Protein 5NL7 (pdb70)

InterPro domains:
  IPR001589 Actinin-type actin-binding domain, conserved site [PS00019] (14-23)
  IPR001589 Actinin-type actin-binding domain, conserved site [PS00020] (88-112)
  IPR001715 Calponin homology domain [PF00307] (14-116)
  IPR001715 Calponin homology domain [PF00307] (126-229)
  IPR001715 Calponin homology domain [PS50021] (12-116)
  IPR001715 Calponin homology domain [PS50021] (125-229)
  IPR001715 Calponin homology domain [SM00033] (14-114)
  IPR001715 Calponin homology domain [SM00033] (127-224)
  IPR002048 EF-hand domain [PS50222] (484-519)
  IPR002048 EF-hand domain [SM00054] (488-516)
  IPR011992 EF-hand domain pair [SSF47473] (479-609)
  IPR018247 EF-Hand 1, calcium-binding site [PS00018] (497-509)
  IPR036872 CH domain superfamily [G3DSA:1.10.418.10] (1-120)
  IPR036872 CH domain superfamily [G3DSA:1.10.418.10] (121-231)
  IPR036872 CH domain superfamily [SSF47576] (7-228)

Radius of gyration: 32.3 Å; Cα contacts (8 Å, |Δi|>4): 616; chains: 2; bounding box: 62×94×57 Å

Organism: Entamoeba histolytica (strain ATCC 30459 / HM-1:IMSS / ABRM) (NCBI:txid294381)

Structure (mmCIF, N/CA/C/O backbone):
data_5NL7
#
_entry.id   5NL7
#
_cell.length_a   146.740
_cell.length_b   146.740
_cell.length_c   33.970
_cell.angle_alpha   90.00
_cell.angle_beta   90.00
_cell.angle_gamma   120.00
#
_symmetry.space_group_name_H-M   'P 3'
#
loop_
_entity.id
_entity.type
_entity.pdbx_description
1 polymer 'Calponin homology domain protein putative'
2 non-polymer 'CALCIUM ION'
3 non-polymer 2-AMINO-2-HYDROXYMETHYL-PROPANE-1,3-DIOL
4 water water
#
loop_
_atom_site.group_PDB
_atom_site.id
_atom_site.type_symbol
_atom_site.label_atom_id
_atom_site.label_alt_id
_atom_site.label_comp_id
_atom_site.label_asym_id
_atom_site.label_entity_id
_atom_site.label_seq_id
_atom_site.pdbx_PDB_ins_code
_atom_site.Cartn_x
_atom_site.Cartn_y
_atom_site.Cartn_z
_atom_site.occupancy
_atom_site.B_iso_or_equiv
_atom_site.auth_seq_id
_atom_site.auth_comp_id
_atom_site.auth_asym_id
_atom_site.auth_atom_id
_atom_site.pdbx_PDB_model_num
ATOM 1 N N . ALA A 1 5 ? 2.941 -0.297 19.371 1.00 122.70 2 ALA A N 1
ATOM 2 C CA . ALA A 1 5 ? 2.178 0.278 20.470 1.00 118.35 2 ALA A CA 1
ATOM 3 C C . ALA A 1 5 ? 2.700 1.656 20.812 1.00 110.82 2 ALA A C 1
ATOM 4 O O . ALA A 1 5 ? 3.549 1.777 21.680 1.00 120.52 2 ALA A O 1
ATOM 6 N N . ASP A 1 6 ? 2.232 2.687 20.131 1.00 104.35 3 ASP A N 1
ATOM 7 C CA . ASP A 1 6 ? 2.675 4.020 20.535 1.00 96.63 3 ASP A CA 1
ATOM 8 C C . ASP A 1 6 ? 1.549 5.028 20.746 1.00 92.40 3 ASP A C 1
ATOM 9 O O . ASP A 1 6 ? 1.655 5.870 21.643 1.00 87.93 3 ASP A O 1
ATOM 14 N N . SER A 1 7 ? 0.473 4.968 19.955 1.00 91.28 4 SER A N 1
ATOM 15 C CA . SER A 1 7 ? -0.400 6.136 19.819 1.00 80.08 4 SER A CA 1
ATOM 16 C C . SER A 1 7 ? -1.099 6.505 21.125 1.00 74.90 4 SER A C 1
ATOM 17 O O . SER A 1 7 ? -1.240 7.692 21.447 1.00 71.02 4 SER A O 1
ATOM 20 N N . GLU A 1 8 ? -1.582 5.512 21.871 1.00 76.22 5 GLU A N 1
ATOM 21 C CA . GLU A 1 8 ? -2.271 5.830 23.115 1.00 61.87 5 GLU A CA 1
ATOM 22 C C . GLU A 1 8 ? -1.284 6.292 24.178 1.00 61.56 5 GLU A C 1
ATOM 23 O O . GLU A 1 8 ? -1.595 7.186 24.975 1.00 60.89 5 GLU A O 1
ATOM 29 N N . LEU A 1 9 ? -0.075 5.724 24.184 1.00 56.51 6 LEU A N 1
ATOM 30 C CA . LEU A 1 9 ? 0.889 6.111 25.206 1.00 63.14 6 LEU A CA 1
ATOM 31 C C . LEU A 1 9 ? 1.607 7.415 24.866 1.00 60.50 6 LEU A C 1
ATOM 32 O O . LEU A 1 9 ? 2.051 8.128 25.775 1.00 59.02 6 LEU A O 1
ATOM 37 N N . VAL A 1 10 ? 1.715 7.753 23.583 1.00 70.75 7 VAL A N 1
ATOM 38 C CA . VAL A 1 10 ? 2.176 9.083 23.202 1.00 43.67 7 VAL A CA 1
ATOM 39 C C . VAL A 1 10 ? 1.219 10.138 23.734 1.00 43.36 7 VAL A C 1
ATOM 40 O O . VAL A 1 10 ? 1.649 11.191 24.224 1.00 53.91 7 VAL A O 1
ATOM 44 N N . ALA A 1 11 ? -0.091 9.863 23.682 1.00 45.40 8 ALA A N 1
ATOM 45 C CA . ALA A 1 11 ? -1.059 10.734 24.351 1.00 54.03 8 ALA A CA 1
ATOM 46 C C . ALA A 1 11 ? -0.889 10.716 25.874 1.00 55.19 8 ALA A C 1
ATOM 47 O O . ALA A 1 11 ? -1.137 11.725 26.545 1.00 57.36 8 ALA A O 1
ATOM 49 N N . GLN A 1 12 ? -0.462 9.579 26.433 1.00 50.44 9 GLN A N 1
ATOM 50 C CA . GLN A 1 12 ? -0.226 9.485 27.869 1.00 51.37 9 GLN A CA 1
ATOM 51 C C . GLN A 1 12 ? 1.015 10.277 28.283 1.00 49.84 9 GLN A C 1
ATOM 52 O O . GLN A 1 12 ? 0.984 11.006 29.283 1.00 41.53 9 GLN A O 1
ATOM 58 N N . TRP A 1 13 ? 2.112 10.164 27.518 1.00 56.09 10 TRP A N 1
ATOM 59 C CA . TRP A 1 13 ? 3.304 10.972 27.795 1.00 50.51 10 TRP A CA 1
ATOM 60 C C . TRP A 1 13 ? 3.007 12.465 27.737 1.00 49.24 10 TRP A C 1
ATOM 61 O O . TRP A 1 13 ? 3.613 13.244 28.472 1.00 50.98 10 TRP A O 1
ATOM 72 N N . GLU A 1 14 ? 2.096 12.889 26.868 1.00 50.25 11 GLU A N 1
ATOM 73 C CA . GLU A 1 14 ? 1.761 14.310 26.812 1.00 52.17 11 GLU A CA 1
ATOM 74 C C . GLU A 1 14 ? 1.075 14.760 28.094 1.00 52.57 11 GLU A C 1
ATOM 75 O O . GLU A 1 14 ? 1.404 15.818 28.638 1.00 58.22 11 GLU A O 1
ATOM 81 N N . LYS A 1 15 ? 0.112 13.968 28.580 1.00 51.95 12 LYS A N 1
ATOM 82 C CA . LYS A 1 15 ? -0.561 14.259 29.841 1.00 42.40 12 LYS A CA 1
ATOM 83 C C . LYS A 1 15 ? 0.441 14.378 30.972 1.00 44.16 12 LYS A C 1
ATOM 84 O O . LYS A 1 15 ? 0.319 15.262 31.835 1.00 46.18 12 LYS A O 1
ATOM 90 N N . VAL A 1 16 ? 1.421 13.468 30.991 1.00 36.89 13 VAL A N 1
ATOM 91 C CA . VAL A 1 16 ? 2.423 13.392 32.052 1.00 38.36 13 VAL A CA 1
ATOM 92 C C . VAL A 1 16 ? 3.383 14.567 31.965 1.00 35.62 13 VAL A C 1
ATOM 93 O O . VAL A 1 16 ? 3.770 15.164 32.982 1.00 42.04 13 VAL A O 1
ATOM 97 N N . GLN A 1 17 ? 3.795 14.902 30.754 1.00 34.03 14 GLN A N 1
ATOM 98 C CA . GLN A 1 17 ? 4.709 16.011 30.562 1.00 41.15 14 GLN A CA 1
ATOM 99 C C . GLN A 1 17 ? 4.037 17.338 30.892 1.00 37.86 14 GLN A C 1
ATOM 100 O O . GLN A 1 17 ? 4.698 18.271 31.361 1.00 36.83 14 GLN A O 1
ATOM 106 N N . ILE A 1 18 ? 2.724 17.427 30.696 1.00 34.14 15 ILE A N 1
ATOM 107 C CA . ILE A 1 18 ? 1.993 18.622 31.110 1.00 40.83 15 ILE A CA 1
ATOM 108 C C . ILE A 1 18 ? 2.015 18.754 32.622 1.00 48.15 15 ILE A C 1
ATOM 109 O O . ILE A 1 18 ? 2.232 19.842 33.168 1.00 49.98 15 ILE A O 1
ATOM 114 N N . LYS A 1 19 ? 1.776 17.652 33.325 1.00 47.00 16 LYS A N 1
ATOM 115 C CA . LYS A 1 19 ? 1.787 17.709 34.777 1.00 45.94 16 LYS A CA 1
ATOM 116 C C . LYS A 1 19 ? 3.178 18.042 35.307 1.00 42.44 16 LYS A C 1
ATOM 117 O O . LYS A 1 19 ? 3.316 18.915 36.176 1.00 35.11 16 LYS A O 1
ATOM 123 N N . THR A 1 20 ? 4.228 17.384 34.776 1.00 39.51 17 THR A N 1
ATOM 124 C CA . THR A 1 20 ? 5.585 17.642 35.272 1.00 33.35 17 THR A CA 1
ATOM 125 C C . THR A 1 20 ? 6.047 19.067 34.977 1.00 38.25 17 THR A C 1
ATOM 126 O O . THR A 1 20 ? 6.628 19.720 35.851 1.00 34.63 17 THR A O 1
ATOM 130 N N . PHE A 1 21 ? 5.805 19.563 33.751 1.00 32.59 18 PHE A N 1
ATOM 131 C CA . PHE A 1 21 ? 6.207 20.925 33.404 1.00 35.58 18 PHE A CA 1
ATOM 132 C C . PHE A 1 21 ? 5.410 21.936 34.200 1.00 33.13 18 PHE A C 1
ATOM 133 O O . PHE A 1 21 ? 5.952 22.973 34.610 1.00 33.41 18 PHE A O 1
ATOM 141 N N . THR A 1 22 ? 4.122 21.654 34.420 1.00 39.00 19 THR A N 1
ATOM 142 C CA . THR A 1 22 ? 3.325 22.505 35.304 1.00 49.74 19 THR A CA 1
ATOM 143 C C . THR A 1 22 ? 3.946 22.569 36.689 1.00 43.87 19 THR A C 1
ATOM 144 O O . THR A 1 22 ? 4.116 23.654 37.261 1.00 45.04 19 THR A O 1
ATOM 148 N N . LYS A 1 23 ? 4.294 21.413 37.246 1.00 35.41 20 LYS A N 1
ATOM 149 C CA . LYS A 1 23 ? 4.858 21.416 38.593 1.00 44.01 20 LYS A CA 1
ATOM 150 C C . LYS A 1 23 ? 6.240 22.068 38.613 1.00 46.06 20 LYS A C 1
ATOM 151 O O . LYS A 1 23 ? 6.604 22.723 39.601 1.00 38.97 20 LYS A O 1
ATOM 157 N N . TRP A 1 24 ? 7.002 21.929 37.521 1.00 40.39 21 TRP A N 1
ATOM 158 C CA . TRP A 1 24 ? 8.291 22.616 37.416 1.00 46.06 21 TRP A CA 1
ATOM 159 C C . TRP A 1 24 ? 8.112 24.133 37.328 1.00 45.37 21 TRP A C 1
ATOM 160 O O . TRP A 1 24 ? 8.945 24.892 37.831 1.00 45.90 21 TRP A O 1
ATOM 171 N N . VAL A 1 25 ? 7.059 24.599 36.653 1.00 47.91 22 VAL A N 1
ATOM 172 C CA . VAL A 1 25 ? 6.794 26.035 36.624 1.00 43.56 22 VAL A CA 1
ATOM 173 C C . VAL A 1 25 ? 6.448 26.511 38.016 1.00 44.89 22 VAL A C 1
ATOM 174 O O . VAL A 1 25 ? 6.970 27.523 38.496 1.00 40.94 22 VAL A O 1
ATOM 178 N N . ASN A 1 26 ? 5.570 25.768 38.690 1.00 48.95 23 ASN A N 1
ATOM 179 C CA . ASN A 1 26 ? 5.124 26.157 40.016 1.00 47.28 23 ASN A CA 1
ATOM 180 C C . ASN A 1 26 ? 6.282 26.247 40.995 1.00 49.25 23 ASN A C 1
ATOM 181 O O . ASN A 1 26 ? 6.281 27.126 41.868 1.00 51.62 23 ASN A O 1
ATOM 186 N N . MET A 1 27 ? 7.287 25.376 40.834 1.00 46.57 24 MET A N 1
ATOM 187 C CA . MET A 1 27 ? 8.482 25.408 41.672 1.00 41.22 24 MET A CA 1
ATOM 188 C C . MET A 1 27 ? 9.113 26.795 41.699 1.00 50.29 24 MET A C 1
ATOM 189 O O . MET A 1 27 ? 9.549 27.269 42.754 1.00 52.49 24 MET A O 1
ATOM 194 N N . HIS A 1 28 ? 9.165 27.462 40.551 1.00 44.46 25 HIS A N 1
ATOM 195 C CA . HIS A 1 28 ? 9.712 28.809 40.491 1.00 45.40 25 HIS A CA 1
ATOM 196 C C . HIS A 1 28 ? 8.664 29.857 40.795 1.00 43.21 25 HIS A C 1
ATOM 197 O O . HIS A 1 28 ? 8.972 30.861 41.431 1.00 53.32 25 HIS A O 1
ATOM 204 N N . LEU A 1 29 ? 7.429 29.639 40.353 1.00 42.06 26 LEU A N 1
ATOM 205 C CA . LEU A 1 29 ? 6.366 30.585 40.652 1.00 56.41 26 LEU A CA 1
ATOM 206 C C . LEU A 1 29 ? 6.097 30.650 42.155 1.00 58.32 26 LEU A C 1
ATOM 207 O O . LEU A 1 29 ? 5.687 31.700 42.666 1.00 64.58 26 LEU A O 1
ATOM 212 N N . ALA A 1 30 ? 6.347 29.550 42.878 1.00 54.68 27 ALA A N 1
ATOM 213 C CA . ALA A 1 30 ? 6.146 29.526 44.325 1.00 62.46 27 ALA A CA 1
ATOM 214 C C . ALA A 1 30 ? 7.121 30.428 45.072 1.00 68.10 27 ALA A C 1
ATOM 215 O O . ALA A 1 30 ? 6.811 30.867 46.186 1.00 71.08 27 ALA A O 1
ATOM 217 N N . LYS A 1 31 ? 8.285 30.723 44.488 1.00 69.50 28 LYS A N 1
ATOM 218 C CA . LYS A 1 31 ? 9.251 31.581 45.168 1.00 68.15 28 LYS A CA 1
ATOM 219 C C . LYS A 1 31 ? 8.742 33.003 45.348 1.00 69.71 28 LYS A C 1
ATOM 220 O O . LYS A 1 31 ? 9.385 33.788 46.053 1.00 73.32 28 LYS A O 1
ATOM 226 N N . LYS A 1 32 ? 7.605 33.346 44.734 1.00 71.73 29 LYS A N 1
ATOM 227 C CA . LYS A 1 32 ? 6.978 34.657 44.845 1.00 54.02 29 LYS A CA 1
ATOM 228 C C . LYS A 1 32 ? 5.485 34.535 45.103 1.00 54.07 29 LYS A C 1
ATOM 229 O O . LYS A 1 32 ? 4.733 35.451 44.778 1.00 70.49 29 LYS A O 1
ATOM 235 N N . GLY A 1 33 ? 5.030 33.416 45.649 1.00 54.01 30 GLY A N 1
ATOM 236 C CA . GLY A 1 33 ? 3.625 33.311 45.973 1.00 54.70 30 GLY A CA 1
ATOM 237 C C . GLY A 1 33 ? 2.714 33.149 44.781 1.00 60.91 30 GLY A C 1
ATOM 238 O O . GLY A 1 33 ? 1.520 33.440 44.888 1.00 56.17 30 GLY A O 1
ATOM 239 N N . ARG A 1 34 ? 3.238 32.687 43.646 1.00 58.64 31 ARG A N 1
ATOM 240 C CA . ARG A 1 34 ? 2.460 32.469 42.433 1.00 52.01 31 ARG A CA 1
ATOM 241 C C . ARG A 1 34 ? 2.258 30.977 42.185 1.00 46.25 31 ARG A C 1
ATOM 242 O O . ARG A 1 34 ? 2.998 30.131 42.696 1.00 49.01 31 ARG A O 1
ATOM 250 N N . LYS A 1 35 ? 1.241 30.655 41.390 1.00 50.96 32 LYS A N 1
ATOM 251 C CA . LYS A 1 35 ? 0.881 29.255 41.173 1.00 56.88 32 LYS A CA 1
ATOM 252 C C . LYS A 1 35 ? -0.069 29.155 39.978 1.00 52.85 32 LYS A C 1
ATOM 253 O O . LYS A 1 35 ? -0.862 30.064 39.735 1.00 56.79 32 LYS A O 1
ATOM 259 N N . ILE A 1 36 ? 0.019 28.050 39.235 1.00 47.06 33 ILE A N 1
ATOM 260 C CA . ILE A 1 36 ? -0.857 27.815 38.088 1.00 46.65 33 ILE A CA 1
ATOM 261 C C . ILE A 1 36 ? -1.425 26.406 38.191 1.00 52.74 33 ILE A C 1
ATOM 262 O O . ILE A 1 36 ? -0.838 25.522 38.819 1.00 42.97 33 ILE A O 1
ATOM 267 N N . ASN A 1 37 ? -2.581 26.201 37.547 1.00 55.81 34 ASN A N 1
ATOM 268 C CA . ASN A 1 37 ? -3.210 24.884 37.465 1.00 53.22 34 ASN A CA 1
ATOM 269 C C . ASN A 1 37 ? -2.703 24.046 36.301 1.00 58.21 34 ASN A C 1
ATOM 270 O O . ASN A 1 37 ? -2.591 22.820 36.437 1.00 60.02 34 ASN A O 1
ATOM 275 N N . ASP A 1 38 ? -2.411 24.669 35.154 1.00 51.12 35 ASP A N 1
ATOM 276 C CA . ASP A 1 38 ? -2.265 23.912 33.906 1.00 49.19 35 ASP A CA 1
ATOM 277 C C . ASP A 1 38 ? -1.418 24.690 32.916 1.00 47.13 35 ASP A C 1
ATOM 278 O O . ASP A 1 38 ? -1.841 25.746 32.441 1.00 55.83 35 ASP A O 1
ATOM 283 N N . VAL A 1 39 ? -0.253 24.154 32.549 1.00 51.99 36 VAL A N 1
ATOM 284 C CA . VAL A 1 39 ? 0.629 24.925 31.675 1.00 53.97 36 VAL A CA 1
ATOM 285 C C . VAL A 1 39 ? 0.051 25.083 30.262 1.00 50.24 36 VAL A C 1
ATOM 286 O O . VAL A 1 39 ? 0.372 26.048 29.563 1.00 37.97 36 VAL A O 1
ATOM 290 N N . THR A 1 40 ? -0.829 24.190 29.832 1.00 53.03 37 THR A N 1
ATOM 291 C CA . THR A 1 40 ? -1.409 24.313 28.506 1.00 50.60 37 THR A CA 1
ATOM 292 C C . THR A 1 40 ? -2.504 25.366 28.423 1.00 63.49 37 THR A C 1
ATOM 293 O O . THR A 1 40 ? -2.898 25.737 27.313 1.00 76.34 37 THR A O 1
ATOM 297 N N . THR A 1 41 ? -3.009 25.858 29.552 1.00 65.83 38 THR A N 1
ATOM 298 C CA . THR A 1 41 ? -4.017 26.906 29.531 1.00 59.75 38 THR A CA 1
ATOM 299 C C . THR A 1 41 ? -3.585 28.183 30.232 1.00 58.01 38 THR A C 1
ATOM 300 O O . THR A 1 41 ? -4.117 29.250 29.910 1.00 56.87 38 THR A O 1
ATOM 304 N N . ASP A 1 42 ? -2.637 28.109 31.163 1.00 54.84 39 ASP A N 1
ATOM 305 C CA . ASP A 1 42 ? -2.308 29.234 32.022 1.00 51.86 39 ASP A CA 1
ATOM 306 C C . ASP A 1 42 ? -1.239 30.154 31.443 1.00 42.97 39 ASP A C 1
ATOM 307 O O . ASP A 1 42 ? -0.928 31.182 32.052 1.00 49.22 39 ASP A O 1
ATOM 312 N N . PHE A 1 43 ? -0.693 29.848 30.278 1.00 42.81 40 PHE A N 1
ATOM 313 C CA . PHE A 1 43 ? 0.177 30.801 29.615 1.00 41.00 40 PHE A CA 1
ATOM 314 C C . PHE A 1 43 ? -0.530 31.515 28.482 1.00 44.77 40 PHE A C 1
ATOM 315 O O . PHE A 1 43 ? 0.072 32.364 27.825 1.00 47.50 40 PHE A O 1
ATOM 323 N N . LYS A 1 44 ? -1.809 31.224 28.272 1.00 45.35 41 LYS A N 1
ATOM 324 C CA . LYS A 1 44 ? -2.501 31.760 27.117 1.00 42.64 41 LYS A CA 1
ATOM 325 C C . LYS A 1 44 ? -2.588 33.279 27.147 1.00 46.19 41 LYS A C 1
ATOM 326 O O . LYS A 1 44 ? -2.700 33.895 26.081 1.00 58.88 41 LYS A O 1
ATOM 332 N N . ASN A 1 45 ? -2.493 33.910 28.321 1.00 46.57 42 ASN A N 1
ATOM 333 C CA . ASN A 1 45 ? -2.475 35.367 28.362 1.00 41.82 42 ASN A CA 1
ATOM 334 C C . ASN A 1 45 ? -1.092 35.955 28.599 1.00 41.16 42 ASN A C 1
ATOM 335 O O . ASN A 1 45 ? -0.969 37.182 28.664 1.00 53.06 42 ASN A O 1
ATOM 340 N N . GLY A 1 46 ? -0.051 35.130 28.740 1.00 39.99 43 GLY A N 1
ATOM 341 C CA . GLY A 1 46 ? 1.310 35.632 28.870 1.00 48.67 43 GLY A CA 1
ATOM 342 C C . GLY A 1 46 ? 1.768 36.078 30.254 1.00 50.97 43 GLY A C 1
ATOM 343 O O . GLY A 1 46 ? 2.983 36.159 30.485 1.00 49.71 43 GLY A O 1
ATOM 344 N N . VAL A 1 47 ? 0.843 36.364 31.181 1.00 52.09 44 VAL A N 1
ATOM 345 C CA . VAL A 1 47 ? 1.196 36.860 32.515 1.00 41.47 44 VAL A CA 1
ATOM 346 C C . VAL A 1 47 ? 2.125 35.893 33.245 1.00 42.54 44 VAL A C 1
ATOM 347 O O . VAL A 1 47 ? 3.222 36.264 33.678 1.00 41.13 44 VAL A O 1
ATOM 351 N N . GLU A 1 48 ? 1.703 34.635 33.395 1.00 39.89 45 GLU A N 1
ATOM 352 C CA . GLU A 1 48 ? 2.466 33.712 34.227 1.00 41.49 45 GLU A CA 1
ATOM 353 C C . GLU A 1 48 ? 3.738 33.213 33.555 1.00 43.18 45 GLU A C 1
ATOM 354 O O . GLU A 1 48 ? 4.633 32.710 34.250 1.00 43.93 45 GLU A O 1
ATOM 360 N N . LEU A 1 49 ? 3.837 33.348 32.228 1.00 45.47 46 LEU A N 1
ATOM 361 C CA . LEU A 1 49 ? 5.094 33.139 31.513 1.00 52.13 46 LEU A CA 1
ATOM 362 C C . LEU A 1 49 ? 6.053 34.314 31.718 1.00 48.47 46 LEU A C 1
ATOM 363 O O . LEU A 1 49 ? 7.261 34.119 31.911 1.00 52.73 46 LEU A O 1
ATOM 368 N N . CYS A 1 50 ? 5.547 35.540 31.668 1.00 39.82 47 CYS A N 1
ATOM 369 C CA . CYS A 1 50 ? 6.398 36.665 32.027 1.00 59.87 47 CYS A CA 1
ATOM 370 C C . CYS A 1 50 ? 6.838 36.560 33.477 1.00 63.52 47 CYS A C 1
ATOM 371 O O . CYS A 1 50 ? 8.004 36.824 33.803 1.00 43.07 47 CYS A O 1
ATOM 374 N N . ALA A 1 51 ? 5.909 36.163 34.357 1.00 62.60 48 ALA A N 1
ATOM 375 C CA . ALA A 1 51 ? 6.223 35.956 35.767 1.00 56.05 48 ALA A CA 1
ATOM 376 C C . ALA A 1 51 ? 7.373 34.977 35.922 1.00 52.56 48 ALA A C 1
ATOM 377 O O . ALA A 1 51 ? 8.376 35.275 36.582 1.00 43.56 48 ALA A O 1
ATOM 379 N N . LEU A 1 52 ? 7.252 33.810 35.273 1.00 50.81 49 LEU A N 1
ATOM 380 C CA . LEU A 1 52 ? 8.259 32.758 35.391 1.00 44.87 49 LEU A CA 1
ATOM 381 C C . LEU A 1 52 ? 9.628 33.237 34.918 1.00 46.10 49 LEU A C 1
ATOM 382 O O . LEU A 1 52 ? 10.651 32.954 35.556 1.00 49.62 49 LEU A O 1
ATOM 387 N N . LEU A 1 53 ? 9.662 33.972 33.807 1.00 44.02 50 LEU A N 1
ATOM 388 C CA . LEU A 1 53 ? 10.930 34.451 33.275 1.00 50.58 50 LEU A CA 1
ATOM 389 C C . LEU A 1 53 ? 11.571 35.500 34.174 1.00 58.34 50 LEU A C 1
ATOM 390 O O . LEU A 1 53 ? 12.800 35.576 34.248 1.00 57.62 50 LEU A O 1
ATOM 395 N N . GLU A 1 54 ? 10.771 36.335 34.838 1.00 62.62 51 GLU A N 1
ATOM 396 C CA . GLU A 1 54 ? 11.350 37.298 35.768 1.00 63.94 51 GLU A CA 1
ATOM 397 C C . GLU A 1 54 ? 12.079 36.583 36.894 1.00 59.50 51 GLU A C 1
ATOM 398 O O . GLU A 1 54 ? 13.210 36.943 37.240 1.00 57.13 51 GLU A O 1
ATOM 404 N N . ILE A 1 55 ? 11.455 35.547 37.454 1.00 59.34 52 ILE A N 1
ATOM 405 C CA . ILE A 1 55 ? 12.080 34.779 38.526 1.00 62.32 52 ILE A CA 1
ATOM 406 C C . ILE A 1 55 ? 13.362 34.118 38.034 1.00 69.37 52 ILE A C 1
ATOM 407 O O . ILE A 1 55 ? 14.443 34.335 38.589 1.00 79.95 52 ILE A O 1
ATOM 412 N N . ILE A 1 56 ? 13.265 33.302 36.977 1.00 63.15 53 ILE A N 1
ATOM 413 C CA . ILE A 1 56 ? 14.430 32.538 36.531 1.00 58.81 53 ILE A CA 1
ATOM 414 C C . ILE A 1 56 ? 15.341 33.339 35.618 1.00 64.35 53 ILE A C 1
ATOM 415 O O . ILE A 1 56 ? 16.366 32.816 35.168 1.00 71.59 53 ILE A O 1
ATOM 420 N N . GLY A 1 57 ? 15.012 34.593 35.335 1.00 69.98 54 GLY A N 1
ATOM 421 C CA . GLY A 1 57 ? 15.824 35.383 34.432 1.00 75.11 54 GLY A CA 1
ATOM 422 C C . GLY A 1 57 ? 16.480 36.547 35.137 1.00 81.35 54 GLY A C 1
ATOM 423 O O . GLY A 1 57 ? 17.426 37.138 34.609 1.00 89.62 54 GLY A O 1
ATOM 424 N N . GLU A 1 58 ? 15.976 36.880 36.330 1.00 77.78 55 GLU A N 1
ATOM 425 C CA . GLU A 1 58 ? 16.520 37.957 37.160 1.00 79.52 55 GLU A CA 1
ATOM 426 C C . GLU A 1 58 ? 16.420 39.300 36.430 1.00 80.43 55 GLU A C 1
ATOM 427 O O . GLU A 1 58 ? 17.400 40.030 36.269 1.00 77.24 55 GLU A O 1
ATOM 433 N N . THR A 1 59 ? 15.197 39.612 35.989 1.00 87.41 56 THR A N 1
ATOM 434 C CA . THR A 1 59 ? 14.857 40.778 35.174 1.00 86.52 56 THR A CA 1
ATOM 435 C C . THR A 1 59 ? 13.428 41.190 35.518 1.00 88.09 56 THR A C 1
ATOM 436 O O . THR A 1 59 ? 12.646 40.395 36.043 1.00 74.55 56 THR A O 1
ATOM 440 N N . THR A 1 60 ? 13.097 42.453 35.258 1.00 106.26 57 THR A N 1
ATOM 441 C CA . THR A 1 60 ? 11.721 42.939 35.370 1.00 107.47 57 THR A CA 1
ATOM 442 C C . THR A 1 60 ? 11.286 43.411 33.990 1.00 96.58 57 THR A C 1
ATOM 443 O O . THR A 1 60 ? 11.416 44.592 33.662 1.00 108.10 57 THR A O 1
ATOM 447 N N . ILE A 1 61 ? 10.775 42.495 33.187 1.00 74.96 58 ILE A N 1
ATOM 448 C CA . ILE A 1 61 ? 10.078 42.876 31.966 1.00 76.34 58 ILE A CA 1
ATOM 449 C C . ILE A 1 61 ? 8.658 43.278 32.343 1.00 83.93 58 ILE A C 1
ATOM 450 O O . ILE A 1 61 ? 8.064 42.711 33.267 1.00 90.30 58 ILE A O 1
ATOM 455 N N . LYS A 1 62 ? 8.115 44.288 31.671 1.00 83.31 59 LYS A N 1
ATOM 456 C CA . LYS A 1 62 ? 6.829 44.865 32.054 1.00 76.87 59 LYS A CA 1
ATOM 457 C C . LYS A 1 62 ? 5.741 44.242 31.194 1.00 78.11 59 LYS A C 1
ATOM 458 O O . LYS A 1 62 ? 5.643 44.540 30.003 1.00 89.41 59 LYS A O 1
ATOM 464 N N . CYS A 1 63 ? 4.922 43.387 31.796 1.00 67.23 60 CYS A N 1
ATOM 465 C CA . CYS A 1 63 ? 3.783 42.792 31.117 1.00 58.35 60 CYS A CA 1
ATOM 466 C C . CYS A 1 63 ? 2.495 43.388 31.660 1.00 55.93 60 CYS A C 1
ATOM 467 O O . CYS A 1 63 ? 2.460 43.959 32.751 1.00 65.27 60 CYS A O 1
ATOM 470 N N . VAL A 1 64 ? 1.431 43.246 30.879 1.00 58.82 61 VAL A N 1
ATOM 471 C CA . VAL A 1 64 ? 0.111 43.736 31.256 1.00 51.05 61 VAL A CA 1
ATOM 472 C C . VAL A 1 64 ? -0.571 42.628 32.037 1.00 49.01 61 VAL A C 1
ATOM 473 O O . VAL A 1 64 ? -1.006 41.619 31.478 1.00 52.41 61 VAL A O 1
ATOM 477 N N . THR A 1 65 ? -0.699 42.856 33.331 1.00 48.62 62 THR A N 1
ATOM 478 C CA . THR A 1 65 ? -0.930 41.818 34.313 1.00 59.18 62 THR A CA 1
ATOM 479 C C . THR A 1 65 ? -2.383 41.323 34.348 1.00 63.47 62 THR A C 1
ATOM 480 O O . THR A 1 65 ? -2.632 40.220 34.852 1.00 68.48 62 THR A O 1
ATOM 484 N N . ASN A 1 66 ? -3.344 42.086 33.819 1.00 60.94 63 ASN A N 1
ATOM 485 C CA . ASN A 1 66 ? -4.716 41.606 33.624 1.00 65.34 63 ASN A CA 1
ATOM 486 C C . ASN A 1 66 ? -5.171 41.974 32.223 1.00 66.96 63 ASN A C 1
ATOM 487 O O . ASN A 1 66 ? -5.965 42.906 32.035 1.00 68.10 63 ASN A O 1
ATOM 492 N N . PRO A 1 67 ? -4.702 41.256 31.210 1.00 69.71 64 PRO A N 1
ATOM 493 C CA . PRO A 1 67 ? -5.037 41.633 29.833 1.00 69.07 64 PRO A CA 1
ATOM 494 C C . PRO A 1 67 ? -6.506 41.370 29.540 1.00 70.26 64 PRO A C 1
ATOM 495 O O . PRO A 1 67 ? -7.018 40.281 29.791 1.00 74.50 64 PRO A O 1
ATOM 499 N N . LYS A 1 68 ? -7.188 42.387 29.022 1.00 81.36 65 LYS A N 1
ATOM 500 C CA . LYS A 1 68 ? -8.562 42.231 28.571 1.00 94.16 65 LYS A CA 1
ATOM 501 C C . LYS A 1 68 ? -8.691 42.161 27.055 1.00 86.10 65 LYS A C 1
ATOM 502 O O . LYS A 1 68 ? -9.651 41.556 26.563 1.00 87.33 65 LYS A O 1
ATOM 508 N N . MET A 1 69 ? -7.745 42.740 26.312 1.00 79.11 66 MET A N 1
ATOM 509 C CA . MET A 1 69 ? -7.692 42.623 24.858 1.00 75.12 66 MET A CA 1
ATOM 510 C C . MET A 1 69 ? -6.798 41.458 24.443 1.00 60.00 66 MET A C 1
ATOM 511 O O . MET A 1 69 ? -5.751 41.219 25.051 1.00 65.85 66 MET A O 1
ATOM 516 N N . ARG A 1 70 ? -7.204 40.736 23.396 1.00 55.34 67 ARG A N 1
ATOM 517 C CA . ARG A 1 70 ? -6.299 39.731 22.835 1.00 56.23 67 ARG A CA 1
ATOM 518 C C . ARG A 1 70 ? -4.972 40.364 22.426 1.00 54.44 67 ARG A C 1
ATOM 519 O O . ARG A 1 70 ? -3.918 39.716 22.476 1.00 57.23 67 ARG A O 1
ATOM 527 N N . ILE A 1 71 ? -5.016 41.640 22.056 1.00 56.02 68 ILE A N 1
ATOM 528 C CA . ILE A 1 71 ? -3.830 42.387 21.661 1.00 55.41 68 ILE A CA 1
ATOM 529 C C . ILE A 1 71 ? -2.833 42.429 22.805 1.00 49.83 68 ILE A C 1
ATOM 530 O O . ILE A 1 71 ? -1.622 42.268 22.605 1.00 49.21 68 ILE A O 1
ATOM 535 N N . GLN A 1 72 ? -3.335 42.624 24.028 1.00 49.52 69 GLN A N 1
ATOM 536 C CA . GLN A 1 72 ? -2.461 42.730 25.193 1.00 48.51 69 GLN A CA 1
ATOM 537 C C . GLN A 1 72 ? -1.823 41.391 25.554 1.00 55.81 69 GLN A C 1
ATOM 538 O O . GLN A 1 72 ? -0.648 41.348 25.944 1.00 56.98 69 GLN A O 1
ATOM 544 N N . MET A 1 73 ? -2.577 40.288 25.453 1.00 46.22 70 MET A N 1
ATOM 545 C CA . MET A 1 73 ? -1.980 38.973 25.693 1.00 49.70 70 MET A CA 1
ATOM 546 C C . MET A 1 73 ? -0.881 38.692 24.679 1.00 48.09 70 MET A C 1
ATOM 547 O O . MET A 1 73 ? 0.215 38.245 25.037 1.00 47.16 70 MET A O 1
ATOM 552 N N . THR A 1 74 ? -1.169 38.949 23.400 1.00 48.33 71 THR A N 1
ATOM 553 C CA . THR A 1 74 ? -0.185 38.735 22.347 1.00 51.36 71 THR A CA 1
ATOM 554 C C . THR A 1 74 ? 1.074 39.556 22.593 1.00 45.87 71 THR A C 1
ATOM 555 O O . THR A 1 74 ? 2.192 39.042 22.478 1.00 46.28 71 THR A O 1
ATOM 559 N N . GLU A 1 75 ? 0.910 40.848 22.906 1.00 46.87 72 GLU A N 1
ATOM 560 C CA . GLU A 1 75 ? 2.055 41.690 23.237 1.00 50.98 72 GLU A CA 1
ATOM 561 C C . GLU A 1 75 ? 2.787 41.209 24.483 1.00 51.64 72 GLU A C 1
ATOM 562 O O . GLU A 1 75 ? 4.008 41.365 24.572 1.00 52.58 72 GLU A O 1
ATOM 568 N N . ASN A 1 76 ? 2.068 40.653 25.463 1.00 45.03 73 ASN A N 1
ATOM 569 C CA . ASN A 1 76 ? 2.740 40.050 26.609 1.00 49.88 73 ASN A CA 1
ATOM 570 C C . ASN A 1 76 ? 3.759 39.010 26.160 1.00 43.76 73 ASN A C 1
ATOM 571 O O . ASN A 1 76 ? 4.911 39.010 26.614 1.00 43.28 73 ASN A O 1
ATOM 576 N N . LEU A 1 77 ? 3.333 38.100 25.275 1.00 42.63 74 LEU A N 1
ATOM 577 C CA . LEU A 1 77 ? 4.230 37.069 24.762 1.00 54.67 74 LEU A CA 1
ATOM 578 C C . LEU A 1 77 ? 5.303 37.646 23.840 1.00 50.95 74 LEU A C 1
ATOM 579 O O . LEU A 1 77 ? 6.390 37.075 23.735 1.00 48.41 74 LEU A O 1
ATOM 584 N N . ASP A 1 78 ? 5.038 38.780 23.189 1.00 55.89 75 ASP A N 1
ATOM 585 C CA . ASP A 1 78 ? 6.107 39.490 22.488 1.00 64.19 75 ASP A CA 1
ATOM 586 C C . ASP A 1 78 ? 7.262 39.812 23.436 1.00 57.70 75 ASP A C 1
ATOM 587 O O . ASP A 1 78 ? 8.424 39.496 23.159 1.00 47.72 75 ASP A O 1
ATOM 592 N N . LYS A 1 79 ? 6.956 40.441 24.567 1.00 46.81 76 LYS A N 1
ATOM 593 C CA . LYS A 1 79 ? 7.988 40.718 25.562 1.00 50.78 76 LYS A CA 1
ATOM 594 C C . LYS A 1 79 ? 8.603 39.428 26.107 1.00 55.43 76 LYS A C 1
ATOM 595 O O . LYS A 1 79 ? 9.826 39.340 26.275 1.00 64.51 76 LYS A O 1
ATOM 601 N N . ALA A 1 80 ? 7.780 38.409 26.364 1.00 44.10 77 ALA A N 1
ATOM 602 C CA . ALA A 1 80 ? 8.309 37.123 26.819 1.00 43.26 77 ALA A CA 1
ATOM 603 C C . ALA A 1 80 ? 9.255 36.518 25.789 1.00 48.88 77 ALA A C 1
ATOM 604 O O . ALA A 1 80 ? 10.421 36.240 26.086 1.00 48.43 77 ALA A O 1
ATOM 606 N N . LEU A 1 81 ? 8.759 36.306 24.562 1.00 52.50 78 LEU A N 1
ATOM 607 C CA . LEU A 1 81 ? 9.576 35.716 23.503 1.00 44.27 78 LEU A CA 1
ATOM 608 C C . LEU A 1 81 ? 10.784 36.578 23.175 1.00 46.56 78 LEU A C 1
ATOM 609 O O . LEU A 1 81 ? 11.805 36.059 22.708 1.00 49.99 78 LEU A O 1
ATOM 614 N N . ARG A 1 82 ? 10.689 37.891 23.401 1.00 47.76 79 ARG A N 1
ATOM 615 C CA . ARG A 1 82 ? 11.845 38.757 23.194 1.00 54.75 79 ARG A CA 1
ATOM 616 C C . ARG A 1 82 ? 12.946 38.396 24.164 1.00 55.06 79 ARG A C 1
ATOM 617 O O . ARG A 1 82 ? 14.099 38.177 23.771 1.00 56.55 79 ARG A O 1
ATOM 625 N N . PHE A 1 83 ? 12.590 38.327 25.448 1.00 49.21 80 PHE A N 1
ATOM 626 C CA . PHE A 1 83 ? 13.576 38.145 26.497 1.00 49.84 80 PHE A CA 1
ATOM 627 C C . PHE A 1 83 ? 14.259 36.793 26.371 1.00 58.48 80 PHE A C 1
ATOM 628 O O . PHE A 1 83 ? 15.476 36.682 26.563 1.00 61.75 80 PHE A O 1
ATOM 636 N N . ILE A 1 84 ? 13.486 35.762 26.024 1.00 46.93 81 ILE A N 1
ATOM 637 C CA . ILE A 1 84 ? 14.030 34.422 25.849 1.00 54.56 81 ILE A CA 1
ATOM 638 C C . ILE A 1 84 ? 15.142 34.422 24.806 1.00 60.49 81 ILE A C 1
ATOM 639 O O . ILE A 1 84 ? 16.248 33.923 25.048 1.00 58.08 81 ILE A O 1
ATOM 644 N N . GLN A 1 85 ? 14.880 34.995 23.636 1.00 64.13 82 GLN A N 1
ATOM 645 C CA . GLN A 1 85 ? 15.949 35.042 22.651 1.00 69.31 82 GLN A CA 1
ATOM 646 C C . GLN A 1 85 ? 17.052 36.025 23.022 1.00 70.49 82 GLN A C 1
ATOM 647 O O . GLN A 1 85 ? 18.127 35.984 22.415 1.00 72.72 82 GLN A O 1
ATOM 653 N N . SER A 1 86 ? 16.834 36.901 23.999 1.00 70.64 83 SER A N 1
ATOM 654 C CA . SER A 1 86 ? 17.961 37.683 24.483 1.00 80.78 83 SER A CA 1
ATOM 655 C C . SER A 1 86 ? 18.907 36.828 25.319 1.00 81.04 83 SER A C 1
ATOM 656 O O . SER A 1 86 ? 20.094 37.154 25.425 1.00 81.72 83 SER A O 1
ATOM 659 N N . ARG A 1 87 ? 18.415 35.725 25.891 1.00 84.04 84 ARG A N 1
ATOM 660 C CA . ARG A 1 87 ? 19.243 34.797 26.656 1.00 85.38 84 ARG A CA 1
ATOM 661 C C . ARG A 1 87 ? 19.771 33.637 25.813 1.00 89.41 84 ARG A C 1
ATOM 662 O O . ARG A 1 87 ? 20.029 32.555 26.359 1.00 83.59 84 ARG A O 1
ATOM 670 N N . ASP A 1 88 ? 19.928 33.833 24.497 1.00 95.68 85 ASP A N 1
ATOM 671 C CA . ASP A 1 88 ? 20.587 32.869 23.604 1.00 97.39 85 ASP A CA 1
ATOM 672 C C . ASP A 1 88 ? 19.775 31.579 23.449 1.00 89.04 85 ASP A C 1
ATOM 673 O O . ASP A 1 88 ? 20.302 30.476 23.580 1.00 86.69 85 ASP A O 1
ATOM 678 N N . VAL A 1 89 ? 18.485 31.722 23.162 1.00 88.32 86 VAL A N 1
ATOM 679 C CA . VAL A 1 89 ? 17.609 30.582 22.917 1.00 82.60 86 VAL A CA 1
ATOM 680 C C . VAL A 1 89 ? 17.060 30.660 21.495 1.00 95.04 86 VAL A C 1
ATOM 681 O O . VAL A 1 89 ? 16.632 31.727 21.036 1.00 101.57 86 VAL A O 1
ATOM 685 N N . LYS A 1 90 ? 17.074 29.520 20.803 1.00 93.46 87 LYS A N 1
ATOM 686 C CA . LYS A 1 90 ? 16.582 29.397 19.435 1.00 93.20 87 LYS A CA 1
ATOM 687 C C . LYS A 1 90 ? 15.140 28.900 19.490 1.00 92.51 87 LYS A C 1
ATOM 688 O O . LYS A 1 90 ? 14.887 27.753 19.873 1.00 100.00 87 LYS A O 1
ATOM 694 N N . LEU A 1 91 ? 14.197 29.760 19.116 1.00 90.64 88 LEU A N 1
ATOM 695 C CA . LEU A 1 91 ? 12.783 29.395 19.081 1.00 89.28 88 LEU A CA 1
ATOM 696 C C . LEU A 1 91 ? 12.473 28.781 17.723 1.00 99.75 88 LEU A C 1
ATOM 697 O O . LEU A 1 91 ? 12.457 29.484 16.705 1.00 90.15 88 LEU A O 1
ATOM 702 N N . THR A 1 92 ? 12.202 27.477 17.709 1.00 110.08 89 THR A N 1
ATOM 703 C CA . THR A 1 92 ? 12.080 26.761 16.446 1.00 120.59 89 THR A CA 1
ATOM 704 C C . THR A 1 92 ? 11.009 27.387 15.554 1.00 116.96 89 THR A C 1
ATOM 705 O O . THR A 1 92 ? 11.327 27.935 14.496 1.00 127.91 89 THR A O 1
ATOM 709 N N . GLY A 1 93 ? 9.751 27.353 15.978 1.00 105.94 90 GLY A N 1
ATOM 710 C CA . GLY A 1 93 ? 8.684 27.878 15.148 1.00 100.61 90 GLY A CA 1
ATOM 711 C C . GLY A 1 93 ? 7.567 28.463 15.976 1.00 95.05 90 GLY A C 1
ATOM 712 O O . GLY A 1 93 ? 6.428 28.579 15.514 1.00 101.55 90 GLY A O 1
ATOM 713 N N . ILE A 1 94 ? 7.905 28.847 17.204 1.00 83.76 91 ILE A N 1
ATOM 714 C CA . ILE A 1 94 ? 6.936 29.278 18.204 1.00 64.79 91 ILE A CA 1
ATOM 715 C C 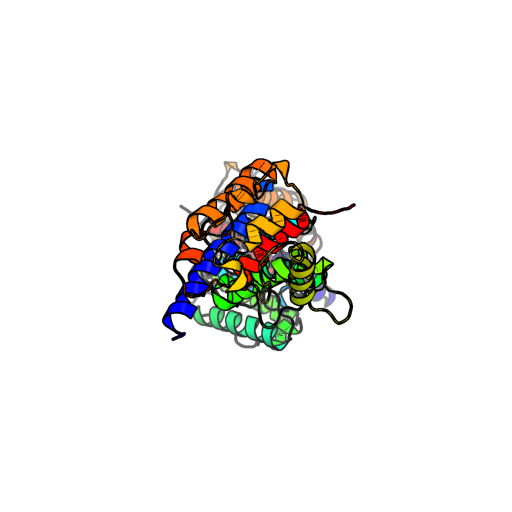. ILE A 1 94 ? 6.785 30.785 18.108 1.00 62.57 91 ILE A C 1
ATOM 716 O O . ILE A 1 94 ? 7.747 31.525 18.332 1.00 69.02 91 ILE A O 1
ATOM 721 N N . GLY A 1 95 ? 5.583 31.237 17.765 1.00 61.68 92 GLY A N 1
ATOM 722 C CA . GLY A 1 95 ? 5.225 32.633 17.832 1.00 51.47 92 GLY A CA 1
ATOM 723 C C . GLY A 1 95 ? 4.127 32.823 18.859 1.00 54.37 92 GLY A C 1
ATOM 724 O O . GLY A 1 95 ? 3.639 31.860 19.463 1.00 57.49 92 GLY A O 1
ATOM 725 N N . PRO A 1 96 ? 3.696 34.071 19.060 1.00 55.38 93 PRO A N 1
ATOM 726 C CA . PRO A 1 96 ? 2.812 34.356 20.205 1.00 44.05 93 PRO A CA 1
ATOM 727 C C . PRO A 1 96 ? 1.415 33.780 20.062 1.00 47.88 93 PRO A C 1
ATOM 728 O O . PRO A 1 96 ? 0.815 33.375 21.065 1.00 52.52 93 PRO A O 1
ATOM 732 N N . THR A 1 97 ? 0.880 33.742 18.840 1.00 46.57 94 THR A N 1
ATOM 733 C CA . THR A 1 97 ? -0.452 33.191 18.586 1.00 52.40 94 THR A CA 1
ATOM 734 C C . THR A 1 97 ? -0.520 31.696 18.910 1.00 52.05 94 THR A C 1
ATOM 735 O O . THR A 1 97 ? -1.595 31.168 19.228 1.00 45.93 94 THR A O 1
ATOM 739 N N . ASP A 1 98 ? 0.622 31.006 18.861 1.00 50.67 95 ASP A N 1
ATOM 740 C CA . ASP A 1 98 ? 0.663 29.581 19.176 1.00 44.01 95 ASP A CA 1
ATOM 741 C C . ASP A 1 98 ? 0.406 29.328 20.654 1.00 58.74 95 ASP A C 1
ATOM 742 O O . ASP A 1 98 ? -0.099 28.264 21.033 1.00 68.23 95 ASP A O 1
ATOM 747 N N . ILE A 1 99 ? 0.725 30.291 21.500 1.00 48.19 96 ILE A N 1
ATOM 748 C CA . ILE A 1 99 ? 0.566 30.098 22.925 1.00 48.94 96 ILE A CA 1
ATOM 749 C C . ILE A 1 99 ? -0.684 30.815 23.407 1.00 47.17 96 ILE A C 1
ATOM 750 O O . ILE A 1 99 ? -1.328 30.371 24.364 1.00 47.33 96 ILE A O 1
ATOM 755 N N . VAL A 1 100 ? -1.056 31.915 22.743 1.00 43.64 97 VAL A N 1
ATOM 756 C CA . VAL A 1 100 ? -2.301 32.578 23.119 1.00 42.76 97 VAL A CA 1
ATOM 757 C C . VAL A 1 100 ? -3.488 31.707 22.748 1.00 43.96 97 VAL A C 1
ATOM 758 O O . VAL A 1 100 ? -4.493 31.666 23.466 1.00 60.88 97 VAL A O 1
ATOM 762 N N . ASP A 1 101 ? -3.393 30.998 21.629 1.00 44.75 98 ASP A N 1
ATOM 763 C CA . ASP A 1 101 ? -4.466 30.113 21.201 1.00 50.97 98 ASP A CA 1
ATOM 764 C C . ASP A 1 101 ? -4.458 28.795 21.947 1.00 58.28 98 ASP A C 1
ATOM 765 O O . ASP A 1 101 ? -5.443 28.053 21.868 1.00 69.00 98 ASP A O 1
ATOM 770 N N . GLY A 1 102 ? -3.366 28.489 22.647 1.00 53.81 99 GLY A N 1
ATOM 771 C CA . GLY A 1 102 ? -3.319 27.391 23.582 1.00 46.43 99 GLY A CA 1
ATOM 772 C C . GLY A 1 102 ? -2.858 26.100 22.953 1.00 59.09 99 GLY A C 1
ATOM 773 O O . GLY A 1 102 ? -3.333 25.020 23.322 1.00 64.98 99 GLY A O 1
ATOM 774 N N . ASN A 1 103 ? -1.920 26.185 22.014 1.00 55.14 100 ASN A N 1
ATOM 775 C CA . ASN A 1 103 ? -1.443 24.974 21.373 1.00 44.67 100 ASN A CA 1
ATOM 776 C C . ASN A 1 103 ? -0.558 24.174 22.317 1.00 44.19 100 ASN A C 1
ATOM 777 O O . ASN A 1 103 ? 0.403 24.699 22.883 1.00 60.62 100 ASN A O 1
ATOM 782 N N . VAL A 1 104 ? -0.838 22.882 22.431 1.00 50.47 101 VAL A N 1
ATOM 783 C CA . VAL A 1 104 ? -0.226 22.079 23.480 1.00 49.66 101 VAL A CA 1
ATOM 784 C C . VAL A 1 104 ? 1.191 21.643 23.106 1.00 55.18 101 VAL A C 1
ATOM 785 O O . VAL A 1 104 ? 2.117 21.743 23.917 1.00 66.71 101 VAL A O 1
ATOM 789 N N . LYS A 1 105 ? 1.405 21.173 21.881 1.00 51.51 102 LYS A N 1
ATOM 790 C CA . LYS A 1 105 ? 2.758 20.753 21.520 1.00 53.36 102 LYS A CA 1
ATOM 791 C C . LYS A 1 105 ? 3.737 21.932 21.458 1.00 46.07 102 LYS A C 1
ATOM 792 O O . LYS A 1 105 ? 4.933 21.750 21.697 1.00 46.62 102 LYS A O 1
ATOM 798 N N . LEU A 1 106 ? 3.275 23.138 21.127 1.00 45.74 103 LEU A N 1
ATOM 799 C CA . LEU A 1 106 ? 4.215 24.248 21.040 1.00 39.05 103 LEU A CA 1
ATOM 800 C C . LEU A 1 106 ? 4.441 24.930 22.386 1.00 47.46 103 LEU A C 1
ATOM 801 O O . LEU A 1 106 ? 5.512 25.518 22.615 1.00 37.24 103 LEU A O 1
ATOM 806 N N . THR A 1 107 ? 3.465 24.847 23.290 1.00 39.83 104 THR A N 1
ATOM 807 C CA . THR A 1 107 ? 3.664 25.379 24.629 1.00 42.09 104 THR A CA 1
ATOM 808 C C . THR A 1 107 ? 4.604 24.481 25.438 1.00 45.23 104 THR A C 1
ATOM 809 O O . THR A 1 107 ? 5.563 24.964 26.051 1.00 41.91 104 THR A O 1
ATOM 813 N N . LEU A 1 108 ? 4.376 23.162 25.400 1.00 40.83 105 LEU A N 1
ATOM 814 C CA . LEU A 1 108 ? 5.322 22.225 25.992 1.00 37.45 105 LEU A CA 1
ATOM 815 C C . LEU A 1 108 ? 6.698 22.366 25.362 1.00 39.57 105 LEU A C 1
ATOM 816 O O . LEU A 1 108 ? 7.715 22.265 26.055 1.00 57.12 105 LEU A O 1
ATOM 821 N N . GLY A 1 109 ? 6.756 22.617 24.053 1.00 38.09 106 GLY A N 1
ATOM 822 C CA . GLY A 1 109 ? 8.044 22.844 23.422 1.00 39.58 106 GLY A CA 1
ATOM 823 C C . GLY A 1 109 ? 8.743 24.076 23.964 1.00 40.23 106 GLY A C 1
ATOM 824 O O . GLY A 1 109 ? 9.954 24.068 24.176 1.00 43.28 106 GLY A O 1
ATOM 825 N N . LEU A 1 110 ? 7.981 25.149 24.204 1.00 45.78 107 LEU A N 1
ATOM 826 C CA . LEU A 1 110 ? 8.540 26.381 24.775 1.00 46.45 107 LEU A CA 1
ATOM 827 C C . LEU A 1 110 ? 9.088 26.154 26.174 1.00 43.06 107 LEU A C 1
ATOM 828 O O . LEU A 1 110 ? 10.214 26.558 26.492 1.00 46.81 107 LEU A O 1
ATOM 833 N N . VAL A 1 111 ? 8.285 25.519 27.031 1.00 39.83 108 VAL A N 1
ATOM 834 C CA . VAL A 1 111 ? 8.685 25.285 28.411 1.00 36.23 108 VAL A CA 1
ATOM 835 C C . VAL A 1 111 ? 9.903 24.380 28.458 1.00 37.61 108 VAL A C 1
ATOM 836 O O . VAL A 1 111 ? 10.804 24.566 29.282 1.00 43.48 108 VAL A O 1
ATOM 840 N N . TRP A 1 112 ? 9.982 23.420 27.536 1.00 36.81 109 TRP A N 1
ATOM 841 C CA . TRP A 1 112 ? 11.164 22.572 27.503 1.00 39.55 109 TRP A CA 1
ATOM 842 C C . TRP A 1 112 ? 12.422 23.363 27.127 1.00 45.62 109 TRP A C 1
ATOM 843 O O . TRP A 1 112 ? 13.513 23.068 27.635 1.00 43.38 109 TRP A O 1
ATOM 854 N N . THR A 1 113 ? 12.294 24.364 26.252 1.00 36.14 110 THR A N 1
ATOM 855 C CA . THR A 1 113 ? 13.434 25.222 25.947 1.00 52.79 110 THR A CA 1
ATOM 856 C C . THR A 1 113 ? 13.875 26.020 27.166 1.00 52.45 110 THR A C 1
ATOM 857 O O . THR A 1 113 ? 15.060 26.338 27.298 1.00 57.10 110 THR A O 1
ATOM 861 N N . LEU A 1 114 ? 12.940 26.363 28.058 1.00 48.58 111 LEU A N 1
ATOM 862 C CA . LEU A 1 114 ? 13.307 27.053 29.294 1.00 39.73 111 LEU A CA 1
ATOM 863 C C . LEU A 1 114 ? 13.952 26.098 30.287 1.00 40.73 111 LEU A C 1
ATOM 864 O O . LEU A 1 114 ? 14.900 26.466 30.989 1.00 41.85 111 LEU A O 1
ATOM 869 N N . ILE A 1 115 ? 13.455 24.868 30.364 1.00 40.12 112 ILE A N 1
ATOM 870 C CA . ILE A 1 115 ? 14.110 23.885 31.209 1.00 36.02 112 ILE A CA 1
ATOM 871 C C . ILE A 1 115 ? 15.516 23.623 30.700 1.00 42.74 112 ILE A C 1
ATOM 872 O O . ILE A 1 115 ? 16.470 23.528 31.473 1.00 49.26 112 ILE A O 1
ATOM 877 N N . LEU A 1 116 ? 15.666 23.508 29.388 1.00 50.67 113 LEU A N 1
ATOM 878 C CA . LEU A 1 116 ? 16.979 23.272 28.810 1.00 43.84 113 LEU A CA 1
ATOM 879 C C . LEU A 1 116 ? 17.905 24.461 29.039 1.00 47.90 113 LEU A C 1
ATOM 880 O O . LEU A 1 116 ? 19.102 24.284 29.287 1.00 54.21 113 LEU A O 1
ATOM 885 N N . ARG A 1 117 ? 17.372 25.681 28.969 1.00 47.09 114 ARG A N 1
ATOM 886 C CA . ARG A 1 117 ? 18.226 26.862 29.055 1.00 54.34 114 ARG A CA 1
ATOM 887 C C . ARG A 1 117 ? 18.622 27.171 30.491 1.00 64.35 114 ARG A C 1
ATOM 888 O O . ARG A 1 117 ? 19.786 27.468 30.780 1.00 68.54 114 ARG A O 1
ATOM 896 N N . PHE A 1 118 ? 17.663 27.127 31.400 1.00 66.84 115 PHE A N 1
ATOM 897 C CA . PHE A 1 118 ? 17.880 27.648 32.735 1.00 60.76 115 PHE A CA 1
ATOM 898 C C . PHE A 1 118 ? 18.158 26.571 33.771 1.00 56.52 115 PHE A C 1
ATOM 899 O O . PHE A 1 118 ? 18.664 26.895 34.850 1.00 58.78 115 PHE A O 1
ATOM 907 N N . ALA A 1 119 ? 17.863 25.307 33.464 1.00 49.88 116 ALA A N 1
ATOM 908 C CA . ALA A 1 119 ? 18.096 24.198 34.379 1.00 53.44 116 ALA A CA 1
ATOM 909 C C . ALA A 1 119 ? 19.222 23.255 33.962 1.00 65.85 116 ALA A C 1
ATOM 910 O O . ALA A 1 119 ? 19.899 22.724 34.845 1.00 58.40 116 ALA A O 1
ATOM 912 N N . ILE A 1 120 ? 19.445 23.029 32.658 1.00 65.60 117 ILE A N 1
ATOM 913 C CA . ILE A 1 120 ? 20.390 22.020 32.173 1.00 57.44 117 ILE A CA 1
ATOM 914 C C . ILE A 1 120 ? 21.527 22.605 31.346 1.00 62.13 117 ILE A C 1
ATOM 915 O O . ILE A 1 120 ? 22.416 21.855 30.936 1.00 55.18 117 ILE A O 1
ATOM 920 N N . SER A 1 121 ? 21.532 23.918 31.078 1.00 73.44 118 SER A N 1
ATOM 921 C CA . SER A 1 121 ? 22.475 24.472 30.102 1.00 77.76 118 SER A CA 1
ATOM 922 C C . SER A 1 121 ? 23.923 24.286 30.527 1.00 83.81 118 SER A C 1
ATOM 923 O O . SER A 1 121 ? 24.811 24.179 29.674 1.00 82.20 118 SER A O 1
ATOM 926 N N . GLU A 1 122 ? 24.180 24.258 31.836 1.00 88.28 119 GLU A N 1
ATOM 927 C CA . GLU A 1 122 ? 25.543 24.179 32.344 1.00 89.59 119 GLU A CA 1
ATOM 928 C C . GLU A 1 122 ? 26.258 22.903 31.907 1.00 81.16 119 GLU A C 1
ATOM 929 O O . GLU A 1 122 ? 27.491 22.844 31.970 1.00 92.41 119 GLU A O 1
ATOM 935 N N . LEU A 1 123 ? 25.524 21.891 31.450 1.00 70.16 120 LEU A N 1
ATOM 936 C CA . LEU A 1 123 ? 26.096 20.591 31.116 1.00 68.02 120 LEU A CA 1
ATOM 937 C C . LEU A 1 123 ? 26.482 20.435 29.649 1.00 69.04 120 LEU A C 1
ATOM 938 O O . LEU A 1 123 ? 27.021 19.386 29.279 1.00 66.39 120 LEU A O 1
ATOM 943 N N . SER A 1 124 ? 26.210 21.427 28.805 1.00 71.93 121 SER A N 1
ATOM 944 C CA . SER A 1 124 ? 26.636 21.370 27.414 1.00 75.52 121 SER A CA 1
ATOM 945 C C . SER A 1 124 ? 28.076 21.861 27.312 1.00 92.89 121 SER A C 1
ATOM 946 O O . SER A 1 124 ? 28.434 22.882 27.911 1.00 88.06 121 SER A O 1
ATOM 949 N N . ALA A 1 125 ? 28.907 21.109 26.581 1.00 113.89 122 ALA A N 1
ATOM 950 C CA . ALA A 1 125 ? 30.349 21.343 26.472 1.00 141.65 122 ALA A CA 1
ATOM 951 C C . ALA A 1 125 ? 30.786 21.215 25.011 1.00 166.25 122 ALA A C 1
ATOM 952 O O . ALA A 1 125 ? 31.336 20.181 24.620 1.00 168.05 122 ALA A O 1
ATOM 954 N N . GLU A 1 126 ? 30.539 22.258 24.216 1.00 117.18 123 GLU A N 1
ATOM 955 C CA . GLU A 1 126 ? 31.138 22.418 22.892 1.00 113.94 123 GLU A CA 1
ATOM 956 C C . GLU A 1 126 ? 31.175 21.150 22.037 1.00 106.18 123 GLU A C 1
ATOM 957 O O . GLU A 1 126 ? 32.246 20.734 21.588 1.00 111.85 123 GLU A O 1
ATOM 959 N N . GLY A 1 127 ? 30.019 20.545 21.780 1.00 178.54 124 GLY A N 1
ATOM 960 C CA . GLY A 1 127 ? 29.950 19.249 21.118 1.00 160.16 124 GLY A CA 1
ATOM 961 C C . GLY A 1 127 ? 29.229 18.195 21.931 1.00 135.26 124 GLY A C 1
ATOM 962 O O . GLY A 1 127 ? 29.015 17.079 21.434 1.00 130.92 124 GLY A O 1
ATOM 963 N N . LEU A 1 128 ? 28.853 18.520 23.163 1.00 116.94 125 LEU A N 1
ATOM 964 C CA . LEU A 1 128 ? 28.052 17.670 24.029 1.00 96.18 125 LEU A CA 1
ATOM 965 C C . LEU A 1 128 ? 26.714 18.364 24.249 1.00 81.82 125 LEU A C 1
ATOM 966 O O . LEU A 1 128 ? 26.672 19.460 24.817 1.00 79.15 125 LEU A O 1
ATOM 971 N N . SER A 1 129 ? 25.628 17.744 23.792 1.00 70.57 126 SER A N 1
ATOM 972 C CA . SER A 1 129 ? 24.312 18.309 24.062 1.00 65.70 126 SER A CA 1
ATOM 973 C C . SER A 1 129 ? 24.044 18.311 25.564 1.00 68.03 126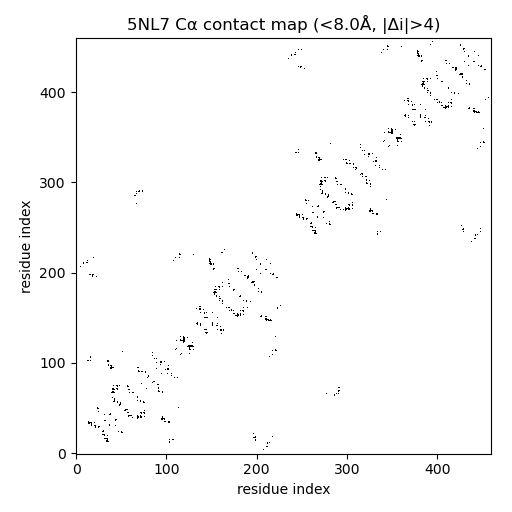 SER A C 1
ATOM 974 O O . SER A 1 129 ? 24.596 17.501 26.317 1.00 61.88 126 SER A O 1
ATOM 977 N N . ALA A 1 130 ? 23.204 19.252 26.005 1.00 60.34 127 ALA A N 1
ATOM 978 C CA . ALA A 1 130 ? 22.871 19.317 27.422 1.00 61.94 127 ALA A CA 1
ATOM 979 C C . ALA A 1 130 ? 22.286 17.999 27.909 1.00 63.51 127 ALA A C 1
ATOM 980 O O . ALA A 1 130 ? 22.532 17.591 29.053 1.00 63.56 127 ALA A O 1
ATOM 982 N N . LYS A 1 131 ? 21.535 17.310 27.052 1.00 56.30 128 LYS A N 1
ATOM 983 C CA . LYS A 1 131 ? 21.059 15.979 27.404 1.00 55.74 128 LYS A CA 1
ATOM 984 C C . LYS A 1 131 ? 22.218 15.001 27.556 1.00 61.56 128 LYS A C 1
ATOM 985 O O . LYS A 1 131 ? 22.200 14.135 28.439 1.00 61.39 128 LYS A O 1
ATOM 991 N N . GLN A 1 132 ? 23.240 15.132 26.710 1.00 67.48 129 GLN A N 1
ATOM 992 C CA . GLN A 1 132 ? 24.366 14.207 26.768 1.00 69.03 129 GLN A CA 1
ATOM 993 C C . GLN A 1 132 ? 25.145 14.355 28.065 1.00 64.25 129 GLN A C 1
ATOM 994 O O . GLN A 1 132 ? 25.563 13.353 28.659 1.00 58.94 129 GLN A O 1
ATOM 1000 N N . GLY A 1 133 ? 25.389 15.594 28.495 1.00 59.67 130 GLY A N 1
ATOM 1001 C CA . GLY A 1 133 ? 26.113 15.799 29.737 1.00 75.99 130 GLY A CA 1
ATOM 1002 C C . GLY A 1 133 ? 25.364 15.251 30.933 1.00 69.54 130 GLY A C 1
ATOM 1003 O O . GLY A 1 133 ? 25.953 14.617 31.812 1.00 57.42 130 GLY A O 1
ATOM 1004 N N . LEU A 1 134 ? 24.045 15.454 30.961 1.00 69.50 131 LEU A N 1
ATOM 1005 C CA . LEU A 1 134 ? 23.247 15.017 32.098 1.00 52.95 131 LEU A CA 1
ATOM 1006 C C . LEU A 1 134 ? 23.298 13.504 32.263 1.00 50.08 131 LEU A C 1
ATOM 1007 O O . LEU A 1 134 ? 23.477 13.000 33.374 1.00 49.69 131 LEU A O 1
ATOM 1012 N N . LEU A 1 135 ? 23.147 12.760 31.166 1.00 50.50 132 LEU A N 1
ATOM 1013 C CA . LEU A 1 135 ? 23.184 11.302 31.262 1.00 56.52 132 LEU A CA 1
ATOM 1014 C C . LEU A 1 135 ? 24.571 10.818 31.658 1.00 62.87 132 LEU A C 1
ATOM 1015 O O . LEU A 1 135 ? 24.719 10.012 32.586 1.00 69.11 132 LEU A O 1
ATOM 1020 N N . LEU A 1 136 ? 25.601 11.297 30.959 1.00 57.82 133 LEU A N 1
ATOM 1021 C CA . LEU A 1 136 ? 26.966 10.969 31.346 1.00 61.61 133 LEU A CA 1
ATOM 1022 C C . LEU A 1 136 ? 27.229 11.341 32.802 1.00 61.65 133 LEU A C 1
ATOM 1023 O O . LEU A 1 136 ? 27.967 10.641 33.506 1.00 62.49 133 LEU A O 1
ATOM 1028 N N . TRP A 1 137 ? 26.633 12.438 33.273 1.00 61.86 134 TRP A N 1
ATOM 1029 C CA . TRP A 1 137 ? 26.764 12.788 34.680 1.00 59.36 134 TRP A CA 1
ATOM 1030 C C . TRP A 1 137 ? 26.218 11.671 35.555 1.00 60.21 134 TRP A C 1
ATOM 1031 O O . TRP A 1 137 ? 26.931 11.126 36.409 1.00 61.07 134 TRP A O 1
ATOM 1042 N N . CYS A 1 138 ? 24.957 11.289 35.328 1.00 52.12 135 CYS A N 1
ATOM 1043 C CA . CYS A 1 138 ? 24.363 10.221 36.118 1.00 50.46 135 CYS A CA 1
ATOM 1044 C C . CYS A 1 138 ? 25.203 8.958 36.019 1.00 57.53 135 CYS A C 1
ATOM 1045 O O . CYS A 1 138 ? 25.510 8.320 37.035 1.00 62.14 135 CYS A O 1
ATOM 1048 N N . GLN A 1 139 ? 25.611 8.604 34.796 1.00 58.71 136 GLN A N 1
ATOM 1049 C CA . GLN A 1 139 ? 26.366 7.375 34.573 1.00 59.91 136 GLN A CA 1
ATOM 1050 C C . GLN A 1 139 ? 27.603 7.303 35.457 1.00 66.55 136 GLN A C 1
ATOM 1051 O O . GLN A 1 139 ? 27.913 6.243 36.010 1.00 67.43 136 GLN A O 1
ATOM 1057 N N . LYS A 1 140 ? 28.330 8.419 35.600 1.00 69.66 137 LYS A N 1
ATOM 1058 C CA . LYS A 1 140 ? 29.525 8.390 36.434 1.00 78.80 137 LYS A CA 1
ATOM 1059 C C . LYS A 1 140 ? 29.177 8.363 37.918 1.00 85.30 137 LYS A C 1
ATOM 1060 O O . LYS A 1 140 ? 29.917 7.766 38.710 1.00 88.03 137 LYS A O 1
ATOM 1066 N N . LYS A 1 141 ? 28.052 8.964 38.317 1.00 83.13 138 LYS A N 1
ATOM 1067 C CA . LYS A 1 141 ? 27.650 8.870 39.717 1.00 74.15 138 LYS A CA 1
ATOM 1068 C C . LYS A 1 141 ? 27.177 7.465 40.071 1.00 68.87 138 LYS A C 1
ATOM 1069 O O . LYS A 1 141 ? 27.288 7.047 41.229 1.00 60.63 138 LYS A O 1
ATOM 1075 N N . CYS A 1 142 ? 26.688 6.709 39.090 1.00 69.45 139 CYS A N 1
ATOM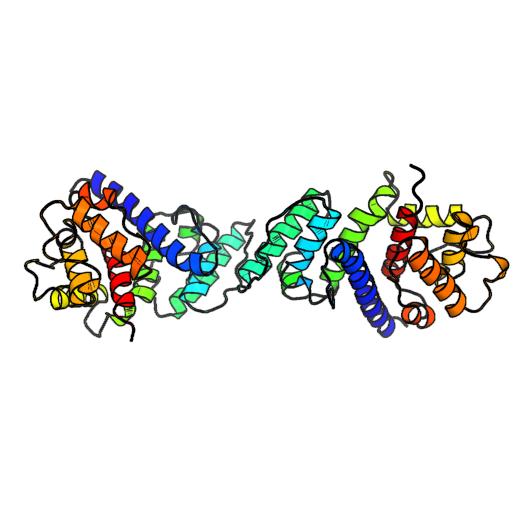 1076 C CA . CYS A 1 142 ? 26.100 5.401 39.342 1.00 73.24 139 CYS A CA 1
ATOM 1077 C C . CYS A 1 142 ? 27.022 4.239 39.011 1.00 79.38 139 CYS A C 1
ATOM 1078 O O . CYS A 1 142 ? 26.553 3.095 38.941 1.00 78.56 139 CYS A O 1
ATOM 1081 N N . GLU A 1 143 ? 28.309 4.495 38.786 1.00 83.48 140 GLU A N 1
ATOM 1082 C CA . GLU A 1 143 ? 29.236 3.381 38.612 1.00 90.13 140 GLU A CA 1
ATOM 1083 C C . GLU A 1 143 ? 29.223 2.450 39.818 1.00 85.28 140 GLU A C 1
ATOM 1084 O O . GLU A 1 143 ? 29.064 1.234 39.619 1.00 87.85 140 GLU A O 1
ATOM 1090 N N . PRO A 1 144 ? 29.322 2.929 41.068 1.00 81.47 141 PRO A N 1
ATOM 1091 C CA . PRO A 1 144 ? 29.358 2.001 42.214 1.00 79.13 141 PRO A CA 1
ATOM 1092 C C . PRO A 1 144 ? 28.145 1.086 42.358 1.00 76.09 141 PRO A C 1
ATOM 1093 O O . PRO A 1 144 ? 28.231 0.123 43.126 1.00 67.14 141 PRO A O 1
ATOM 1097 N N . TYR A 1 145 ? 27.036 1.337 41.653 1.00 76.54 142 TYR A N 1
ATOM 1098 C CA . TYR A 1 145 ? 25.771 0.679 41.952 1.00 77.08 142 TYR A CA 1
ATOM 1099 C C . TYR A 1 145 ? 25.339 -0.268 40.833 1.00 82.48 142 TYR A C 1
ATOM 1100 O O . TYR A 1 145 ? 25.619 -0.016 39.655 1.00 85.04 142 TYR A O 1
ATOM 1109 N N . PRO A 1 146 ? 24.613 -1.366 41.165 1.00 83.33 143 PRO A N 1
ATOM 1110 C CA . PRO A 1 146 ? 24.205 -2.322 40.122 1.00 81.91 143 PRO A CA 1
ATOM 1111 C C . PRO A 1 146 ? 23.045 -1.795 39.294 1.00 75.90 143 PRO A C 1
ATOM 1112 O O . PRO A 1 146 ? 21.956 -2.374 39.258 1.00 79.03 143 PRO A O 1
ATOM 1116 N N . VAL A 1 147 ? 23.274 -0.680 38.623 1.00 67.76 144 VAL A N 1
ATOM 1117 C CA . VAL A 1 147 ? 22.269 -0.081 37.765 1.00 58.79 144 VAL A CA 1
ATOM 1118 C C . VAL A 1 147 ? 22.932 0.307 36.456 1.00 71.34 144 VAL A C 1
ATOM 1119 O O . VAL A 1 147 ? 24.114 0.669 36.417 1.00 77.70 144 VAL A O 1
ATOM 1123 N N . LYS A 1 148 ? 22.162 0.214 35.375 1.00 73.55 145 LYS A N 1
ATOM 1124 C CA . LYS A 1 148 ? 22.549 0.745 34.076 1.00 70.95 145 LYS A CA 1
ATOM 1125 C C . LYS A 1 148 ? 21.809 2.053 33.833 1.00 59.20 145 LYS A C 1
ATOM 1126 O O . LYS A 1 148 ? 20.582 2.119 33.979 1.00 62.89 145 LYS A O 1
ATOM 1132 N N . VAL A 1 149 ? 22.555 3.096 33.487 1.00 54.15 146 VAL A N 1
ATOM 1133 C CA . VAL A 1 149 ? 21.947 4.363 33.094 1.00 58.92 146 VAL A CA 1
ATOM 1134 C C . VAL A 1 149 ? 22.193 4.565 31.603 1.00 69.84 146 VAL A C 1
ATOM 1135 O O . VAL A 1 149 ? 23.231 5.100 31.195 1.00 77.51 146 VAL A O 1
ATOM 1139 N N . GLU A 1 150 ? 21.259 4.123 30.773 1.00 66.48 147 GLU A N 1
ATOM 1140 C CA . GLU A 1 150 ? 21.433 4.196 29.332 1.00 63.21 147 GLU A CA 1
ATOM 1141 C C . GLU A 1 150 ? 20.563 5.260 28.696 1.00 56.76 147 GLU A C 1
ATOM 1142 O O . GLU A 1 150 ? 20.766 5.598 27.524 1.00 50.98 147 GLU A O 1
ATOM 1148 N N . ASN A 1 151 ? 19.617 5.805 29.444 1.00 57.57 148 ASN A N 1
ATOM 1149 C CA . ASN A 1 151 ? 18.589 6.677 28.905 1.00 55.25 148 ASN A CA 1
ATOM 1150 C C . ASN A 1 151 ? 17.880 7.295 30.093 1.00 54.68 148 ASN A C 1
ATOM 1151 O O . ASN A 1 151 ? 18.090 6.897 31.245 1.00 53.05 148 ASN A O 1
ATOM 1156 N N . PHE A 1 152 ? 17.030 8.272 29.799 1.00 41.54 149 PHE A N 1
ATOM 1157 C CA . PHE A 1 152 ? 16.179 8.860 30.815 1.00 39.48 149 PHE A CA 1
ATOM 1158 C C . PHE A 1 152 ? 14.769 8.311 30.755 1.00 38.48 149 PHE A C 1
ATOM 1159 O O . PHE A 1 152 ? 13.828 9.035 31.091 1.00 37.35 149 PHE A O 1
ATOM 1167 N N . SER A 1 153 ? 14.578 7.080 30.263 1.00 39.31 150 SER A N 1
ATOM 1168 C CA . SER A 1 153 ? 13.238 6.508 30.300 1.00 46.08 150 SER A CA 1
ATOM 1169 C C . SER A 1 153 ? 13.182 5.193 31.066 1.00 46.27 150 SER A C 1
ATOM 1170 O O . SER A 1 153 ? 12.801 5.206 32.237 1.00 41.21 150 SER A O 1
ATOM 1173 N N . GLU A 1 154 ? 13.698 4.091 30.508 1.00 43.10 151 GLU A N 1
ATOM 1174 C CA . GLU A 1 154 ? 13.519 2.795 31.160 1.00 46.44 151 GLU A CA 1
ATOM 1175 C C . GLU A 1 154 ? 14.446 2.637 32.360 1.00 41.83 151 GLU A C 1
ATOM 1176 O O . GLU A 1 154 ? 14.070 2.011 33.356 1.00 42.60 151 GLU A O 1
ATOM 1182 N N . SER A 1 155 ? 15.644 3.220 32.282 1.00 40.89 152 SER A N 1
ATOM 1183 C CA . SER A 1 155 ? 16.612 3.147 33.362 1.00 41.11 152 SER A CA 1
ATOM 1184 C C . SER A 1 155 ? 16.085 3.772 34.656 1.00 41.32 152 SER A C 1
ATOM 1185 O O . SER A 1 155 ? 16.522 3.388 35.743 1.00 47.98 152 SER A O 1
ATOM 1188 N N . PHE A 1 156 ? 15.133 4.698 34.566 1.00 40.24 153 PHE A N 1
ATOM 1189 C CA . PHE A 1 156 ? 14.597 5.374 35.730 1.00 37.19 153 PHE A CA 1
ATOM 1190 C C . PHE A 1 156 ? 13.257 4.826 36.178 1.00 47.05 153 PHE A C 1
ATOM 1191 O O . PHE A 1 156 ? 12.746 5.254 37.224 1.00 37.99 153 PHE A O 1
ATOM 1199 N N . LYS A 1 157 ? 12.716 3.841 35.454 1.00 37.39 154 LYS A N 1
ATOM 1200 C CA . LYS A 1 157 ? 11.389 3.331 35.768 1.00 40.36 154 LYS A CA 1
ATOM 1201 C C . LYS A 1 157 ? 11.347 2.667 37.145 1.00 38.08 154 LYS A C 1
ATOM 1202 O O . LYS A 1 157 ? 10.432 2.934 37.929 1.00 38.28 154 LYS A O 1
ATOM 1208 N N . ASP A 1 158 ? 12.326 1.812 37.475 1.00 39.02 155 ASP A N 1
ATOM 1209 C CA . ASP A 1 158 ? 12.173 1.025 38.699 1.00 44.27 155 ASP A CA 1
ATOM 1210 C C . ASP A 1 158 ? 12.652 1.738 39.963 1.00 48.72 155 ASP A C 1
ATOM 1211 O O . ASP A 1 158 ? 12.474 1.194 41.057 1.00 41.18 155 ASP A O 1
ATOM 1216 N N . GLY A 1 159 ? 13.255 2.920 39.846 1.00 44.55 156 GLY A N 1
ATOM 1217 C CA . GLY A 1 159 ? 13.540 3.773 40.979 1.00 39.29 156 GLY A CA 1
ATOM 1218 C C . GLY A 1 159 ? 14.948 3.652 41.535 1.00 48.31 156 GLY A C 1
ATOM 1219 O O . GLY A 1 159 ? 15.370 4.518 42.320 1.00 40.96 156 GLY A O 1
ATOM 1220 N N . LYS A 1 160 ? 15.690 2.617 41.146 1.00 41.46 157 LYS A N 1
ATOM 1221 C CA . LYS A 1 160 ? 16.997 2.406 41.755 1.00 49.76 157 LYS A CA 1
ATOM 1222 C C . LYS A 1 160 ? 17.968 3.533 41.420 1.00 51.25 157 LYS A C 1
ATOM 1223 O O . LYS A 1 160 ? 18.850 3.848 42.227 1.00 59.23 157 LYS A O 1
ATOM 1229 N N . VAL A 1 161 ? 17.818 4.154 40.257 1.00 48.32 158 VAL A N 1
ATOM 1230 C CA . VAL A 1 161 ? 18.766 5.174 39.824 1.00 49.29 158 VAL A CA 1
ATOM 1231 C C . VAL A 1 161 ? 18.532 6.481 40.561 1.00 41.77 158 VAL A C 1
ATOM 1232 O O . VAL A 1 161 ? 19.481 7.205 40.876 1.00 61.85 158 VAL A O 1
ATOM 1236 N N . PHE A 1 162 ? 17.275 6.818 40.836 1.00 40.38 159 PHE A N 1
ATOM 1237 C CA . PHE A 1 162 ? 16.999 8.007 41.641 1.00 42.18 159 PHE A CA 1
ATOM 1238 C C . PHE A 1 162 ? 17.592 7.859 43.029 1.00 51.95 159 PHE A C 1
ATOM 1239 O O . PHE A 1 162 ? 18.074 8.835 43.613 1.00 59.78 159 PHE A O 1
ATOM 1247 N N . CYS A 1 163 ? 17.560 6.638 43.574 1.00 43.34 160 CYS A N 1
ATOM 1248 C CA . CYS A 1 163 ? 18.121 6.401 44.898 1.00 49.73 160 CYS A CA 1
ATOM 1249 C C . CYS A 1 163 ? 19.640 6.436 44.867 1.00 57.83 160 CYS A C 1
ATOM 1250 O O . CYS A 1 163 ? 20.264 6.992 45.772 1.00 68.57 160 CYS A O 1
ATOM 1253 N N . ALA A 1 164 ? 20.258 5.855 43.835 1.00 60.96 161 ALA A N 1
ATOM 1254 C CA . ALA A 1 164 ? 21.713 5.909 43.745 1.00 49.71 161 ALA A CA 1
ATOM 1255 C C . ALA A 1 164 ? 22.183 7.342 43.612 1.00 58.07 161 ALA A C 1
ATOM 1256 O O . ALA A 1 164 ? 23.186 7.736 44.219 1.00 61.09 161 ALA A O 1
ATOM 1258 N N . LEU A 1 165 ? 21.455 8.141 42.834 1.00 53.29 162 LEU A N 1
ATOM 1259 C CA . LEU A 1 165 ? 21.831 9.535 42.633 1.00 52.72 162 LEU A CA 1
ATOM 1260 C C . LEU A 1 165 ? 21.880 10.278 43.960 1.00 59.82 162 LEU A C 1
ATOM 1261 O O . LEU A 1 165 ? 22.825 11.028 44.236 1.00 63.05 162 LEU A O 1
ATOM 1266 N N . ILE A 1 166 ? 20.872 10.066 44.802 1.00 49.25 163 ILE A N 1
ATOM 1267 C CA . ILE A 1 166 ? 20.863 10.702 46.110 1.00 55.92 163 ILE A CA 1
ATOM 1268 C C . ILE A 1 166 ? 21.889 10.052 47.033 1.00 63.49 163 ILE A C 1
ATOM 1269 O O . ILE A 1 166 ? 22.647 10.743 47.723 1.00 70.79 163 ILE A O 1
ATOM 1274 N N . HIS A 1 167 ? 21.945 8.716 47.045 1.00 64.72 164 HIS A N 1
ATOM 1275 C CA . HIS A 1 167 ? 22.833 8.014 47.966 1.00 57.88 164 HIS A CA 1
ATOM 1276 C C . HIS A 1 167 ? 24.291 8.352 47.696 1.00 69.46 164 HIS A C 1
ATOM 1277 O O . HIS A 1 167 ? 25.048 8.624 48.632 1.00 80.63 164 HIS A O 1
ATOM 1284 N N . ARG A 1 168 ? 24.705 8.352 46.425 1.00 66.87 165 ARG A N 1
ATOM 1285 C CA . ARG A 1 168 ? 26.091 8.687 46.098 1.00 75.41 165 ARG A CA 1
ATOM 1286 C C . ARG A 1 168 ? 26.504 10.042 46.666 1.00 82.85 165 ARG A C 1
ATOM 1287 O O . ARG A 1 168 ? 27.678 10.242 47.003 1.00 80.64 165 ARG A O 1
ATOM 1295 N N . HIS A 1 169 ? 25.559 10.975 46.804 1.00 86.06 166 HIS A N 1
ATOM 1296 C CA . HIS A 1 169 ? 25.867 12.308 47.316 1.00 88.46 166 HIS A CA 1
ATOM 1297 C C . HIS A 1 169 ? 25.584 12.484 48.802 1.00 84.75 166 HIS A C 1
ATOM 1298 O O . HIS A 1 169 ? 26.325 13.200 49.481 1.00 88.68 166 HIS A O 1
ATOM 1305 N N . ARG A 1 170 ? 24.514 11.887 49.324 1.00 79.08 167 ARG A N 1
ATOM 1306 C CA . ARG A 1 170 ? 24.098 12.100 50.711 1.00 76.96 167 ARG A CA 1
ATOM 1307 C C . ARG A 1 170 ? 23.593 10.784 51.279 1.00 75.48 167 ARG A C 1
ATOM 1308 O O . ARG A 1 170 ? 22.384 10.526 51.314 1.00 71.96 167 ARG A O 1
ATOM 1316 N N . PRO A 1 171 ? 24.505 9.917 51.744 1.00 75.93 168 PRO A N 1
ATOM 1317 C CA . PRO A 1 171 ? 24.093 8.604 52.271 1.00 76.75 168 PRO A CA 1
ATOM 1318 C C . PRO A 1 171 ? 23.425 8.662 53.635 1.00 78.88 168 PRO A C 1
ATOM 1319 O O . PRO A 1 171 ? 22.896 7.634 54.086 1.00 77.46 168 PRO A O 1
ATOM 1323 N N . ASP A 1 172 ? 23.463 9.805 54.321 1.00 80.66 169 ASP A N 1
ATOM 1324 C CA . ASP A 1 172 ? 22.678 9.951 55.539 1.00 88.35 169 ASP A CA 1
ATOM 1325 C C . ASP A 1 172 ? 21.203 10.139 55.238 1.00 86.17 169 ASP A C 1
ATOM 1326 O O . ASP A 1 172 ? 20.378 10.077 56.157 1.00 86.49 169 ASP A O 1
ATOM 1331 N N . LEU A 1 173 ? 20.862 10.374 53.977 1.00 77.49 170 LEU A N 1
ATOM 1332 C CA . LEU A 1 173 ? 19.488 10.624 53.590 1.00 71.87 170 LEU A CA 1
ATOM 1333 C C . LEU A 1 173 ? 18.775 9.370 53.116 1.00 68.44 170 LEU A C 1
ATOM 1334 O O . LEU A 1 173 ? 17.545 9.382 52.995 1.00 74.74 170 LEU A O 1
ATOM 1339 N N . LEU A 1 174 ? 19.504 8.288 52.866 1.00 65.82 171 LEU A N 1
ATOM 1340 C CA . LEU A 1 174 ? 18.912 7.147 52.183 1.00 72.77 171 LEU A CA 1
ATOM 1341 C C . LEU A 1 174 ? 19.789 5.921 52.375 1.00 81.71 171 LEU A C 1
ATOM 1342 O O . LEU A 1 174 ? 20.999 5.977 52.138 1.00 86.69 171 LEU A O 1
ATOM 1347 N N . ASP A 1 175 ? 19.175 4.822 52.801 1.00 84.67 172 ASP A N 1
ATOM 1348 C CA . ASP A 1 175 ? 19.879 3.564 52.992 1.00 90.04 172 ASP A CA 1
ATOM 1349 C C . ASP A 1 175 ? 19.816 2.770 51.696 1.00 86.83 172 ASP A C 1
ATOM 1350 O O . ASP A 1 175 ? 18.738 2.576 51.138 1.00 91.60 172 ASP A O 1
ATOM 1355 N N . TRP A 1 176 ? 20.968 2.321 51.209 1.00 89.16 173 TRP A N 1
ATOM 1356 C CA . TRP A 1 176 ? 20.964 1.544 49.977 1.00 83.49 173 TRP A CA 1
ATOM 1357 C C . TRP A 1 176 ? 20.512 0.103 50.187 1.00 89.48 173 TRP A C 1
ATOM 1358 O O . TRP A 1 176 ? 20.121 -0.554 49.215 1.00 85.44 173 TRP A O 1
ATOM 1369 N N . GLU A 1 177 ? 20.556 -0.403 51.425 1.00 98.17 174 GLU A N 1
ATOM 1370 C CA . GLU A 1 177 ? 20.080 -1.753 51.701 1.00 103.99 174 GLU A CA 1
ATOM 1371 C C . GLU A 1 177 ? 18.563 -1.854 51.658 1.00 97.77 174 GLU A C 1
ATOM 1372 O O . GLU A 1 177 ? 18.035 -2.971 51.622 1.00 101.62 174 GLU A O 1
ATOM 1378 N N . THR A 1 178 ? 17.848 -0.729 51.664 1.00 89.98 175 THR A N 1
ATOM 1379 C CA . THR A 1 178 ? 16.396 -0.790 51.636 1.00 83.50 175 THR A CA 1
ATOM 1380 C C . THR A 1 178 ? 15.799 -0.661 50.233 1.00 75.11 175 THR A C 1
ATOM 1381 O O . THR A 1 178 ? 14.600 -0.916 50.076 1.00 68.02 175 THR A O 1
ATOM 1385 N N . VAL A 1 179 ? 16.582 -0.314 49.205 1.00 55.73 176 VAL A N 1
ATOM 1386 C CA . VAL A 1 179 ? 16.038 -0.372 47.852 1.00 58.85 176 VAL A CA 1
ATOM 1387 C C . VAL A 1 179 ? 15.894 -1.830 47.422 1.00 65.47 176 VAL A C 1
ATOM 1388 O O . VAL A 1 179 ? 16.759 -2.676 47.703 1.00 72.43 176 VAL A O 1
ATOM 1392 N N . GLY A 1 180 ? 14.773 -2.141 46.769 1.00 61.56 177 GLY A N 1
ATOM 1393 C CA . GLY A 1 180 ? 14.463 -3.505 46.374 1.00 60.98 177 GLY A CA 1
ATOM 1394 C C . GLY A 1 180 ? 13.844 -3.586 44.995 1.00 59.88 177 GLY A C 1
ATOM 1395 O O . GLY A 1 180 ? 14.163 -2.772 44.120 1.00 49.05 177 GLY A O 1
ATOM 1396 N N . GLU A 1 181 ? 12.941 -4.547 44.792 1.00 64.50 178 GLU A N 1
ATOM 1397 C CA . GLU A 1 181 ? 12.307 -4.764 43.497 1.00 56.77 178 GLU A CA 1
ATOM 1398 C C . GLU A 1 181 ? 10.932 -4.111 43.381 1.00 58.35 178 GLU A C 1
ATOM 1399 O O . GLU A 1 181 ? 10.231 -4.336 42.387 1.00 62.91 178 GLU A O 1
ATOM 1405 N N . ASP A 1 182 ? 10.544 -3.290 44.357 1.00 60.93 179 ASP A N 1
ATOM 1406 C CA . ASP A 1 182 ? 9.260 -2.587 44.361 1.00 64.64 179 ASP A CA 1
ATOM 1407 C C . ASP A 1 182 ? 9.495 -1.171 43.843 1.00 52.44 179 ASP A C 1
ATOM 1408 O O . ASP A 1 182 ? 9.973 -0.307 44.579 1.00 54.64 179 ASP A O 1
ATOM 1413 N N . ASP A 1 183 ? 9.145 -0.933 42.575 1.00 52.12 180 ASP A N 1
ATOM 1414 C CA . ASP A 1 183 ? 9.385 0.371 41.963 1.00 43.05 180 ASP A CA 1
ATOM 1415 C C . ASP A 1 183 ? 8.714 1.489 42.753 1.00 47.63 180 ASP A C 1
ATOM 1416 O O . ASP A 1 183 ? 9.324 2.530 43.039 1.00 43.83 180 ASP A O 1
ATOM 1421 N N . ARG A 1 184 ? 7.438 1.312 43.083 1.00 47.69 181 ARG A N 1
ATOM 1422 C CA . ARG A 1 184 ? 6.728 2.398 43.735 1.00 45.98 181 ARG A CA 1
ATOM 1423 C C . ARG A 1 184 ? 7.392 2.749 45.055 1.00 52.92 181 ARG A C 1
ATOM 1424 O O . ARG A 1 184 ? 7.496 3.931 45.410 1.00 52.59 181 ARG A O 1
ATOM 1432 N N . ALA A 1 185 ? 7.886 1.736 45.777 1.00 50.73 182 ALA A N 1
ATOM 1433 C CA . ALA A 1 185 ? 8.530 1.977 47.065 1.00 48.57 182 ALA A CA 1
ATOM 1434 C C . ALA A 1 185 ? 9.810 2.787 46.903 1.00 47.10 182 ALA A C 1
ATOM 1435 O O . ALA A 1 185 ? 10.026 3.773 47.613 1.00 47.88 182 ALA A O 1
ATOM 1437 N N . ASN A 1 186 ? 10.665 2.394 45.958 1.00 45.68 183 ASN A N 1
ATOM 1438 C CA . ASN A 1 186 ? 11.886 3.152 45.688 1.00 52.10 183 ASN A CA 1
ATOM 1439 C C . ASN A 1 186 ? 11.573 4.568 45.209 1.00 50.68 183 ASN A C 1
ATOM 1440 O O . ASN A 1 186 ? 12.200 5.536 45.653 1.00 57.36 183 ASN A O 1
ATOM 1445 N N . LEU A 1 187 ? 10.626 4.708 44.277 1.00 41.66 184 LEU A N 1
ATOM 1446 C CA . LEU A 1 187 ? 10.277 6.041 43.781 1.00 40.36 184 LEU A CA 1
ATOM 1447 C C . LEU A 1 187 ? 9.785 6.942 44.911 1.00 55.46 184 LEU A C 1
ATOM 1448 O O . LEU A 1 187 ? 10.179 8.110 45.003 1.00 56.74 184 LEU A O 1
ATOM 1453 N N . GLU A 1 188 ? 8.916 6.423 45.776 1.00 43.39 185 GLU A N 1
ATOM 1454 C CA . GLU A 1 188 ? 8.420 7.245 46.869 1.00 49.39 185 GLU A CA 1
ATOM 1455 C C . GLU A 1 188 ? 9.546 7.562 47.846 1.00 47.82 185 GLU A C 1
ATOM 1456 O O . GLU A 1 188 ? 9.662 8.697 48.323 1.00 47.88 185 GLU A O 1
ATOM 1462 N N . LYS A 1 189 ? 10.421 6.588 48.084 1.00 47.05 186 LYS A N 1
ATOM 1463 C CA . LYS A 1 189 ? 11.645 6.805 48.839 1.00 48.46 186 LYS A CA 1
ATOM 1464 C C . LYS A 1 189 ? 12.398 8.045 48.362 1.00 47.30 186 LYS A C 1
ATOM 1465 O O . LYS A 1 189 ? 12.667 8.961 49.141 1.00 49.17 186 LYS A O 1
ATOM 1471 N N . ALA A 1 190 ? 12.774 8.080 47.082 1.00 47.09 187 ALA A N 1
ATOM 1472 C CA . ALA A 1 190 ? 13.631 9.163 46.607 1.00 44.30 187 ALA A CA 1
ATOM 1473 C C . ALA A 1 190 ? 12.896 10.494 46.603 1.00 44.03 187 ALA A C 1
ATOM 1474 O O . ALA A 1 190 ? 13.451 11.514 47.022 1.00 57.14 187 ALA A O 1
ATOM 1476 N N . PHE A 1 191 ? 11.647 10.505 46.139 1.00 42.92 188 PHE A N 1
ATOM 1477 C CA . PHE A 1 191 ? 10.926 11.761 46.007 1.00 42.78 188 PHE A CA 1
ATOM 1478 C C . PHE A 1 191 ? 10.580 12.348 47.367 1.00 55.17 188 PHE A C 1
ATOM 1479 O O . PHE A 1 191 ? 10.478 13.574 47.506 1.00 46.02 188 PHE A O 1
ATOM 1487 N N . ASP A 1 192 ? 10.387 11.507 48.388 1.00 52.60 189 ASP A N 1
ATOM 1488 C CA . ASP A 1 192 ? 10.075 12.096 49.682 1.00 55.72 189 ASP A CA 1
ATOM 1489 C C . ASP A 1 192 ? 11.330 12.592 50.377 1.00 51.99 189 ASP A C 1
ATOM 1490 O O . ASP A 1 192 ? 11.281 13.591 51.103 1.00 54.17 189 ASP A O 1
ATOM 1495 N N . VAL A 1 193 ? 12.467 11.964 50.117 1.00 51.39 190 VAL A N 1
ATOM 1496 C CA . VAL A 1 193 ? 13.722 12.480 50.645 1.00 53.29 190 VAL A CA 1
ATOM 1497 C C . VAL A 1 193 ? 14.089 13.799 49.973 1.00 52.43 190 VAL A C 1
ATOM 1498 O O . VAL A 1 193 ? 14.386 14.794 50.640 1.00 59.24 190 VAL A O 1
ATOM 1502 N N . ALA A 1 194 ? 14.084 13.831 48.642 1.00 49.46 191 ALA A N 1
ATOM 1503 C CA . ALA A 1 194 ? 14.425 15.067 47.958 1.00 48.91 191 ALA A CA 1
ATOM 1504 C C . ALA A 1 194 ? 13.479 16.191 48.354 1.00 49.91 191 ALA A C 1
ATOM 1505 O O . ALA A 1 194 ? 13.891 17.351 48.452 1.00 64.45 191 ALA A O 1
ATOM 1507 N N . GLU A 1 195 ? 12.206 15.872 48.586 1.00 49.67 192 GLU A N 1
ATOM 1508 C CA . GLU A 1 195 ? 11.245 16.920 48.906 1.00 50.90 192 GLU A CA 1
ATOM 1509 C C . GLU A 1 195 ? 11.416 17.436 50.329 1.00 70.23 192 GLU A C 1
ATOM 1510 O O . GLU A 1 195 ? 11.158 18.613 50.588 1.00 75.00 192 GLU A O 1
ATOM 1516 N N . LYS A 1 196 ? 11.859 16.595 51.258 1.00 56.47 193 LYS A N 1
ATOM 1517 C CA . LYS A 1 196 ? 12.001 17.034 52.636 1.00 70.04 193 LYS A CA 1
ATOM 1518 C C . LYS A 1 196 ? 13.415 17.448 52.998 1.00 69.96 193 LYS A C 1
ATOM 1519 O O . LYS A 1 196 ? 13.583 18.353 53.813 1.00 65.91 193 LYS A O 1
ATOM 1525 N N . GLU A 1 197 ? 14.434 16.853 52.397 1.00 67.36 194 GLU A N 1
ATOM 1526 C CA . GLU A 1 197 ? 15.797 17.100 52.832 1.00 69.24 194 GLU A CA 1
ATOM 1527 C C . GLU A 1 197 ? 16.669 17.770 51.780 1.00 70.64 194 GLU A C 1
ATOM 1528 O O . GLU A 1 197 ? 17.827 18.084 52.075 1.00 84.22 194 GLU A O 1
ATOM 1534 N N . LEU A 1 198 ? 16.158 18.007 50.571 1.00 62.97 195 LEU A N 1
ATOM 1535 C CA . LEU A 1 198 ? 16.898 18.731 49.543 1.00 65.52 195 LEU A CA 1
ATOM 1536 C C . LEU A 1 198 ? 16.154 19.926 48.960 1.00 65.22 195 LEU A C 1
ATOM 1537 O O . LEU A 1 198 ? 16.784 20.746 48.287 1.00 70.47 195 LEU A O 1
ATOM 1542 N N . GLY A 1 199 ? 14.850 20.053 49.188 1.00 60.89 196 GLY A N 1
ATOM 1543 C CA . GLY A 1 199 ? 14.120 21.219 48.726 1.00 64.90 196 GLY A CA 1
ATOM 1544 C C . GLY A 1 199 ? 13.564 21.084 47.326 1.00 66.33 196 GLY A C 1
ATOM 1545 O O . GLY A 1 199 ? 13.568 22.048 46.558 1.00 73.80 196 GLY A O 1
ATOM 1546 N N . ILE A 1 200 ? 13.075 19.899 46.977 1.00 62.94 197 ILE A N 1
ATOM 1547 C CA . ILE A 1 200 ? 12.640 19.638 45.610 1.00 47.20 197 ILE A CA 1
ATOM 1548 C C . ILE A 1 200 ? 11.201 19.134 45.607 1.00 46.71 197 ILE A C 1
ATOM 1549 O O . ILE A 1 200 ? 10.937 17.988 46.003 1.00 48.29 197 ILE A O 1
ATOM 1554 N N . PRO A 1 201 ? 10.246 19.931 45.135 1.00 46.28 198 PRO A N 1
ATOM 1555 C CA . PRO A 1 201 ? 8.873 19.428 44.986 1.00 53.00 198 PRO A CA 1
ATOM 1556 C C . PRO A 1 201 ? 8.810 18.177 44.112 1.00 53.75 198 PRO A C 1
ATOM 1557 O O . PRO A 1 201 ? 9.732 17.852 43.354 1.00 48.31 198 PRO A O 1
ATOM 1561 N N . LYS A 1 202 ? 7.699 17.454 44.240 1.00 51.59 199 LYS A N 1
ATOM 1562 C CA . LYS A 1 202 ? 7.570 16.137 43.619 1.00 41.66 199 LYS A CA 1
ATOM 1563 C C . LYS A 1 202 ? 7.083 16.289 42.181 1.00 44.81 199 LYS A C 1
ATOM 1564 O O . LYS A 1 202 ? 5.933 15.995 41.837 1.00 42.61 199 LYS A O 1
ATOM 1570 N N . LEU A 1 203 ? 8.016 16.741 41.330 1.00 38.80 200 LEU A N 1
ATOM 1571 C CA . LEU A 1 203 ? 7.689 17.071 39.946 1.00 50.17 200 LEU A CA 1
ATOM 1572 C C . LEU A 1 203 ? 7.215 15.860 39.152 1.00 44.22 200 LEU A C 1
ATOM 1573 O O . LEU A 1 203 ? 6.489 16.033 38.168 1.00 49.62 200 LEU A O 1
ATOM 1578 N N . LEU A 1 204 ? 7.584 14.647 39.571 1.00 42.51 201 LEU A N 1
ATOM 1579 C CA . LEU A 1 204 ? 7.145 13.405 38.944 1.00 39.50 201 LEU A CA 1
ATOM 1580 C C . LEU A 1 204 ? 6.069 12.724 39.791 1.00 42.81 201 LEU A C 1
ATOM 1581 O O . LEU A 1 204 ? 6.259 12.515 40.997 1.00 49.55 201 LEU A O 1
ATOM 1586 N N . ASP A 1 205 ? 4.944 12.385 39.156 1.00 41.92 202 ASP A N 1
ATOM 1587 C CA . ASP A 1 205 ? 3.841 11.664 39.789 1.00 39.08 202 ASP A CA 1
ATOM 1588 C C . ASP A 1 205 ? 4.173 10.186 39.690 1.00 49.02 202 ASP A C 1
ATOM 1589 O O . ASP A 1 205 ? 4.309 9.660 38.583 1.00 60.17 202 ASP A O 1
ATOM 1594 N N . VAL A 1 206 ? 4.350 9.533 40.843 1.00 44.19 203 VAL A N 1
ATOM 1595 C CA . VAL A 1 206 ? 4.756 8.130 40.859 1.00 40.48 203 VAL A CA 1
ATOM 1596 C C . VAL A 1 206 ? 3.822 7.276 40.009 1.00 44.59 203 VAL A C 1
ATOM 1597 O O . VAL A 1 206 ? 4.256 6.284 39.395 1.00 40.02 203 VAL A O 1
ATOM 1601 N N . ASP A 1 207 ? 2.529 7.629 39.970 1.00 41.84 204 ASP A N 1
ATOM 1602 C CA . ASP A 1 207 ? 1.583 6.842 39.182 1.00 55.85 204 ASP A CA 1
ATOM 1603 C C . ASP A 1 207 ? 2.008 6.824 37.728 1.00 49.52 204 ASP A C 1
ATOM 1604 O O . ASP A 1 207 ? 2.001 5.777 37.077 1.00 54.80 204 ASP A O 1
ATOM 1609 N N . ASP A 1 208 ? 2.433 7.978 37.227 1.00 48.78 205 ASP A N 1
ATOM 1610 C CA . ASP A 1 208 ? 2.801 8.156 35.834 1.00 54.12 205 ASP A CA 1
ATOM 1611 C C . ASP A 1 208 ? 4.073 7.404 35.458 1.00 56.86 205 ASP A C 1
ATOM 1612 O O . ASP A 1 208 ? 4.279 7.117 34.273 1.00 62.45 205 ASP A O 1
ATOM 1617 N N . ILE A 1 209 ? 4.929 7.092 36.427 1.00 46.76 206 ILE A N 1
ATOM 1618 C CA . ILE A 1 209 ? 6.108 6.274 36.171 1.00 45.52 206 ILE A CA 1
ATOM 1619 C C . ILE A 1 209 ? 5.793 4.788 36.302 1.00 52.34 206 ILE A C 1
ATOM 1620 O O . ILE A 1 209 ? 6.171 3.980 35.450 1.00 60.04 206 ILE A O 1
ATOM 1625 N N . VAL A 1 210 ? 5.105 4.398 37.373 1.00 50.96 207 VAL A N 1
ATOM 1626 C CA . VAL A 1 210 ? 4.816 2.986 37.564 1.00 59.12 207 VAL A CA 1
ATOM 1627 C C . VAL A 1 210 ? 3.881 2.481 36.476 1.00 56.49 207 VAL A C 1
ATOM 1628 O O . VAL A 1 210 ? 3.995 1.329 36.044 1.00 53.86 207 VAL A O 1
ATOM 1632 N N . ASN A 1 211 ? 2.978 3.338 35.986 1.00 55.04 208 ASN A N 1
ATOM 1633 C CA . ASN A 1 211 ? 1.899 2.907 35.097 1.00 66.48 208 ASN A CA 1
ATOM 1634 C C . ASN A 1 211 ? 2.373 2.672 33.667 1.00 73.77 208 ASN A C 1
ATOM 1635 O O . ASN A 1 211 ? 1.927 1.724 33.009 1.00 80.12 208 ASN A O 1
ATOM 1640 N N . MET A 1 212 ? 3.244 3.484 33.186 1.00 73.06 209 MET A N 1
ATOM 1641 C CA . MET A 1 212 ? 3.453 3.390 31.752 1.00 66.50 209 MET A CA 1
ATOM 1642 C C . MET A 1 212 ? 4.604 2.445 31.417 1.00 61.22 209 MET A C 1
ATOM 1643 O O . MET A 1 212 ? 5.512 2.258 32.231 1.00 54.42 209 MET A O 1
ATOM 1648 N N . PRO A 1 213 ? 4.597 1.838 30.218 1.00 57.13 210 PRO A N 1
ATOM 1649 C CA . PRO A 1 213 ? 5.699 0.928 29.858 1.00 52.14 210 PRO A CA 1
ATOM 1650 C C . PRO A 1 213 ? 7.066 1.561 30.037 1.00 48.49 210 PRO A C 1
ATOM 1651 O O . PRO A 1 213 ? 8.015 0.857 30.392 1.00 57.17 210 PRO A O 1
ATOM 1655 N N . ARG A 1 214 ? 7.194 2.867 29.814 1.00 46.63 211 ARG A N 1
ATOM 1656 C CA . ARG A 1 214 ? 8.379 3.612 30.218 1.00 48.41 211 ARG A CA 1
ATOM 1657 C C . ARG A 1 214 ? 7.985 5.069 30.411 1.00 51.04 211 ARG A C 1
ATOM 1658 O O . ARG A 1 214 ? 6.948 5.506 29.893 1.00 47.33 211 ARG A O 1
ATOM 1666 N N . PRO A 1 215 ? 8.761 5.829 31.189 1.00 52.17 212 PRO A N 1
ATOM 1667 C CA . PRO A 1 215 ? 8.408 7.233 31.462 1.00 45.44 212 PRO A CA 1
ATOM 1668 C C . PRO A 1 215 ? 8.700 8.177 30.294 1.00 37.55 212 PRO A C 1
ATOM 1669 O O . PRO A 1 215 ? 9.562 7.942 29.445 1.00 42.87 212 PRO A O 1
ATOM 1673 N N . ASP A 1 216 ? 7.982 9.295 30.298 1.00 37.35 213 ASP A N 1
ATOM 1674 C CA . ASP A 1 216 ? 8.320 10.420 29.443 1.00 37.74 213 ASP A CA 1
ATOM 1675 C C . ASP A 1 216 ? 9.730 10.916 29.729 1.00 39.04 213 ASP A C 1
ATOM 1676 O O . ASP A 1 216 ? 10.044 11.321 30.852 1.00 47.47 213 ASP A O 1
ATOM 1681 N N . GLU A 1 217 ? 10.544 10.949 28.674 1.00 39.56 214 GLU A N 1
ATOM 1682 C CA . GLU A 1 217 ? 11.963 11.290 28.767 1.00 43.91 214 GLU A CA 1
ATOM 1683 C C . GLU A 1 217 ? 12.196 12.701 29.318 1.00 37.84 214 GLU A C 1
ATOM 1684 O O . GLU A 1 217 ? 13.092 12.909 30.142 1.00 37.46 214 GLU A O 1
ATOM 1690 N N . ARG A 1 218 ? 11.416 13.687 28.862 1.00 38.19 215 ARG A N 1
ATOM 1691 C CA . ARG A 1 218 ? 11.654 15.075 29.255 1.00 43.81 215 ARG A CA 1
ATOM 1692 C C . ARG A 1 218 ? 11.191 15.360 30.678 1.00 37.67 215 ARG A C 1
ATOM 1693 O O . ARG A 1 218 ? 11.782 16.201 31.361 1.00 44.01 215 ARG A O 1
ATOM 1701 N N . SER A 1 219 ? 10.145 14.681 31.141 1.00 36.11 216 SER A N 1
ATOM 1702 C CA . SER A 1 219 ? 9.790 14.758 32.550 1.00 35.28 216 SER A CA 1
ATOM 1703 C C . SER A 1 219 ? 10.935 14.268 33.434 1.00 37.90 216 SER A C 1
ATOM 1704 O O . SER A 1 219 ? 11.373 14.967 34.355 1.00 38.05 216 SER A O 1
ATOM 1707 N N . VAL A 1 220 ? 11.432 13.061 33.171 1.00 41.26 217 VAL A N 1
ATOM 1708 C CA . VAL A 1 220 ? 12.468 12.495 34.030 1.00 36.29 217 VAL A CA 1
ATOM 1709 C C . VAL A 1 220 ? 13.668 13.422 34.073 1.00 39.14 217 VAL A C 1
ATOM 1710 O O . VAL A 1 220 ? 14.236 13.678 35.145 1.00 37.82 217 VAL A O 1
ATOM 1714 N N . MET A 1 221 ? 14.047 13.969 32.906 1.00 38.32 218 MET A N 1
ATOM 1715 C CA . MET A 1 221 ? 15.201 14.861 32.821 1.00 38.63 218 MET A CA 1
ATOM 1716 C C . MET A 1 221 ? 15.004 16.106 33.667 1.00 39.85 218 MET A C 1
ATOM 1717 O O . MET A 1 221 ? 15.979 16.701 34.131 1.00 40.95 218 MET A O 1
ATOM 1722 N N . THR A 1 222 ? 13.759 16.538 33.843 1.00 36.86 219 THR A N 1
ATOM 1723 C CA . THR A 1 222 ? 13.514 17.757 34.595 1.00 39.79 219 THR A CA 1
ATOM 1724 C C . THR A 1 222 ? 13.757 17.516 36.074 1.00 37.28 219 THR A C 1
ATOM 1725 O O . THR A 1 222 ? 14.440 18.301 36.742 1.00 50.56 219 THR A O 1
ATOM 1729 N N . TYR A 1 223 ? 13.236 16.408 36.589 1.00 42.92 220 TYR A N 1
ATOM 1730 C CA . TYR A 1 223 ? 13.549 16.023 37.958 1.00 44.97 220 TYR A CA 1
ATOM 1731 C C . TYR A 1 223 ? 15.045 15.843 38.150 1.00 41.68 220 TYR A C 1
ATOM 1732 O O . TYR A 1 223 ? 15.599 16.254 39.176 1.00 39.04 220 TYR A O 1
ATOM 1741 N N . VAL A 1 224 ? 15.712 15.246 37.161 1.00 37.74 221 VAL A N 1
ATOM 1742 C CA . VAL A 1 224 ? 17.136 14.974 37.271 1.00 39.17 221 VAL A CA 1
ATOM 1743 C C . VAL A 1 224 ? 17.936 16.267 37.215 1.00 42.11 221 VAL A C 1
ATOM 1744 O O . VAL A 1 224 ? 18.954 16.409 37.899 1.00 42.64 221 VAL A O 1
ATOM 1748 N N . ALA A 1 225 ? 17.480 17.237 36.415 1.00 49.58 222 ALA A N 1
ATOM 1749 C CA . ALA A 1 225 ? 18.052 18.584 36.449 1.00 54.24 222 ALA A CA 1
ATOM 1750 C C . ALA A 1 225 ? 17.970 19.188 37.843 1.00 52.16 222 ALA A C 1
ATOM 1751 O O . ALA A 1 225 ? 18.890 19.885 38.289 1.00 52.15 222 ALA A O 1
ATOM 1753 N N . ALA A 1 226 ? 16.869 18.937 38.542 1.00 42.10 223 ALA A N 1
ATOM 1754 C CA . ALA A 1 226 ? 16.715 19.472 39.881 1.00 43.26 223 ALA A CA 1
ATOM 1755 C C . ALA A 1 226 ? 17.705 18.825 40.830 1.00 53.09 223 ALA A C 1
ATOM 1756 O O . ALA A 1 226 ? 18.328 19.511 41.648 1.00 60.83 223 ALA A O 1
ATOM 1758 N N . LEU A 1 227 ? 17.890 17.510 40.722 1.00 49.01 224 LEU A N 1
ATOM 1759 C CA . LEU A 1 227 ? 18.924 16.875 41.528 1.00 51.99 224 LEU A CA 1
ATOM 1760 C C . LEU A 1 227 ? 20.301 17.438 41.187 1.00 53.57 224 LEU A C 1
ATOM 1761 O O . LEU A 1 227 ? 21.143 17.617 42.073 1.00 54.69 224 LEU A O 1
ATOM 1766 N N . TYR A 1 228 ? 20.543 17.754 39.915 1.00 49.11 225 TYR A N 1
ATOM 1767 C CA . TYR A 1 228 ? 21.869 18.221 39.544 1.00 56.83 225 TYR A CA 1
ATOM 1768 C C . TYR A 1 228 ? 22.199 19.535 40.232 1.00 59.12 225 TYR A C 1
ATOM 1769 O O . TYR A 1 228 ? 23.346 19.753 40.643 1.00 65.82 225 TYR A O 1
ATOM 1778 N N . LYS A 1 229 ? 21.212 20.429 40.355 1.00 51.63 226 LYS A N 1
ATOM 1779 C CA . LYS A 1 229 ? 21.451 21.703 41.031 1.00 56.82 226 LYS A CA 1
ATOM 1780 C C . LYS A 1 229 ? 21.817 21.478 42.491 1.00 62.42 226 LYS A C 1
ATOM 1781 O O . LYS A 1 229 ? 22.844 21.978 42.972 1.00 59.65 226 LYS A O 1
ATOM 1787 N N . VAL A 1 230 ? 21.002 20.690 43.201 1.00 62.09 227 VAL A N 1
ATOM 1788 C CA . VAL A 1 230 ? 21.174 20.497 44.636 1.00 71.84 227 VAL A CA 1
ATOM 1789 C C . VAL A 1 230 ? 22.565 19.978 44.975 1.00 73.45 227 VAL A C 1
ATOM 1790 O O . VAL A 1 230 ? 23.036 20.172 46.100 1.00 84.06 227 VAL A O 1
ATOM 1794 N N . PHE A 1 231 ? 23.251 19.357 44.019 1.00 66.83 228 PHE A N 1
ATOM 1795 C CA . PHE A 1 231 ? 24.623 18.892 44.193 1.00 70.54 228 PHE A CA 1
ATOM 1796 C C . PHE A 1 231 ? 25.541 19.769 43.333 1.00 91.15 228 PHE A C 1
ATOM 1797 O O . PHE A 1 231 ? 25.827 19.452 42.178 1.00 95.51 228 PHE A O 1
ATOM 1805 N N . SER A 1 232 ? 26.000 20.881 43.900 1.00 102.67 229 SER A N 1
ATOM 1806 C CA . SER A 1 232 ? 26.951 21.774 43.242 1.00 117.92 229 SER A CA 1
ATOM 1807 C C . SER A 1 232 ? 28.179 21.914 44.133 1.00 131.46 229 SER A C 1
ATOM 1808 O O . SER A 1 232 ? 28.080 22.433 45.252 1.00 137.53 229 SER A O 1
ATOM 1811 N N . SER A 1 233 ? 29.333 21.456 43.630 1.00 134.13 230 SER A N 1
ATOM 1812 C CA . SER A 1 233 ? 30.555 21.430 44.433 1.00 133.03 230 SER A CA 1
ATOM 1813 C C . SER A 1 233 ? 30.961 22.821 44.902 1.00 133.73 230 SER A C 1
ATOM 1814 O O . SER A 1 233 ? 31.512 22.971 46.000 1.00 134.04 230 SER A O 1
ATOM 1817 N N . ASN A 1 234 ? 30.698 23.842 44.090 1.00 132.19 231 ASN A N 1
ATOM 1818 C CA . ASN A 1 234 ? 31.085 25.215 44.395 1.00 129.11 231 ASN A CA 1
ATOM 1819 C C . ASN A 1 234 ? 30.104 25.888 45.354 1.00 122.29 231 ASN A C 1
ATOM 1820 O O . ASN A 1 234 ? 30.299 25.874 46.571 1.00 118.84 231 ASN A O 1
ATOM 1825 N N . ALA B 1 5 ? -4.396 83.964 2.463 1.00 100.21 2 ALA B N 1
ATOM 1826 C CA . ALA B 1 5 ? -4.235 82.659 3.091 1.00 99.91 2 ALA B CA 1
ATOM 1827 C C . ALA B 1 5 ? -2.825 82.121 2.893 1.00 107.32 2 ALA B C 1
ATOM 1828 O O . ALA B 1 5 ? -2.510 81.559 1.848 1.00 117.08 2 ALA B O 1
ATOM 1830 N N . ASP B 1 6 ? -1.982 82.292 3.903 1.00 105.01 3 ASP B N 1
ATOM 1831 C CA . ASP B 1 6 ? -0.603 81.825 3.844 1.00 107.18 3 ASP B CA 1
ATOM 1832 C C . ASP B 1 6 ? -0.514 80.305 3.765 1.00 105.07 3 ASP B C 1
ATOM 1833 O O . ASP B 1 6 ? -1.328 79.602 4.353 1.00 101.46 3 ASP B O 1
ATOM 1838 N N . SER B 1 7 ? 0.460 79.800 3.013 1.00 105.43 4 SER B N 1
ATOM 1839 C CA . SER B 1 7 ? 0.671 78.362 2.908 1.00 89.98 4 SER B CA 1
ATOM 1840 C C . SER B 1 7 ? 1.120 77.957 4.297 1.00 80.37 4 SER B C 1
ATOM 1841 O O . SER B 1 7 ? 0.866 76.857 4.772 1.00 82.79 4 SER B O 1
ATOM 1844 N N . GLU B 1 8 ? 1.814 78.894 4.922 1.00 73.95 5 GLU B N 1
ATOM 1845 C CA . GLU B 1 8 ? 2.311 78.802 6.290 1.00 69.93 5 GLU B CA 1
ATOM 1846 C C . GLU B 1 8 ? 1.205 78.410 7.256 1.00 69.85 5 GLU B C 1
ATOM 1847 O O . GLU B 1 8 ? 1.431 77.620 8.180 1.00 67.43 5 GLU B O 1
ATOM 1853 N N . LEU B 1 9 ? -0.002 78.929 7.041 1.00 54.73 6 LEU B N 1
ATOM 1854 C CA . LEU B 1 9 ? -1.088 78.643 7.964 1.00 54.82 6 LEU B CA 1
ATOM 1855 C C . LEU B 1 9 ? -1.689 77.265 7.714 1.00 58.56 6 LEU B C 1
ATOM 1856 O O . LEU B 1 9 ? -2.001 76.544 8.670 1.00 56.56 6 LEU B O 1
ATOM 1861 N N . VAL B 1 10 ? -1.840 76.872 6.448 1.00 57.68 7 VAL B N 1
ATOM 1862 C CA . VAL B 1 10 ? -2.187 75.485 6.157 1.00 43.55 7 VAL B CA 1
ATOM 1863 C C . VAL B 1 10 ? -1.170 74.555 6.807 1.00 47.15 7 VAL B C 1
ATOM 1864 O O . VAL B 1 10 ? -1.533 73.523 7.379 1.00 41.33 7 VAL B O 1
ATOM 1868 N N . ALA B 1 11 ? 0.118 74.917 6.741 1.00 48.91 8 ALA B N 1
ATOM 1869 C CA . ALA B 1 11 ? 1.155 74.095 7.362 1.00 56.68 8 ALA B CA 1
ATOM 1870 C C . ALA B 1 11 ? 0.984 74.035 8.876 1.00 56.36 8 ALA B C 1
ATOM 1871 O O . ALA B 1 11 ? 1.189 72.977 9.492 1.00 46.36 8 ALA B O 1
ATOM 1873 N N . GLN B 1 12 ? 0.579 75.162 9.482 1.00 54.42 9 GLN B N 1
ATOM 1874 C CA . GLN B 1 12 ? 0.545 75.309 10.931 1.00 51.73 9 GLN B CA 1
ATOM 1875 C C . GLN B 1 12 ? -0.636 74.578 11.560 1.00 57.29 9 GLN B C 1
ATOM 1876 O O . GLN B 1 12 ? -0.493 74.002 12.646 1.00 55.86 9 GLN B O 1
ATOM 1882 N N . TRP B 1 13 ? -1.811 74.566 10.928 1.00 58.89 10 TRP B N 1
ATOM 1883 C CA . TRP B 1 13 ? -2.847 73.725 11.508 1.00 64.51 10 TRP B CA 1
ATOM 1884 C C . TRP B 1 13 ? -2.951 72.361 10.850 1.00 57.96 10 TRP B C 1
ATOM 1885 O O . TRP B 1 13 ? -3.820 71.581 11.230 1.00 52.29 10 TRP B O 1
ATOM 1896 N N . GLU B 1 14 ? -2.064 72.022 9.920 1.00 52.92 11 GLU B N 1
ATOM 1897 C CA . GLU B 1 14 ? -1.777 70.606 9.761 1.00 53.99 11 GLU B CA 1
ATOM 1898 C C . GLU B 1 14 ? -1.101 70.071 11.015 1.00 49.03 11 GLU B C 1
ATOM 1899 O O . GLU B 1 14 ? -1.463 69.005 11.516 1.00 55.18 11 GLU B O 1
ATOM 1905 N N . LYS B 1 15 ? -0.119 70.815 11.542 1.00 43.47 12 LYS B N 1
ATOM 1906 C CA . LYS B 1 15 ? 0.536 70.423 12.785 1.00 45.91 12 LYS B CA 1
ATOM 1907 C C . LYS B 1 15 ? -0.466 70.330 13.923 1.00 38.80 12 LYS B C 1
ATOM 1908 O O . LYS B 1 15 ? -0.379 69.433 14.764 1.00 39.80 12 LYS B O 1
ATOM 1914 N N . VAL B 1 16 ? -1.423 71.254 13.964 1.00 37.83 13 VAL B N 1
ATOM 1915 C CA . VAL B 1 16 ? -2.384 71.282 15.058 1.00 35.06 13 VAL B CA 1
ATOM 1916 C C . VAL B 1 16 ? -3.338 70.109 14.954 1.00 39.02 13 VAL B C 1
ATOM 1917 O O . VAL B 1 16 ? -3.622 69.422 15.947 1.00 47.49 13 VAL B O 1
ATOM 1921 N N . GLN B 1 17 ? -3.826 69.839 13.753 1.00 36.46 14 GLN B N 1
ATOM 1922 C CA . GLN B 1 17 ? -4.712 68.701 13.572 1.00 41.04 14 GLN B CA 1
ATOM 1923 C C . GLN B 1 17 ? -4.014 67.400 13.940 1.00 41.81 14 GLN B C 1
ATOM 1924 O O . GLN B 1 17 ? -4.639 66.502 14.508 1.00 49.91 14 GLN B O 1
ATOM 1930 N N . ILE B 1 18 ? -2.716 67.287 13.644 1.00 33.41 15 ILE B N 1
ATOM 1931 C CA . ILE B 1 18 ? -1.946 66.114 14.057 1.00 33.81 15 ILE B CA 1
ATOM 1932 C C . ILE B 1 18 ? -1.959 65.962 15.574 1.00 46.28 15 ILE B C 1
ATOM 1933 O O . ILE B 1 18 ? -2.151 64.863 16.105 1.00 53.19 15 ILE B O 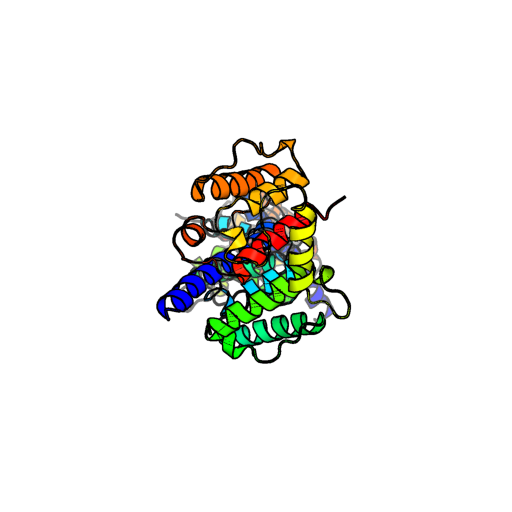1
ATOM 1938 N N . LYS B 1 19 ? -1.749 67.060 16.296 1.00 48.91 16 LYS B N 1
ATOM 1939 C CA . LYS B 1 19 ? -1.782 67.003 17.753 1.00 44.86 16 LYS B CA 1
ATOM 1940 C C . LYS B 1 19 ? -3.180 66.689 18.282 1.00 41.38 16 LYS B C 1
ATOM 1941 O O . LYS B 1 19 ? -3.319 65.902 19.225 1.00 40.25 16 LYS B O 1
ATOM 1947 N N . THR B 1 20 ? -4.228 67.312 17.717 1.00 40.57 17 THR B N 1
ATOM 1948 C CA . THR B 1 20 ? -5.569 67.085 18.249 1.00 32.37 17 THR B CA 1
ATOM 1949 C C . THR B 1 20 ? -6.042 65.669 17.965 1.00 35.04 17 THR B C 1
ATOM 1950 O O . THR B 1 20 ? -6.625 65.018 18.845 1.00 36.67 17 THR B O 1
ATOM 1954 N N . PHE B 1 21 ? -5.772 65.170 16.755 1.00 31.99 18 PHE B N 1
ATOM 1955 C CA . PHE B 1 21 ? -6.156 63.810 16.387 1.00 32.16 18 PHE B CA 1
ATOM 1956 C C . PHE B 1 21 ? -5.373 62.796 17.188 1.00 39.29 18 PHE B C 1
ATOM 1957 O O . PHE B 1 21 ? -5.892 61.724 17.514 1.00 43.15 18 PHE B O 1
ATOM 1965 N N . THR B 1 22 ? -4.100 63.096 17.450 1.00 33.17 19 THR B N 1
ATOM 1966 C CA . THR B 1 22 ? -3.284 62.224 18.293 1.00 43.14 19 THR B CA 1
ATOM 1967 C C . THR B 1 22 ? -3.852 62.150 19.700 1.00 35.08 19 THR B C 1
ATOM 1968 O O . THR B 1 22 ? -3.964 61.062 20.276 1.00 35.54 19 THR B O 1
ATOM 1972 N N . LYS B 1 23 ? -4.242 63.289 20.252 1.00 34.66 20 LYS B N 1
ATOM 1973 C CA . LYS B 1 23 ? -4.856 63.291 21.577 1.00 47.96 20 LYS B CA 1
ATOM 1974 C C . LYS B 1 23 ? -6.226 62.632 21.553 1.00 49.99 20 LYS B C 1
ATOM 1975 O O . LYS B 1 23 ? -6.609 61.950 22.513 1.00 50.15 20 LYS B O 1
ATOM 1981 N N . TRP B 1 24 ? -6.981 62.807 20.466 1.00 39.19 21 TRP B N 1
ATOM 1982 C CA . TRP B 1 24 ? -8.278 62.143 20.406 1.00 43.08 21 TRP B CA 1
ATOM 1983 C C . TRP B 1 24 ? -8.117 60.623 20.359 1.00 45.18 21 TRP B C 1
ATOM 1984 O O . TRP B 1 24 ? -8.977 59.882 20.849 1.00 46.08 21 TRP B O 1
ATOM 1995 N N . VAL B 1 25 ? -7.025 60.144 19.779 1.00 43.97 22 VAL B N 1
ATOM 1996 C CA . VAL B 1 25 ? -6.802 58.711 19.700 1.00 41.30 22 VAL B CA 1
ATOM 1997 C C . VAL B 1 25 ? -6.392 58.191 21.058 1.00 42.23 22 VAL B C 1
ATOM 1998 O O . VAL B 1 25 ? -6.892 57.166 21.524 1.00 47.20 22 VAL B O 1
ATOM 2002 N N . ASN B 1 26 ? -5.500 58.917 21.720 1.00 48.53 23 ASN B N 1
ATOM 2003 C CA . ASN B 1 26 ? -5.077 58.583 23.070 1.00 47.73 23 ASN B CA 1
ATOM 2004 C C . ASN B 1 26 ? -6.236 58.610 24.056 1.00 50.71 23 ASN B C 1
ATOM 2005 O O . ASN B 1 26 ? -6.205 57.889 25.064 1.00 57.30 23 ASN B O 1
ATOM 2010 N N . MET B 1 27 ? -7.262 59.422 23.781 1.00 44.96 24 MET B N 1
ATOM 2011 C CA . MET B 1 27 ? -8.451 59.443 24.631 1.00 41.36 24 MET B CA 1
ATOM 2012 C C . MET B 1 27 ? -9.125 58.083 24.644 1.00 42.81 24 MET B C 1
ATOM 2013 O O . MET B 1 27 ? -9.592 57.615 25.692 1.00 63.47 24 MET B O 1
ATOM 2018 N N . HIS B 1 28 ? -9.150 57.417 23.505 1.00 41.92 25 HIS B N 1
ATOM 2019 C CA . HIS B 1 28 ? -9.741 56.093 23.438 1.00 43.53 25 HIS B CA 1
ATOM 2020 C C . HIS B 1 28 ? -8.762 54.988 23.795 1.00 48.14 25 HIS B C 1
ATOM 2021 O O . HIS B 1 28 ? -9.179 53.960 24.334 1.00 57.04 25 HIS B O 1
ATOM 2028 N N . LEU B 1 29 ? -7.471 55.172 23.527 1.00 43.32 26 LEU B N 1
ATOM 2029 C CA . LEU B 1 29 ? -6.506 54.147 23.887 1.00 52.86 26 LEU B CA 1
ATOM 2030 C C . LEU B 1 29 ? -6.242 54.122 25.380 1.00 54.77 26 LEU B C 1
ATOM 2031 O O . LEU B 1 29 ? -5.800 53.088 25.897 1.00 62.01 26 LEU B O 1
ATOM 2036 N N . ALA B 1 30 ? -6.485 55.241 26.076 1.00 53.54 27 ALA B N 1
ATOM 2037 C CA . ALA B 1 30 ? -6.247 55.272 27.513 1.00 52.74 27 ALA B CA 1
ATOM 2038 C C . ALA B 1 30 ? -7.157 54.298 28.238 1.00 59.38 27 ALA B C 1
ATOM 2039 O O . ALA B 1 30 ? -6.735 53.648 29.198 1.00 74.14 27 ALA B O 1
ATOM 2041 N N . LYS B 1 31 ? -8.392 54.143 27.763 1.00 51.63 28 LYS B N 1
ATOM 2042 C CA . LYS B 1 31 ? -9.342 53.199 28.341 1.00 59.72 28 LYS B CA 1
ATOM 2043 C C . LYS B 1 31 ? -8.776 51.785 28.441 1.00 65.25 28 LYS B C 1
ATOM 2044 O O . LYS B 1 31 ? -9.343 50.922 29.128 1.00 70.02 28 LYS B O 1
ATOM 2050 N N . LYS B 1 32 ? -7.666 51.531 27.750 1.00 63.64 29 LYS B N 1
ATOM 2051 C CA . LYS B 1 32 ? -7.032 50.222 27.769 1.00 62.83 29 LYS B CA 1
ATOM 2052 C C . LYS B 1 32 ? -5.554 50.317 28.106 1.00 55.77 29 LYS B C 1
ATOM 2053 O O . LYS B 1 32 ? -4.819 49.356 27.905 1.00 56.44 29 LYS B O 1
ATOM 2059 N N . GLY B 1 33 ? -5.108 51.448 28.632 1.00 55.26 30 GLY B N 1
ATOM 2060 C CA . GLY B 1 33 ? -3.720 51.556 29.018 1.00 57.95 30 GLY B CA 1
ATOM 2061 C C . GLY B 1 33 ? -2.752 51.636 27.868 1.00 59.31 30 GLY B C 1
ATOM 2062 O O . GLY B 1 33 ? -1.568 51.347 28.048 1.00 65.39 30 GLY B O 1
ATOM 2063 N N . ARG B 1 34 ? -3.215 52.028 26.686 1.00 58.76 31 ARG B N 1
ATOM 2064 C CA . ARG B 1 34 ? -2.348 52.192 25.530 1.00 58.20 31 ARG B CA 1
ATOM 2065 C C . ARG B 1 34 ? -2.245 53.669 25.176 1.00 52.61 31 ARG B C 1
ATOM 2066 O O . ARG B 1 34 ? -3.134 54.460 25.500 1.00 57.68 31 ARG B O 1
ATOM 2074 N N . LYS B 1 35 ? -1.139 54.044 24.536 1.00 51.48 32 LYS B N 1
ATOM 2075 C CA . LYS B 1 35 ? -0.897 55.439 24.183 1.00 58.18 32 LYS B CA 1
ATOM 2076 C C . LYS B 1 35 ? 0.024 55.503 22.963 1.00 59.91 32 LYS B C 1
ATOM 2077 O O . LYS B 1 35 ? 0.846 54.607 22.744 1.00 59.58 32 LYS B O 1
ATOM 2083 N N . ILE B 1 36 ? -0.150 56.551 22.150 1.00 50.86 33 ILE B N 1
ATOM 2084 C CA . ILE B 1 36 ? 0.701 56.813 20.992 1.00 45.84 33 ILE B CA 1
ATOM 2085 C C . ILE B 1 36 ? 1.321 58.200 21.146 1.00 48.30 33 ILE B C 1
ATOM 2086 O O . ILE B 1 36 ? 0.831 59.038 21.902 1.00 53.44 33 ILE B O 1
ATOM 2091 N N . ASN B 1 37 ? 2.411 58.442 20.418 1.00 47.28 34 ASN B N 1
ATOM 2092 C CA . ASN B 1 37 ? 3.060 59.755 20.432 1.00 49.47 34 ASN B CA 1
ATOM 2093 C C . ASN B 1 37 ? 2.627 60.668 19.292 1.00 56.39 34 ASN B C 1
ATOM 2094 O O . ASN B 1 37 ? 2.439 61.871 19.514 1.00 52.05 34 ASN B O 1
ATOM 2099 N N . ASP B 1 38 ? 2.458 60.129 18.082 1.00 47.65 35 ASP B N 1
ATOM 2100 C CA . ASP B 1 38 ? 2.242 60.932 16.879 1.00 39.00 35 ASP B CA 1
ATOM 2101 C C . ASP B 1 38 ? 1.388 60.129 15.906 1.00 39.38 35 ASP B C 1
ATOM 2102 O O . ASP B 1 38 ? 1.838 59.091 15.417 1.00 45.03 35 ASP B O 1
ATOM 2107 N N . VAL B 1 39 ? 0.172 60.591 15.602 1.00 39.08 36 VAL B N 1
ATOM 2108 C CA . VAL B 1 39 ? -0.694 59.765 14.757 1.00 44.36 36 VAL B CA 1
ATOM 2109 C C . VAL B 1 39 ? -0.145 59.615 13.335 1.00 47.25 36 VAL B C 1
ATOM 2110 O O . VAL B 1 39 ? -0.571 58.725 12.598 1.00 43.32 36 VAL B O 1
ATOM 2114 N N . THR B 1 40 ? 0.796 60.448 12.924 1.00 36.77 37 THR B N 1
ATOM 2115 C CA . THR B 1 40 ? 1.316 60.339 11.579 1.00 48.59 37 THR B CA 1
ATOM 2116 C C . THR B 1 40 ? 2.463 59.358 11.486 1.00 57.27 37 THR B C 1
ATOM 2117 O O . THR B 1 40 ? 2.960 59.109 10.384 1.00 66.95 37 THR B O 1
ATOM 2121 N N . THR B 1 41 ? 2.884 58.781 12.602 1.00 54.84 38 THR B N 1
ATOM 2122 C CA . THR B 1 41 ? 3.943 57.788 12.535 1.00 55.37 38 THR B CA 1
ATOM 2123 C C . THR B 1 41 ? 3.543 56.513 13.255 1.00 57.89 38 THR B C 1
ATOM 2124 O O . THR B 1 41 ? 4.001 55.424 12.897 1.00 62.08 38 THR B O 1
ATOM 2128 N N . ASP B 1 42 ? 2.706 56.634 14.280 1.00 52.64 39 ASP B N 1
ATOM 2129 C CA . ASP B 1 42 ? 2.429 55.508 15.157 1.00 56.95 39 ASP B CA 1
ATOM 2130 C C . ASP B 1 42 ? 1.296 54.623 14.652 1.00 53.09 39 ASP B C 1
ATOM 2131 O O . ASP B 1 42 ? 0.938 53.652 15.323 1.00 58.76 39 ASP B O 1
ATOM 2136 N N . PHE B 1 43 ? 0.738 54.915 13.484 1.00 49.29 40 PHE B N 1
ATOM 2137 C CA . PHE B 1 43 ? -0.158 53.991 12.807 1.00 48.27 40 PHE B CA 1
ATOM 2138 C C . PHE B 1 43 ? 0.532 53.221 11.682 1.00 47.00 40 PHE B C 1
ATOM 2139 O O . PHE B 1 43 ? -0.094 52.352 11.068 1.00 52.40 40 PHE B O 1
ATOM 2147 N N . LYS B 1 44 ? 1.820 53.468 11.444 1.00 46.43 41 LYS B N 1
ATOM 2148 C CA . LYS B 1 44 ? 2.484 52.935 10.256 1.00 42.50 41 LYS B CA 1
ATOM 2149 C C . LYS B 1 44 ? 2.642 51.418 10.265 1.00 44.98 41 LYS B C 1
ATOM 2150 O O . LYS B 1 44 ? 2.919 50.844 9.209 1.00 59.63 41 LYS B O 1
ATOM 2156 N N . ASN B 1 45 ? 2.495 50.736 11.402 1.00 43.58 42 ASN B N 1
ATOM 2157 C CA . ASN B 1 45 ? 2.583 49.280 11.357 1.00 51.60 42 ASN B CA 1
ATOM 2158 C C . ASN B 1 45 ? 1.244 48.610 11.610 1.00 44.65 42 ASN B C 1
ATOM 2159 O O . ASN B 1 45 ? 1.188 47.387 11.745 1.00 45.89 42 ASN B O 1
ATOM 2164 N N . GLY B 1 46 ? 0.171 49.388 11.665 1.00 43.37 43 GLY B N 1
ATOM 2165 C CA . GLY B 1 46 ? -1.166 48.867 11.793 1.00 43.51 43 GLY B CA 1
ATOM 2166 C C . GLY B 1 46 ? -1.625 48.587 13.208 1.00 49.36 43 GLY B C 1
ATOM 2167 O O . GLY B 1 46 ? -2.819 48.347 13.415 1.00 52.93 43 GLY B O 1
ATOM 2168 N N . VAL B 1 47 ? -0.722 48.605 14.186 1.00 45.94 44 VAL B N 1
ATOM 2169 C CA . VAL B 1 47 ? -1.026 48.028 15.492 1.00 47.65 44 VAL B CA 1
ATOM 2170 C C . VAL B 1 47 ? -1.981 48.931 16.280 1.00 49.64 44 VAL B C 1
ATOM 2171 O O . VAL B 1 47 ? -3.086 48.515 16.643 1.00 44.04 44 VAL B O 1
ATOM 2175 N N . GLU B 1 48 ? -1.602 50.197 16.496 1.00 42.50 45 GLU B N 1
ATOM 2176 C CA . GLU B 1 48 ? -2.451 51.110 17.266 1.00 44.84 45 GLU B CA 1
ATOM 2177 C C . GLU B 1 48 ? -3.746 51.512 16.562 1.00 48.96 45 GLU B C 1
ATOM 2178 O O . GLU B 1 48 ? -4.683 51.967 17.234 1.00 50.04 45 GLU B O 1
ATOM 2184 N N . LEU B 1 49 ? -3.818 51.384 15.233 1.00 48.59 46 LEU B N 1
ATOM 2185 C CA . LEU B 1 49 ? -5.093 51.576 14.548 1.00 43.47 46 LEU B CA 1
ATOM 2186 C C . LEU B 1 49 ? -6.042 50.413 14.827 1.00 56.75 46 LEU B C 1
ATOM 2187 O O . LEU B 1 49 ? -7.238 50.623 15.076 1.00 56.45 46 LEU B O 1
ATOM 2192 N N . CYS B 1 50 ? -5.516 49.183 14.808 1.00 43.40 47 CYS B N 1
ATOM 2193 C CA . CYS B 1 50 ? -6.310 48.025 15.189 1.00 59.16 47 CYS B CA 1
ATOM 2194 C C . CYS B 1 50 ? -6.850 48.172 16.598 1.00 48.12 47 CYS B C 1
ATOM 2195 O O . CYS B 1 50 ? -8.039 47.952 16.844 1.00 52.72 47 CYS B O 1
ATOM 2198 N N . ALA B 1 51 ? -5.971 48.522 17.539 1.00 48.32 48 ALA B N 1
ATOM 2199 C CA . ALA B 1 51 ? -6.380 48.810 18.905 1.00 45.95 48 ALA B CA 1
ATOM 2200 C C . ALA B 1 51 ? -7.523 49.810 18.934 1.00 55.15 48 ALA B C 1
ATOM 2201 O O . ALA B 1 51 ? -8.565 49.553 19.550 1.00 61.96 48 ALA B O 1
ATOM 2203 N N . LEU B 1 52 ? -7.339 50.963 18.266 1.00 49.91 49 LEU B N 1
ATOM 2204 C CA . LEU B 1 52 ? -8.362 52.006 18.277 1.00 46.20 49 LEU B CA 1
ATOM 2205 C C . LEU B 1 52 ? -9.710 51.454 17.820 1.00 50.71 49 LEU B C 1
ATOM 2206 O O . LEU B 1 52 ? -10.745 51.720 18.440 1.00 52.74 49 LEU B O 1
ATOM 2211 N N . LEU B 1 53 ? -9.705 50.633 16.771 1.00 54.38 50 LEU B N 1
ATOM 2212 C CA . LEU B 1 53 ? -10.956 50.104 16.240 1.00 48.32 50 LEU B CA 1
ATOM 2213 C C . LEU B 1 53 ? -11.581 49.085 17.181 1.00 55.56 50 LEU B C 1
ATOM 2214 O O . LEU B 1 53 ? -12.809 49.003 17.283 1.00 59.62 50 LEU B O 1
ATOM 2219 N N . GLU B 1 54 ? -10.761 48.288 17.868 1.00 50.00 51 GLU B N 1
ATOM 2220 C CA . GLU B 1 54 ? -11.309 47.351 18.840 1.00 58.47 51 GLU B CA 1
ATOM 2221 C C . GLU B 1 54 ? -11.961 48.087 20.006 1.00 53.35 51 GLU B C 1
ATOM 2222 O O . GLU B 1 54 ? -13.030 47.692 20.481 1.00 58.94 51 GLU B O 1
ATOM 2228 N N . ILE B 1 55 ? -11.350 49.184 20.449 1.00 51.10 52 ILE B N 1
ATOM 2229 C CA . ILE B 1 55 ? -11.881 49.963 21.566 1.00 54.94 52 ILE B CA 1
ATOM 2230 C C . ILE B 1 55 ? -13.123 50.749 21.148 1.00 54.00 52 ILE B C 1
ATOM 2231 O O . ILE B 1 55 ? -14.144 50.733 21.839 1.00 53.92 52 ILE B O 1
ATOM 2236 N N . ILE B 1 56 ? -13.049 51.488 20.036 1.00 50.56 53 ILE B N 1
ATOM 2237 C CA . ILE B 1 56 ? -14.195 52.316 19.655 1.00 57.29 53 ILE B CA 1
ATOM 2238 C C . ILE B 1 56 ? -15.245 51.548 18.874 1.00 70.43 53 ILE B C 1
ATOM 2239 O O . ILE B 1 56 ? -16.354 52.061 18.684 1.00 76.69 53 ILE B O 1
ATOM 2244 N N . GLY B 1 57 ? -14.928 50.346 18.405 1.00 74.61 54 GLY B N 1
ATOM 2245 C CA . GLY B 1 57 ? -15.847 49.604 17.565 1.00 77.22 54 GLY B CA 1
ATOM 2246 C C . GLY B 1 57 ? -16.414 48.412 18.295 1.00 82.16 54 GLY B C 1
ATOM 2247 O O . GLY B 1 57 ? -17.360 47.768 17.826 1.00 81.54 54 GLY B O 1
ATOM 2248 N N . GLU B 1 58 ? -15.821 48.120 19.455 1.00 87.02 55 GLU B N 1
ATOM 2249 C CA . GLU B 1 58 ? -16.280 47.064 20.354 1.00 92.53 55 GLU B CA 1
ATOM 2250 C C . GLU B 1 58 ? -16.217 45.702 19.662 1.00 85.15 55 GLU B C 1
ATOM 2251 O O . GLU B 1 58 ? -17.221 45.007 19.513 1.00 82.77 55 GLU B O 1
ATOM 2257 N N . THR B 1 59 ? -15.003 45.330 19.248 1.00 81.88 56 THR B N 1
ATOM 2258 C CA . THR B 1 59 ? -14.779 44.084 18.514 1.00 86.50 56 THR B CA 1
ATOM 2259 C C . THR B 1 59 ? -13.331 43.629 18.701 1.00 86.51 56 THR B C 1
ATOM 2260 O O . THR B 1 59 ? -12.536 44.281 19.385 1.00 91.49 56 THR B O 1
ATOM 2264 N N . THR B 1 60 ? -12.998 42.493 18.077 1.00 83.86 57 THR B N 1
ATOM 2265 C CA . THR B 1 60 ? -11.643 41.942 18.052 1.00 80.22 57 THR B CA 1
ATOM 2266 C C . THR B 1 60 ? -11.183 41.823 16.608 1.00 79.73 57 THR B C 1
ATOM 2267 O O . THR B 1 60 ? -11.824 41.152 15.794 1.00 89.48 57 THR B O 1
ATOM 2271 N N . ILE B 1 61 ? -10.073 42.463 16.296 1.00 71.55 58 ILE B N 1
ATOM 2272 C CA . ILE B 1 61 ? -9.366 42.239 15.051 1.00 71.30 58 ILE B CA 1
ATOM 2273 C C . ILE B 1 61 ? -8.077 41.523 15.422 1.00 78.79 58 ILE B C 1
ATOM 2274 O O . ILE B 1 61 ? -7.401 41.910 16.384 1.00 90.26 58 ILE B O 1
ATOM 2279 N N . LYS B 1 62 ? -7.769 40.443 14.716 1.00 78.27 59 LYS B N 1
ATOM 2280 C CA . LYS B 1 62 ? -6.597 39.646 15.072 1.00 77.24 59 LYS B CA 1
ATOM 2281 C C . LYS B 1 62 ? -5.393 40.177 14.297 1.00 77.44 59 LYS B C 1
ATOM 2282 O O . LYS B 1 62 ? -4.867 39.558 13.373 1.00 84.22 59 LYS B O 1
ATOM 2288 N N . CYS B 1 63 ? -4.979 41.375 14.687 1.00 69.43 60 CYS B N 1
ATOM 2289 C CA . CYS B 1 63 ? -3.797 42.000 14.124 1.00 75.31 60 CYS B CA 1
ATOM 2290 C C . CYS B 1 63 ? -2.534 41.430 14.755 1.00 66.20 60 CYS B C 1
ATOM 2291 O O . CYS B 1 63 ? -2.550 40.867 15.852 1.00 80.28 60 CYS B O 1
ATOM 2294 N N . VAL B 1 64 ? -1.429 41.581 14.041 1.00 58.92 61 VAL B N 1
ATOM 2295 C CA . VAL B 1 64 ? -0.127 41.105 14.492 1.00 62.35 61 VAL B CA 1
ATOM 2296 C C . VAL B 1 64 ? 0.560 42.239 15.248 1.00 57.75 61 VAL B C 1
ATOM 2297 O O . VAL B 1 64 ? 0.850 43.292 14.670 1.00 55.05 61 VAL B O 1
ATOM 2301 N N . THR B 1 65 ? 0.822 42.024 16.548 1.00 60.28 62 THR B N 1
ATOM 2302 C CA . THR B 1 65 ? 1.238 43.123 17.422 1.00 59.06 62 THR B CA 1
ATOM 2303 C C . THR B 1 65 ? 2.731 43.450 17.348 1.00 52.22 62 THR B C 1
ATOM 2304 O O . THR B 1 65 ? 3.115 44.579 17.671 1.00 60.94 62 THR B O 1
ATOM 2308 N N . ASN B 1 66 ? 3.590 42.523 16.945 1.00 53.78 63 ASN B N 1
ATOM 2309 C CA . ASN B 1 66 ? 4.973 42.872 16.635 1.00 69.56 63 ASN B CA 1
ATOM 2310 C C . ASN B 1 66 ? 5.181 42.563 15.160 1.00 67.69 63 ASN B C 1
ATOM 2311 O O . ASN B 1 66 ? 5.694 41.493 14.793 1.00 69.63 63 ASN B O 1
ATOM 2316 N N . PRO B 1 67 ? 4.770 43.474 14.279 1.00 61.89 64 PRO B N 1
ATOM 2317 C CA . PRO B 1 67 ? 4.960 43.250 12.843 1.00 62.37 64 PRO B CA 1
ATOM 2318 C C . PRO B 1 67 ? 6.413 43.503 12.471 1.00 72.25 64 PRO B C 1
ATOM 2319 O O . PRO B 1 67 ? 6.928 44.610 12.637 1.00 79.90 64 PRO B O 1
ATOM 2323 N N . LYS B 1 68 ? 7.079 42.464 11.984 1.00 76.92 65 LYS B N 1
ATOM 2324 C CA . LYS B 1 68 ? 8.472 42.563 11.575 1.00 89.09 65 LYS B CA 1
ATOM 2325 C C . LYS B 1 68 ? 8.641 42.708 10.069 1.00 83.77 65 LYS B C 1
ATOM 2326 O O . LYS B 1 68 ? 9.653 43.263 9.624 1.00 86.40 65 LYS B O 1
ATOM 2332 N N . MET B 1 69 ? 7.676 42.237 9.286 1.00 76.32 66 MET B N 1
ATOM 2333 C CA . MET B 1 69 ? 7.691 42.363 7.836 1.00 68.20 66 MET B CA 1
ATOM 2334 C C . MET B 1 69 ? 6.720 43.450 7.388 1.00 64.99 66 MET B C 1
ATOM 2335 O O . MET B 1 69 ? 5.650 43.621 7.980 1.00 59.83 66 MET B O 1
ATOM 2340 N N . ARG B 1 70 ? 7.093 44.174 6.325 1.00 65.38 67 ARG B N 1
ATOM 2341 C CA . ARG B 1 70 ? 6.168 45.123 5.713 1.00 56.21 67 ARG B CA 1
ATOM 2342 C C . ARG B 1 70 ? 4.860 44.444 5.329 1.00 59.56 67 ARG B C 1
ATOM 2343 O O . ARG B 1 70 ? 3.803 45.084 5.299 1.00 62.08 67 ARG B O 1
ATOM 2351 N N . ILE B 1 71 ? 4.908 43.140 5.072 1.00 57.99 68 ILE B N 1
ATOM 2352 C CA . ILE B 1 71 ? 3.734 42.429 4.594 1.00 65.17 68 ILE B CA 1
ATOM 2353 C C . ILE B 1 71 ? 2.713 42.273 5.714 1.00 57.07 68 ILE B C 1
ATOM 2354 O O . ILE B 1 71 ? 1.502 42.308 5.464 1.00 56.90 68 ILE B O 1
ATOM 2359 N N . GLN B 1 72 ? 3.175 42.144 6.968 1.00 63.03 69 GLN B N 1
ATOM 2360 C CA . GLN B 1 72 ? 2.257 42.080 8.107 1.00 56.63 69 GLN B CA 1
ATOM 2361 C C . GLN B 1 72 ? 1.686 43.460 8.444 1.00 54.43 69 GLN B C 1
ATOM 2362 O O . GLN B 1 72 ? 0.489 43.580 8.739 1.00 51.91 69 GLN B O 1
ATOM 2368 N N . MET B 1 73 ? 2.508 44.513 8.374 1.00 51.62 70 MET B N 1
ATOM 2369 C CA . MET B 1 73 ? 1.984 45.860 8.587 1.00 49.59 70 MET B CA 1
ATOM 2370 C C . MET B 1 73 ? 0.855 46.163 7.606 1.00 57.13 70 MET B C 1
ATOM 2371 O O . MET B 1 73 ? -0.217 46.633 8.008 1.00 54.41 70 MET B O 1
ATOM 2376 N N . THR B 1 74 ? 1.070 45.878 6.310 1.00 66.45 71 THR B N 1
ATOM 2377 C CA . THR B 1 74 ? 0.028 46.161 5.324 1.00 64.68 71 THR B CA 1
ATOM 2378 C C . THR B 1 74 ? -1.162 45.233 5.512 1.00 52.55 71 THR B C 1
ATOM 2379 O O . THR B 1 74 ? -2.304 45.638 5.260 1.00 52.41 71 THR B O 1
ATOM 2383 N N . GLU B 1 75 ? -0.917 43.996 5.961 1.00 53.71 72 GLU B N 1
ATOM 2384 C CA . GLU B 1 75 ? -2.013 43.105 6.342 1.00 59.79 72 GLU B CA 1
ATOM 2385 C C . GLU B 1 75 ? -2.759 43.608 7.578 1.00 58.41 72 GLU B C 1
ATOM 2386 O O . GLU B 1 75 ? -3.984 43.468 7.658 1.00 56.56 72 GLU B O 1
ATOM 2392 N N . ASN B 1 76 ? -2.056 44.188 8.558 1.00 51.19 73 ASN B N 1
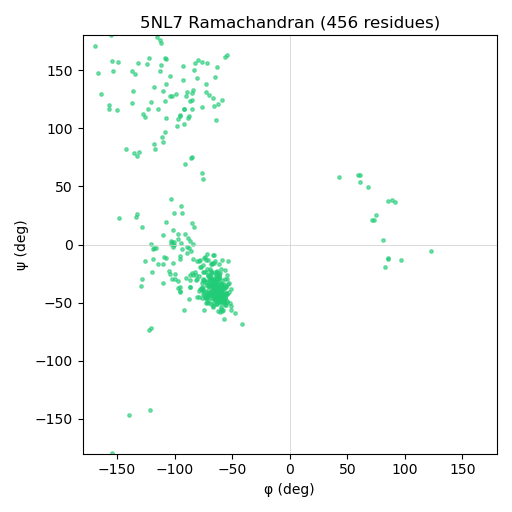ATOM 2393 C CA . ASN B 1 76 ? -2.791 44.774 9.676 1.00 49.76 73 ASN B CA 1
ATOM 2394 C C . ASN B 1 76 ? -3.760 45.827 9.171 1.00 58.16 73 ASN B C 1
ATOM 2395 O O . ASN B 1 76 ? -4.890 45.934 9.663 1.00 48.88 73 ASN B O 1
ATOM 2400 N N . LEU B 1 77 ? -3.345 46.587 8.161 1.00 48.43 74 LEU B N 1
ATOM 2401 C CA . LEU B 1 77 ? -4.167 47.684 7.687 1.00 47.63 74 LEU B CA 1
ATOM 2402 C C . LEU B 1 77 ? -5.305 47.206 6.801 1.00 58.21 74 LEU B C 1
ATOM 2403 O O . LEU B 1 77 ? -6.358 47.844 6.758 1.00 61.89 74 LEU B O 1
ATOM 2408 N N . ASP B 1 78 ? -5.135 46.070 6.132 1.00 61.94 75 ASP B N 1
ATOM 2409 C CA . ASP B 1 78 ? -6.249 45.451 5.426 1.00 59.60 75 ASP B CA 1
ATOM 2410 C C . ASP B 1 78 ? -7.360 45.056 6.385 1.00 54.71 75 ASP B C 1
ATOM 2411 O O . ASP B 1 78 ? -8.538 45.344 6.144 1.00 55.67 75 ASP B O 1
ATOM 2416 N N . LYS B 1 79 ? -7.007 44.368 7.471 1.00 54.44 76 LYS B N 1
ATOM 2417 C CA . LYS B 1 79 ? -8.012 44.013 8.465 1.00 56.39 76 LYS B CA 1
ATOM 2418 C C . LYS B 1 79 ? -8.665 45.263 9.040 1.00 53.33 76 LYS B C 1
ATOM 2419 O O . LYS B 1 79 ? -9.893 45.326 9.174 1.00 54.62 76 LYS B O 1
ATOM 2425 N N . ALA B 1 80 ? -7.854 46.274 9.365 1.00 50.66 77 ALA B N 1
ATOM 2426 C CA . ALA B 1 80 ? -8.372 47.552 9.833 1.00 48.89 77 ALA B CA 1
ATOM 2427 C C . ALA B 1 80 ? -9.290 48.193 8.797 1.00 53.95 77 ALA B C 1
ATOM 2428 O O . ALA B 1 80 ? -10.448 48.518 9.086 1.00 50.14 77 ALA B O 1
ATOM 2430 N N . LEU B 1 81 ? -8.781 48.408 7.581 1.00 52.44 78 LEU B N 1
ATOM 2431 C CA . LEU B 1 81 ? -9.598 49.071 6.571 1.00 50.63 78 LEU B CA 1
ATOM 2432 C C . LEU B 1 81 ? -10.819 48.235 6.210 1.00 61.04 78 LEU B C 1
ATOM 2433 O O . LEU B 1 81 ? -11.879 48.797 5.910 1.00 56.28 78 LEU B O 1
ATOM 2438 N N . ARG B 1 82 ? -10.712 46.901 6.264 1.00 55.60 79 ARG B N 1
ATOM 2439 C CA . ARG B 1 82 ? -11.902 46.079 6.073 1.00 62.61 79 ARG B CA 1
ATOM 2440 C C . ARG B 1 82 ? -12.946 46.385 7.133 1.00 67.78 79 ARG B C 1
ATOM 2441 O O . ARG B 1 82 ? -14.122 46.601 6.821 1.00 73.82 79 ARG B O 1
ATOM 2449 N N . PHE B 1 83 ? -12.533 46.417 8.400 1.00 57.01 80 PHE B N 1
ATOM 2450 C CA . PHE B 1 83 ? -13.501 46.618 9.464 1.00 57.48 80 PHE B CA 1
ATOM 2451 C C . PHE B 1 83 ? -14.176 47.983 9.374 1.00 59.28 80 PHE B C 1
ATOM 2452 O O . PHE B 1 83 ? -15.350 48.126 9.731 1.00 63.78 80 PHE B O 1
ATOM 2460 N N . ILE B 1 84 ? -13.456 48.996 8.910 1.00 53.75 81 ILE B N 1
ATOM 2461 C CA . ILE B 1 84 ? -14.044 50.322 8.787 1.00 55.54 81 ILE B CA 1
ATOM 2462 C C . ILE B 1 84 ? -15.138 50.334 7.715 1.00 69.67 81 ILE B C 1
ATOM 2463 O O . ILE B 1 84 ? -16.274 50.756 7.968 1.00 68.29 81 ILE B O 1
ATOM 2468 N N . GLN B 1 85 ? -14.822 49.864 6.506 1.00 73.46 82 GLN B N 1
ATOM 2469 C CA . GLN B 1 85 ? -15.812 49.861 5.435 1.00 74.36 82 GLN B CA 1
ATOM 2470 C C . GLN B 1 85 ? -16.988 48.932 5.727 1.00 74.50 82 GLN B C 1
ATOM 2471 O O . GLN B 1 85 ? -18.015 49.028 5.047 1.00 77.05 82 GLN B O 1
ATOM 2477 N N . SER B 1 86 ? -16.868 48.039 6.711 1.00 74.31 83 SER B N 1
ATOM 2478 C CA . SER B 1 86 ? -17.985 47.233 7.187 1.00 82.98 83 SER B CA 1
ATOM 2479 C C . SER B 1 86 ? -18.819 47.956 8.242 1.00 88.77 83 SER B C 1
ATOM 2480 O O . SER B 1 86 ? -19.554 47.307 8.997 1.00 96.70 83 SER B O 1
ATOM 2483 N N . ARG B 1 87 ? -18.703 49.284 8.318 1.00 85.84 84 ARG B N 1
ATOM 2484 C CA . ARG B 1 87 ? -19.521 50.114 9.196 1.00 79.55 84 ARG B CA 1
ATOM 2485 C C . ARG B 1 87 ? -20.086 51.313 8.442 1.00 76.79 84 ARG B C 1
ATOM 2486 O O . ARG B 1 87 ? -20.356 52.353 9.060 1.00 62.91 84 ARG B O 1
ATOM 2494 N N . ASP B 1 88 ? -20.244 51.185 7.118 1.00 82.86 85 ASP B N 1
ATOM 2495 C CA . ASP B 1 88 ? -20.756 52.240 6.243 1.00 86.80 85 ASP B CA 1
ATOM 2496 C C . ASP B 1 88 ? -19.875 53.490 6.308 1.00 81.50 85 ASP B C 1
ATOM 2497 O O . ASP B 1 88 ? -20.315 54.588 6.665 1.00 83.73 85 ASP B O 1
ATOM 2502 N N . VAL B 1 89 ? -18.608 53.303 5.956 1.00 78.38 86 VAL B N 1
ATOM 2503 C CA . VAL B 1 89 ? -17.656 54.399 5.841 1.00 69.45 86 VAL B CA 1
ATOM 2504 C C . VAL B 1 89 ? -17.024 54.298 4.459 1.00 83.16 86 VAL B C 1
ATOM 2505 O O . VAL B 1 89 ? -16.305 53.333 4.164 1.00 86.81 86 VAL B O 1
ATOM 2509 N N . LYS B 1 90 ? -17.326 55.271 3.600 1.00 88.25 87 LYS B N 1
ATOM 2510 C CA . LYS B 1 90 ? -16.695 55.376 2.291 1.00 94.90 87 LYS B CA 1
ATOM 2511 C C . LYS B 1 90 ? -15.211 55.640 2.492 1.00 97.50 87 LYS B C 1
ATOM 2512 O O . LYS B 1 90 ? -14.810 56.737 2.895 1.00 97.50 87 LYS B O 1
ATOM 2518 N N . LEU B 1 91 ? -14.395 54.626 2.222 1.00 100.82 88 LEU B N 1
ATOM 2519 C CA . LEU B 1 91 ? -12.955 54.675 2.433 1.00 106.60 88 LEU B CA 1
ATOM 2520 C C . LEU B 1 91 ? -12.199 55.089 1.179 1.00 117.37 88 LEU B C 1
ATOM 2521 O O . LEU B 1 91 ? -11.055 54.663 0.981 1.00 123.51 88 LEU B O 1
ATOM 2526 N N . THR B 1 92 ? -12.799 55.953 0.360 1.00 116.49 89 THR B N 1
ATOM 2527 C CA . THR B 1 92 ? -12.549 56.009 -1.076 1.00 115.99 89 THR B CA 1
ATOM 2528 C C . THR B 1 92 ? -11.081 55.856 -1.479 1.00 105.97 89 THR B C 1
ATOM 2529 O O . THR B 1 92 ? -10.684 54.820 -2.024 1.00 112.78 89 THR B O 1
ATOM 2533 N N . GLY B 1 93 ? -10.246 56.844 -1.167 1.00 90.42 90 GLY B N 1
ATOM 2534 C CA . GLY B 1 93 ? -8.925 56.897 -1.771 1.00 84.59 90 GLY B CA 1
ATOM 2535 C C . GLY B 1 93 ? -7.840 56.078 -1.101 1.00 81.49 90 GLY B C 1
ATOM 2536 O O . GLY B 1 93 ? -6.869 55.660 -1.748 1.00 82.69 90 GLY B O 1
ATOM 2537 N N . ILE B 1 94 ? -8.032 55.809 0.188 1.00 71.12 91 ILE B N 1
ATOM 2538 C CA . ILE B 1 94 ? -6.964 55.400 1.092 1.00 62.30 91 ILE B CA 1
ATOM 2539 C C . ILE B 1 94 ? -6.778 53.891 1.027 1.00 60.96 91 ILE B C 1
ATOM 2540 O O . ILE B 1 94 ? -7.716 53.132 1.283 1.00 66.48 91 ILE B O 1
ATOM 2545 N N . GLY B 1 95 ? -5.561 53.456 0.718 1.00 58.28 92 GLY B N 1
ATOM 2546 C CA . GLY B 1 95 ? -5.196 52.064 0.819 1.00 54.46 92 GLY B CA 1
ATOM 2547 C C . GLY B 1 95 ? -4.196 51.859 1.941 1.00 55.34 92 GLY B C 1
ATOM 2548 O O . GLY B 1 95 ? -3.702 52.813 2.549 1.00 56.59 92 GLY B O 1
ATOM 2549 N N . PRO B 1 96 ? -3.865 50.605 2.234 1.00 55.82 93 PRO B N 1
ATOM 2550 C CA . PRO B 1 96 ? -2.961 50.351 3.370 1.00 49.53 93 PRO B CA 1
ATOM 2551 C C . PRO B 1 96 ? -1.565 50.904 3.154 1.00 49.41 93 PRO B C 1
ATOM 2552 O O . PRO B 1 96 ? -0.945 51.431 4.086 1.00 47.70 93 PRO B O 1
ATOM 2556 N N . THR B 1 97 ? -1.059 50.812 1.927 1.00 57.04 94 THR B N 1
ATOM 2557 C CA . THR B 1 97 ? 0.298 51.256 1.636 1.00 58.50 94 THR B CA 1
ATOM 2558 C C . THR B 1 97 ? 0.470 52.753 1.866 1.00 55.09 94 THR B C 1
ATOM 2559 O O . THR B 1 97 ? 1.570 53.202 2.203 1.00 55.46 94 THR B O 1
ATOM 2563 N N . ASP B 1 98 ? -0.613 53.533 1.738 1.00 55.29 95 ASP B N 1
ATOM 2564 C CA . ASP B 1 98 ? -0.554 54.959 2.059 1.00 57.47 95 ASP B CA 1
ATOM 2565 C C . ASP B 1 98 ? -0.266 55.201 3.538 1.00 56.88 95 ASP B C 1
ATOM 2566 O O . ASP B 1 98 ? 0.286 56.244 3.906 1.00 61.24 95 ASP B O 1
ATOM 2571 N N . ILE B 1 99 ? -0.642 54.271 4.405 1.00 58.54 96 ILE B N 1
ATOM 2572 C CA . ILE B 1 99 ? -0.508 54.486 5.843 1.00 46.13 96 ILE B CA 1
ATOM 2573 C C . ILE B 1 99 ? 0.739 53.801 6.393 1.00 47.14 96 ILE B C 1
ATOM 2574 O O . ILE B 1 99 ? 1.341 54.274 7.362 1.00 53.47 96 ILE B O 1
ATOM 2579 N N . VAL B 1 100 ? 1.159 52.695 5.772 1.00 45.94 97 VAL B N 1
ATOM 2580 C CA . VAL B 1 100 ? 2.430 52.101 6.167 1.00 51.80 97 VAL B CA 1
ATOM 2581 C C . VAL B 1 100 ? 3.582 53.039 5.853 1.00 56.61 97 VAL B C 1
ATOM 2582 O O . VAL B 1 100 ? 4.579 53.074 6.583 1.00 66.27 97 VAL B O 1
ATOM 2586 N N . ASP B 1 101 ? 3.477 53.810 4.774 1.00 48.06 98 ASP B N 1
ATOM 2587 C CA . ASP B 1 101 ? 4.538 54.734 4.405 1.00 57.76 98 ASP B CA 1
ATOM 2588 C C . ASP B 1 101 ? 4.387 56.113 5.042 1.00 57.92 98 ASP B C 1
ATOM 2589 O O . ASP B 1 101 ? 5.290 56.945 4.910 1.00 59.19 98 ASP B O 1
ATOM 2594 N N . GLY B 1 102 ? 3.273 56.379 5.712 1.00 55.25 99 GLY B N 1
ATOM 2595 C CA . GLY B 1 102 ? 3.156 57.565 6.527 1.00 54.89 99 GLY B CA 1
ATOM 2596 C C . GLY B 1 102 ? 2.726 58.811 5.789 1.00 59.16 99 GLY B C 1
ATOM 2597 O O . GLY B 1 102 ? 3.200 59.908 6.099 1.00 59.94 99 GLY B O 1
ATOM 2598 N N . ASN B 1 103 ? 1.823 58.660 4.822 1.00 57.05 100 ASN B N 1
ATOM 2599 C CA . ASN B 1 103 ? 1.244 59.814 4.146 1.00 53.46 100 ASN B CA 1
ATOM 2600 C C . ASN B 1 103 ? 0.409 60.601 5.139 1.00 53.97 100 ASN B C 1
ATOM 2601 O O . ASN B 1 103 ? -0.577 60.085 5.675 1.00 61.61 100 ASN B O 1
ATOM 2606 N N . VAL B 1 104 ? 0.795 61.853 5.363 1.00 42.86 101 VAL B N 1
ATOM 2607 C CA . VAL B 1 104 ? 0.214 62.638 6.446 1.00 52.80 101 VAL B CA 1
ATOM 2608 C C . VAL B 1 104 ? -1.229 63.021 6.123 1.00 52.60 101 VAL B C 1
ATOM 2609 O O . VAL B 1 104 ? -2.142 62.807 6.926 1.00 60.45 101 VAL B O 1
ATOM 2613 N N . LYS B 1 105 ? -1.457 63.570 4.934 1.00 45.91 102 LYS B N 1
ATOM 2614 C CA . LYS B 1 105 ? -2.810 63.940 4.539 1.00 47.95 102 LYS B CA 1
ATOM 2615 C C . LYS B 1 105 ? -3.768 62.749 4.609 1.00 44.85 102 LYS B C 1
ATOM 2616 O O . LYS B 1 105 ? -4.875 62.863 5.136 1.00 51.08 102 LYS B O 1
ATOM 2622 N N . LEU B 1 106 ? -3.367 61.597 4.089 1.00 44.59 103 LEU B N 1
ATOM 2623 C CA . LEU B 1 106 ? -4.273 60.453 4.073 1.00 48.28 103 LEU B CA 1
ATOM 2624 C C . LEU B 1 106 ? -4.417 59.793 5.445 1.00 51.37 103 LEU B C 1
ATOM 2625 O O . LEU B 1 106 ? -5.440 59.145 5.712 1.00 39.71 103 LEU B O 1
ATOM 2630 N N . THR B 1 107 ? -3.435 59.952 6.333 1.00 49.85 104 THR B N 1
ATOM 2631 C CA . THR B 1 107 ? -3.598 59.405 7.673 1.00 47.91 104 THR B CA 1
ATOM 2632 C C . THR B 1 107 ? -4.533 60.281 8.503 1.00 46.05 104 THR B C 1
ATOM 2633 O O . THR B 1 107 ? -5.470 59.782 9.131 1.00 45.83 104 THR B O 1
ATOM 2637 N N . LEU B 1 108 ? -4.325 61.597 8.457 1.00 45.26 105 LEU B N 1
ATOM 2638 C CA . LEU B 1 108 ? -5.267 62.526 9.057 1.00 41.39 105 LEU B CA 1
ATOM 2639 C C . LEU B 1 108 ? -6.643 62.386 8.442 1.00 43.42 105 LEU B C 1
ATOM 2640 O O . LEU B 1 108 ? -7.647 62.526 9.143 1.00 54.59 105 LEU B O 1
ATOM 2645 N N . GLY B 1 109 ? -6.717 62.104 7.140 1.00 42.60 106 GLY B N 1
ATOM 2646 C CA . GLY B 1 109 ? -8.013 61.909 6.513 1.00 45.53 106 GLY B CA 1
ATOM 2647 C C . GLY B 1 109 ? -8.711 60.639 6.962 1.00 49.55 106 GLY B C 1
ATOM 2648 O O . GLY B 1 109 ? -9.944 60.577 6.991 1.00 49.14 106 GLY B O 1
ATOM 2649 N N . LEU B 1 110 ? -7.942 59.614 7.327 1.00 44.49 107 LEU B N 1
ATOM 2650 C CA . LEU B 1 110 ? -8.544 58.399 7.859 1.00 40.53 107 LEU B CA 1
ATOM 2651 C C . LEU B 1 110 ? -9.095 58.626 9.263 1.00 37.47 107 LEU B C 1
ATOM 2652 O O . LEU B 1 110 ? -10.241 58.273 9.563 1.00 39.20 107 LEU B O 1
ATOM 2657 N N . VAL B 1 111 ? -8.288 59.211 10.141 1.00 36.04 108 VAL B N 1
ATOM 2658 C CA . VAL B 1 111 ? -8.750 59.507 11.495 1.00 35.29 108 VAL B CA 1
ATOM 2659 C C . VAL B 1 111 ? -9.995 60.384 11.454 1.00 35.39 108 VAL B C 1
ATOM 2660 O O . VAL B 1 111 ? -10.917 60.231 12.270 1.00 37.68 108 VAL B O 1
ATOM 2664 N N . TRP B 1 112 ? -10.052 61.306 10.494 1.00 36.20 109 TRP B N 1
ATOM 2665 C CA . TRP B 1 112 ? -11.218 62.170 10.385 1.00 36.42 109 TRP B CA 1
ATOM 2666 C C . TRP B 1 112 ? -12.474 61.381 10.032 1.00 40.38 109 TRP B C 1
ATOM 2667 O O . TRP B 1 112 ? -13.560 61.674 10.546 1.00 39.80 109 TRP B O 1
ATOM 2678 N N . THR B 1 113 ? -12.358 60.370 9.165 1.00 40.83 110 THR B N 1
ATOM 2679 C CA . THR B 1 113 ? -13.536 59.552 8.899 1.00 46.23 110 THR B CA 1
ATOM 2680 C C . THR B 1 113 ? -13.959 58.763 10.139 1.00 50.98 110 THR B C 1
ATOM 2681 O O . THR B 1 113 ? -15.163 58.584 10.363 1.00 52.88 110 THR B O 1
ATOM 2685 N N . LEU B 1 114 ? -13.001 58.307 10.965 1.00 39.91 111 LEU B N 1
ATOM 2686 C CA . LEU B 1 114 ? -13.350 57.628 12.217 1.00 40.41 111 LEU B CA 1
ATOM 2687 C C . LEU B 1 114 ? -14.002 58.585 13.202 1.00 42.94 111 LEU B C 1
ATOM 2688 O O . LEU B 1 114 ? -15.007 58.249 13.841 1.00 50.53 111 LEU B O 1
ATOM 2693 N N . ILE B 1 115 ? -13.421 59.773 13.367 1.00 38.69 112 ILE B N 1
ATOM 2694 C CA . ILE B 1 115 ? -14.038 60.785 14.214 1.00 37.84 112 ILE 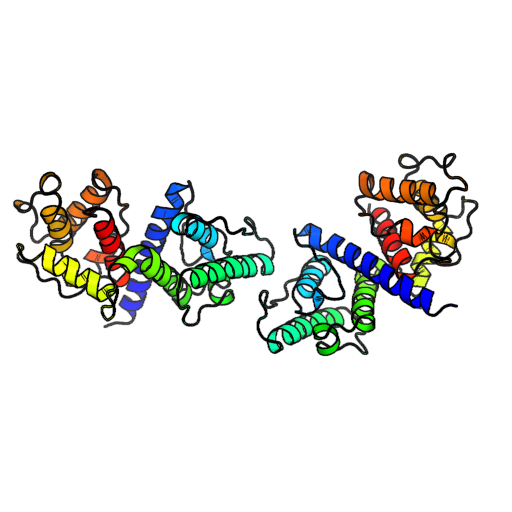B CA 1
ATOM 2695 C C . ILE B 1 115 ? -15.458 61.069 13.735 1.00 43.97 112 ILE B C 1
ATOM 2696 O O . ILE B 1 115 ? -16.406 61.126 14.521 1.00 52.26 112 ILE B O 1
ATOM 2701 N N . LEU B 1 116 ? -15.629 61.227 12.425 1.00 47.83 113 LEU B N 1
ATOM 2702 C CA . LEU B 1 116 ? -16.956 61.469 11.866 1.00 52.60 113 LEU B CA 1
ATOM 2703 C C . LEU B 1 116 ? -17.894 60.287 12.093 1.00 57.06 113 LEU B C 1
ATOM 2704 O O . LEU B 1 116 ? -19.089 60.472 12.354 1.00 65.19 113 LEU B O 1
ATOM 2709 N N . ARG B 1 117 ? -17.383 59.064 11.976 1.00 48.94 114 ARG B N 1
ATOM 2710 C CA . ARG B 1 117 ? -18.286 57.928 12.068 1.00 52.99 114 ARG B CA 1
ATOM 2711 C C . ARG B 1 117 ? -18.665 57.623 13.507 1.00 60.19 114 ARG B C 1
ATOM 2712 O O . ARG B 1 117 ? -19.810 57.254 13.781 1.00 70.75 114 ARG B O 1
ATOM 2720 N N . PHE B 1 118 ? -17.728 57.756 14.440 1.00 56.39 115 PHE B N 1
ATOM 2721 C CA . PHE B 1 118 ? -17.975 57.252 15.783 1.00 58.31 115 PHE B CA 1
ATOM 2722 C C . PHE B 1 118 ? -18.272 58.343 16.803 1.00 56.60 115 PHE B C 1
ATOM 2723 O O . PHE B 1 118 ? -18.926 58.054 17.809 1.00 62.57 115 PHE B O 1
ATOM 2731 N N . ALA B 1 119 ? -17.856 59.583 16.554 1.00 50.64 116 ALA B N 1
ATOM 2732 C CA . ALA B 1 119 ? -18.201 60.706 17.418 1.00 57.31 116 ALA B CA 1
ATOM 2733 C C . ALA B 1 119 ? -19.423 61.500 16.950 1.00 71.31 116 ALA B C 1
ATOM 2734 O O . ALA B 1 119 ? -20.204 61.958 17.791 1.00 72.06 116 ALA B O 1
ATOM 2736 N N . ILE B 1 120 ? -19.619 61.685 15.640 1.00 71.95 117 ILE B N 1
ATOM 2737 C CA . ILE B 1 120 ? -20.575 62.664 15.124 1.00 62.57 117 ILE B CA 1
ATOM 2738 C C . ILE B 1 120 ? -21.663 62.048 14.257 1.00 64.95 117 ILE B C 1
ATOM 2739 O O . ILE B 1 120 ? -22.529 62.779 13.775 1.00 64.19 117 ILE B O 1
ATOM 2744 N N . SER B 1 121 ? -21.658 60.725 14.052 1.00 71.83 118 SER B N 1
ATOM 2745 C CA . SER B 1 121 ? -22.564 60.110 13.078 1.00 73.21 118 SER B CA 1
ATOM 2746 C C . SER B 1 121 ? -24.028 60.384 13.397 1.00 75.70 118 SER B C 1
ATOM 2747 O O . SER B 1 121 ? -24.851 60.526 12.486 1.00 72.45 118 SER B O 1
ATOM 2750 N N . GLU B 1 122 ? -24.385 60.423 14.680 1.00 78.35 119 GLU B N 1
ATOM 2751 C CA . GLU B 1 122 ? -25.794 60.567 15.013 1.00 84.36 119 GLU B CA 1
ATOM 2752 C C . GLU B 1 122 ? -26.315 61.967 14.723 1.00 83.00 119 GLU B C 1
ATOM 2753 O O . GLU B 1 122 ? -27.530 62.140 14.565 1.00 93.57 119 GLU B O 1
ATOM 2759 N N . LEU B 1 123 ? -25.434 62.966 14.637 1.00 69.17 120 LEU B N 1
ATOM 2760 C CA . LEU B 1 123 ? -25.890 64.309 14.302 1.00 63.77 120 LEU B CA 1
ATOM 2761 C C . LEU B 1 123 ? -26.301 64.439 12.840 1.00 64.92 120 LEU B C 1
ATOM 2762 O O . LEU B 1 123 ? -26.866 65.473 12.457 1.00 63.51 120 LEU B O 1
ATOM 2767 N N . SER B 1 124 ? -26.058 63.416 12.026 1.00 61.61 121 SER B N 1
ATOM 2768 C CA . SER B 1 124 ? -26.466 63.438 10.632 1.00 62.99 121 SER B CA 1
ATOM 2769 C C . SER B 1 124 ? -27.877 62.879 10.503 1.00 75.49 121 SER B C 1
ATOM 2770 O O . SER B 1 124 ? -28.190 61.818 11.059 1.00 70.16 121 SER B O 1
ATOM 2773 N N . ALA B 1 125 ? -28.723 63.615 9.790 1.00 87.11 122 ALA B N 1
ATOM 2774 C CA . ALA B 1 125 ? -30.033 63.178 9.332 1.00 95.19 122 ALA B CA 1
ATOM 2775 C C . ALA B 1 125 ? -30.013 63.054 7.811 1.00 101.15 122 ALA B C 1
ATOM 2776 O O . ALA B 1 125 ? -29.013 63.359 7.154 1.00 94.91 122 ALA B O 1
ATOM 2778 N N . GLU B 1 126 ? -31.126 62.587 7.243 1.00 114.68 123 GLU B N 1
ATOM 2779 C CA . GLU B 1 126 ? -31.264 62.582 5.789 1.00 115.22 123 GLU B CA 1
ATOM 2780 C C . GLU B 1 126 ? -31.317 64.017 5.270 1.00 115.03 123 GLU B C 1
ATOM 2781 O O . GLU B 1 126 ? -32.124 64.828 5.733 1.00 118.13 123 GLU B O 1
ATOM 2783 N N . GLY B 1 127 ? -30.436 64.337 4.320 1.00 113.21 124 GLY B N 1
ATOM 2784 C CA . GLY B 1 127 ? -30.306 65.688 3.808 1.00 108.99 124 GLY B CA 1
ATOM 2785 C C . GLY B 1 127 ? -29.481 66.629 4.660 1.00 105.07 124 GLY B C 1
ATOM 2786 O O . GLY B 1 127 ? -29.381 67.816 4.322 1.00 97.32 124 GLY B O 1
ATOM 2787 N N . LEU B 1 128 ? -28.881 66.137 5.745 1.00 106.60 125 LEU B N 1
ATOM 2788 C CA . LEU B 1 128 ? -28.181 66.961 6.727 1.00 101.53 125 LEU B CA 1
ATOM 2789 C C . LEU B 1 128 ? -26.883 66.260 7.109 1.00 85.85 125 LEU B C 1
ATOM 2790 O O . LEU B 1 128 ? -26.914 65.120 7.582 1.00 84.22 125 LEU B O 1
ATOM 2795 N N . SER B 1 129 ? -25.748 66.926 6.903 1.00 67.19 126 SER B N 1
ATOM 2796 C CA . SER B 1 129 ? -24.485 66.277 7.208 1.00 64.08 126 SER B CA 1
ATOM 2797 C C . SER B 1 129 ? -24.166 66.390 8.704 1.00 69.98 126 SER B C 1
ATOM 2798 O O . SER B 1 129 ? -24.644 67.286 9.405 1.00 63.49 126 SER B O 1
ATOM 2801 N N . ALA B 1 130 ? -23.344 65.450 9.185 1.00 56.41 127 ALA B N 1
ATOM 2802 C CA . ALA B 1 130 ? -22.971 65.422 10.598 1.00 65.85 127 ALA B CA 1
ATOM 2803 C C . ALA B 1 130 ? -22.365 66.747 11.047 1.00 57.67 127 ALA B C 1
ATOM 2804 O O . ALA B 1 130 ? -22.581 67.188 12.183 1.00 59.34 127 ALA B O 1
ATOM 2806 N N . LYS B 1 131 ? -21.592 67.391 10.179 1.00 54.19 128 LYS B N 1
ATOM 2807 C CA . LYS B 1 131 ? -21.079 68.710 10.523 1.00 55.61 128 LYS B CA 1
ATOM 2808 C C . LYS B 1 131 ? -22.209 69.731 10.611 1.00 64.24 128 LYS B C 1
ATOM 2809 O O . LYS B 1 131 ? -22.218 70.580 11.514 1.00 60.03 128 LYS B O 1
ATOM 2815 N N . GLN B 1 132 ? -23.169 69.660 9.679 1.00 63.81 129 GLN B N 1
ATOM 2816 C CA . GLN B 1 132 ? -24.303 70.579 9.698 1.00 68.97 129 GLN B CA 1
ATOM 2817 C C . GLN B 1 132 ? -25.101 70.436 10.984 1.00 60.55 129 GLN B C 1
ATOM 2818 O O . GLN B 1 132 ? -25.523 71.434 11.579 1.00 55.17 129 GLN B O 1
ATOM 2824 N N . GLY B 1 133 ? -25.336 69.200 11.416 1.00 63.65 130 GLY B N 1
ATOM 2825 C CA . GLY B 1 133 ? -26.102 68.991 12.631 1.00 69.95 130 GLY B CA 1
ATOM 2826 C C . GLY B 1 133 ? -25.363 69.445 13.872 1.00 56.98 130 GLY B C 1
ATOM 2827 O O . GLY B 1 133 ? -25.956 70.048 14.769 1.00 57.35 130 GLY B O 1
ATOM 2828 N N . LEU B 1 134 ? -24.060 69.174 13.936 1.00 49.34 131 LEU B N 1
ATOM 2829 C CA . LEU B 1 134 ? -23.297 69.523 15.127 1.00 46.90 131 LEU B CA 1
ATOM 2830 C C . LEU B 1 134 ? -23.297 71.023 15.344 1.00 45.82 131 LEU B C 1
ATOM 2831 O O . LEU B 1 134 ? -23.529 71.505 16.456 1.00 55.95 131 LEU B O 1
ATOM 2836 N N 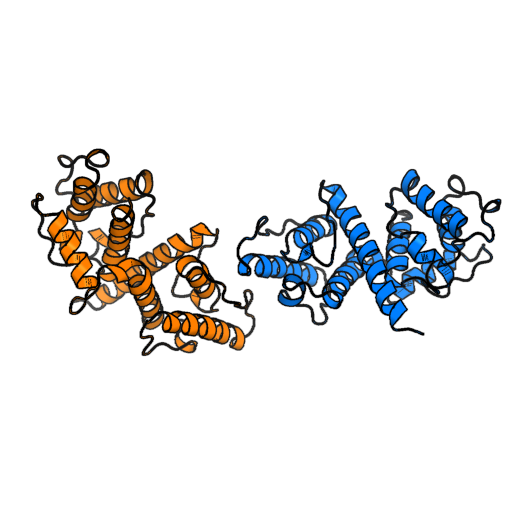. LEU B 1 135 ? -23.046 71.782 14.283 1.00 58.17 132 LEU B N 1
ATOM 2837 C CA . LEU B 1 135 ? -23.085 73.234 14.392 1.00 59.92 132 LEU B CA 1
ATOM 2838 C C . LEU B 1 135 ? -24.479 73.710 14.776 1.00 68.40 132 LEU B C 1
ATOM 2839 O O . LEU B 1 135 ? -24.645 74.520 15.697 1.00 78.20 132 LEU B O 1
ATOM 2844 N N . LEU B 1 136 ? -25.495 73.194 14.082 1.00 68.08 133 LEU B N 1
ATOM 2845 C CA . LEU B 1 136 ? -26.877 73.577 14.340 1.00 68.04 133 LEU B CA 1
ATOM 2846 C C . LEU B 1 136 ? -27.277 73.279 15.780 1.00 62.77 133 LEU B C 1
ATOM 2847 O O . LEU B 1 136 ? -28.129 73.977 16.350 1.00 57.34 133 LEU B O 1
ATOM 2852 N N . TRP B 1 137 ? -26.681 72.242 16.376 1.00 53.86 134 TRP B N 1
ATOM 2853 C CA . TRP B 1 137 ? -26.871 71.972 17.799 1.00 54.29 134 TRP B CA 1
ATOM 2854 C C . TRP B 1 137 ? -26.253 73.072 18.651 1.00 51.49 134 TRP B C 1
ATOM 2855 O O . TRP B 1 137 ? -26.922 73.647 19.516 1.00 56.77 134 TRP B O 1
ATOM 2866 N N . CYS B 1 138 ? -24.970 73.369 18.425 1.00 47.92 135 CYS B N 1
ATOM 2867 C CA . CYS B 1 138 ? -24.304 74.444 19.148 1.00 51.45 135 CYS B CA 1
ATOM 2868 C C . CYS B 1 138 ? -25.112 75.730 19.087 1.00 62.53 135 CYS B C 1
ATOM 2869 O O . CYS B 1 138 ? -25.481 76.300 20.124 1.00 66.67 135 CYS B O 1
ATOM 2872 N N . GLN B 1 139 ? -25.410 76.201 17.871 1.00 63.67 136 GLN B N 1
ATOM 2873 C CA . GLN B 1 139 ? -26.036 77.511 17.764 1.00 65.37 136 GLN B CA 1
ATOM 2874 C C . GLN B 1 139 ? -27.430 77.532 18.382 1.00 67.09 136 GLN B C 1
ATOM 2875 O O . GLN B 1 139 ? -27.888 78.601 18.809 1.00 68.65 136 GLN B O 1
ATOM 2881 N N . LYS B 1 140 ? -28.096 76.377 18.482 1.00 66.68 137 LYS B N 1
ATOM 2882 C CA . LYS B 1 140 ? -29.354 76.317 19.223 1.00 72.27 137 LYS B CA 1
ATOM 2883 C C . LYS B 1 140 ? -29.105 76.434 20.721 1.00 74.06 137 LYS B C 1
ATOM 2884 O O . LYS B 1 140 ? -29.793 77.187 21.417 1.00 79.09 137 LYS B O 1
ATOM 2890 N N . LYS B 1 141 ? -28.119 75.687 21.231 1.00 70.08 138 LYS B N 1
ATOM 2891 C CA . LYS B 1 141 ? -27.766 75.758 22.646 1.00 59.54 138 LYS B CA 1
ATOM 2892 C C . LYS B 1 141 ? -27.363 77.172 23.049 1.00 60.35 138 LYS B C 1
ATOM 2893 O O . LYS B 1 141 ? -27.728 77.646 24.135 1.00 57.74 138 LYS B O 1
ATOM 2899 N N . CYS B 1 142 ? -26.646 77.878 22.176 1.00 57.28 139 CYS B N 1
ATOM 2900 C CA . CYS B 1 142 ? -26.147 79.213 22.484 1.00 62.34 139 CYS B CA 1
ATOM 2901 C C . CYS B 1 142 ? -27.169 80.328 22.247 1.00 68.70 139 CYS B C 1
ATOM 2902 O O . CYS B 1 142 ? -26.784 81.504 22.202 1.00 66.13 139 CYS B O 1
ATOM 2905 N N . GLU B 1 143 ? -28.452 79.996 22.097 1.00 73.70 140 GLU B N 1
ATOM 2906 C CA . GLU B 1 143 ? -29.472 81.032 21.941 1.00 84.24 140 GLU B CA 1
ATOM 2907 C C . GLU B 1 143 ? -29.415 82.100 23.026 1.00 83.70 140 GLU B C 1
ATOM 2908 O O . GLU B 1 143 ? -29.373 83.291 22.678 1.00 84.49 140 GLU B O 1
ATOM 2914 N N . PRO B 1 144 ? -29.380 81.776 24.325 1.00 85.66 141 PRO B N 1
ATOM 2915 C CA . PRO B 1 144 ? -29.402 82.847 25.334 1.00 90.66 141 PRO B CA 1
ATOM 2916 C C . PRO B 1 144 ? -28.157 83.711 25.336 1.00 84.44 141 PRO B C 1
ATOM 2917 O O . PRO B 1 144 ? -28.144 84.741 26.021 1.00 84.82 141 PRO B O 1
ATOM 2921 N N . TYR B 1 145 ? -27.129 83.340 24.596 1.00 82.07 142 TYR B N 1
ATOM 2922 C CA . TYR B 1 145 ? -25.825 83.918 24.841 1.00 83.39 142 TYR B CA 1
ATOM 2923 C C . TYR B 1 145 ? -25.420 84.894 23.747 1.00 87.56 142 TYR B C 1
ATOM 2924 O O . TYR B 1 145 ? -25.609 84.613 22.556 1.00 87.48 142 TYR B O 1
ATOM 2933 N N . PRO B 1 146 ? -24.830 86.035 24.120 1.00 88.94 143 PRO B N 1
ATOM 2934 C CA . PRO B 1 146 ? -24.442 87.029 23.113 1.00 84.95 143 PRO B CA 1
ATOM 2935 C C . PRO B 1 146 ? -23.201 86.609 22.342 1.00 71.14 143 PRO B C 1
ATOM 2936 O O . PRO B 1 146 ? -22.204 87.333 22.291 1.00 78.46 143 PRO B O 1
ATOM 2940 N N . VAL B 1 147 ? -23.265 85.434 21.729 1.00 57.01 144 VAL B N 1
ATOM 2941 C CA . VAL B 1 147 ? -22.236 84.956 20.821 1.00 46.45 144 VAL B CA 1
ATOM 2942 C C . VAL B 1 147 ? -22.915 84.628 19.500 1.00 60.97 144 VAL B C 1
ATOM 2943 O O . VAL B 1 147 ? -24.122 84.365 19.459 1.00 65.81 144 VAL B O 1
ATOM 2947 N N . LYS B 1 148 ? -22.148 84.668 18.412 1.00 56.15 145 LYS B N 1
ATOM 2948 C CA . LYS B 1 148 ? -22.609 84.170 17.117 1.00 60.51 145 LYS B CA 1
ATOM 2949 C C . LYS B 1 148 ? -21.859 82.881 16.824 1.00 52.86 145 LYS B C 1
ATOM 2950 O O . LYS B 1 148 ? -20.624 82.861 16.846 1.00 53.73 145 LYS B O 1
ATOM 2956 N N . VAL B 1 149 ? -22.599 81.806 16.593 1.00 48.88 146 VAL B N 1
ATOM 2957 C CA . VAL B 1 149 ? -22.023 80.526 16.199 1.00 54.80 146 VAL B CA 1
ATOM 2958 C C . VAL B 1 149 ? -22.365 80.305 14.731 1.00 66.42 146 VAL B C 1
ATOM 2959 O O . VAL B 1 149 ? -23.461 79.841 14.393 1.00 74.04 146 VAL B O 1
ATOM 2963 N N . GLU B 1 150 ? -21.431 80.632 13.846 1.00 65.64 147 GLU B N 1
ATOM 2964 C CA . GLU B 1 150 ? -21.664 80.482 12.423 1.00 67.73 147 GLU B CA 1
ATOM 2965 C C . GLU B 1 150 ? -20.706 79.514 11.754 1.00 58.47 147 GLU B C 1
ATOM 2966 O O . GLU B 1 150 ? -20.958 79.097 10.616 1.00 53.34 147 GLU B O 1
ATOM 2972 N N . ASN B 1 151 ? -19.643 79.115 12.432 1.00 52.73 148 ASN B N 1
ATOM 2973 C CA . ASN B 1 151 ? -18.669 78.204 11.863 1.00 48.60 148 ASN B CA 1
ATOM 2974 C C . ASN B 1 151 ? -17.998 77.477 13.015 1.00 44.33 148 ASN B C 1
ATOM 2975 O O . ASN B 1 151 ? -18.295 77.718 14.189 1.00 46.51 148 ASN B O 1
ATOM 2980 N N . PHE B 1 152 ? -17.056 76.611 12.670 1.00 39.56 149 PHE B N 1
ATOM 2981 C CA . PHE B 1 152 ? -16.245 75.923 13.659 1.00 37.90 149 PHE B CA 1
ATOM 2982 C C . PHE B 1 152 ? -14.814 76.440 13.709 1.00 37.55 149 PHE B C 1
ATOM 2983 O O . PHE B 1 152 ? -13.931 75.717 14.172 1.00 35.19 149 PHE B O 1
ATOM 2991 N N . SER B 1 153 ? -14.540 77.646 13.192 1.00 34.64 150 SER B N 1
ATOM 2992 C CA . SER B 1 153 ? -13.214 78.227 13.377 1.00 39.19 150 SER B CA 1
ATOM 2993 C C . SER B 1 153 ? -13.253 79.560 14.115 1.00 43.53 150 SER B C 1
ATOM 2994 O O . SER B 1 153 ? -12.981 79.584 15.314 1.00 50.61 150 SER B O 1
ATOM 2997 N N . GLU B 1 154 ? -13.724 80.639 13.485 1.00 50.96 151 GLU B N 1
ATOM 2998 C CA . GLU B 1 154 ? -13.590 81.959 14.104 1.00 56.63 151 GLU B CA 1
ATOM 2999 C C . GLU B 1 154 ? -14.479 82.085 15.338 1.00 55.86 151 GLU B C 1
ATOM 3000 O O . GLU B 1 154 ? -14.063 82.651 16.358 1.00 52.07 151 GLU B O 1
ATOM 3006 N N . SER B 1 155 ? -15.704 81.557 15.261 1.00 53.16 152 SER B N 1
ATOM 3007 C CA . SER B 1 155 ? -16.660 81.654 16.358 1.00 48.65 152 SER B CA 1
ATOM 3008 C C . SER B 1 155 ? -16.161 81.022 17.657 1.00 54.27 152 SER B C 1
ATOM 3009 O O . SER B 1 155 ? -16.667 81.377 18.728 1.00 61.55 152 SER B O 1
ATOM 3012 N N . PHE B 1 156 ? -15.178 80.113 17.598 1.00 50.28 153 PHE B N 1
ATOM 3013 C CA . PHE B 1 156 ? -14.643 79.443 18.780 1.00 42.53 153 PHE B CA 1
ATOM 3014 C C . PHE B 1 156 ? -13.296 79.987 19.241 1.00 46.09 153 PHE B C 1
ATOM 3015 O O . PHE B 1 156 ? -12.735 79.474 20.213 1.00 46.99 153 PHE B O 1
ATOM 3023 N N . LYS B 1 157 ? -12.770 81.020 18.587 1.00 37.86 154 LYS B N 1
ATOM 3024 C CA . LYS B 1 157 ? -11.401 81.445 18.858 1.00 41.15 154 LYS B CA 1
ATOM 3025 C C . LYS B 1 157 ? -11.264 82.145 20.211 1.00 43.31 154 LYS B C 1
ATOM 3026 O O . LYS B 1 157 ? -10.209 82.052 20.842 1.00 48.01 154 LYS B O 1
ATOM 3032 N N . ASP B 1 158 ? -12.281 82.860 20.667 1.00 37.03 155 ASP B N 1
ATOM 3033 C CA . ASP B 1 158 ? -12.133 83.615 21.901 1.00 49.94 155 ASP B CA 1
ATOM 3034 C C . ASP B 1 158 ? -12.616 82.854 23.140 1.00 50.57 155 ASP B C 1
ATOM 3035 O O . ASP B 1 158 ? -12.540 83.395 24.247 1.00 42.80 155 ASP B O 1
ATOM 3040 N N . GLY B 1 159 ? -13.088 81.614 22.978 1.00 40.36 156 GLY B N 1
ATOM 3041 C CA . GLY B 1 159 ? -13.471 80.755 24.078 1.00 39.04 156 GLY B CA 1
ATOM 3042 C C . GLY B 1 159 ? -14.883 80.934 24.599 1.00 45.63 156 GLY B C 1
ATOM 3043 O O . GLY B 1 159 ? -15.354 80.077 25.361 1.00 47.94 156 GLY B O 1
ATOM 3044 N N . LYS B 1 160 ? -15.583 82.004 24.209 1.00 41.58 157 LYS B N 1
ATOM 3045 C CA . LYS B 1 160 ? -16.907 82.271 24.770 1.00 42.50 157 LYS B CA 1
ATOM 3046 C C . LYS B 1 160 ? -17.884 81.145 24.451 1.00 42.61 157 LYS B C 1
ATOM 3047 O O . LYS B 1 160 ? -18.608 80.668 25.334 1.00 49.54 157 LYS B O 1
ATOM 3053 N N . VAL B 1 161 ? -17.913 80.704 23.193 1.00 40.48 158 VAL B N 1
ATOM 3054 C CA . VAL B 1 161 ? -18.829 79.640 22.783 1.00 46.64 158 VAL B CA 1
ATOM 3055 C C . VAL B 1 161 ? -18.575 78.341 23.564 1.00 47.59 158 VAL B C 1
ATOM 3056 O O . VAL B 1 161 ? -19.524 77.661 23.970 1.00 61.75 158 VAL B O 1
ATOM 3060 N N . PHE B 1 162 ? -17.307 77.969 23.791 1.00 39.50 159 PHE B N 1
ATOM 3061 C CA . PHE B 1 162 ? -17.030 76.791 24.620 1.00 41.62 159 PHE B CA 1
ATOM 3062 C C . PHE B 1 162 ? -17.616 76.968 26.008 1.00 48.14 159 PHE B C 1
ATOM 3063 O O . PHE B 1 162 ? -18.235 76.048 26.558 1.00 45.52 159 PHE B O 1
ATOM 3071 N N . CYS B 1 163 ? -17.431 78.154 26.586 1.00 51.42 160 CYS B N 1
ATOM 3072 C CA . CYS B 1 163 ? -17.977 78.434 27.907 1.00 49.07 160 CYS B CA 1
ATOM 3073 C C . CYS B 1 163 ? -19.498 78.476 27.885 1.00 50.68 160 CYS B C 1
ATOM 3074 O O . CYS B 1 163 ? -20.140 77.952 28.797 1.00 52.44 160 CYS B O 1
ATOM 3077 N N . ALA B 1 164 ? -20.098 79.079 26.850 1.00 52.86 161 ALA B N 1
ATOM 3078 C CA . ALA B 1 164 ? -21.557 79.076 26.760 1.00 48.97 161 ALA B CA 1
ATOM 3079 C C . ALA B 1 164 ? -22.095 77.670 26.556 1.00 51.63 161 ALA B C 1
ATOM 3080 O O . ALA B 1 164 ? -23.142 77.313 27.111 1.00 55.05 161 ALA B O 1
ATOM 3082 N N . LEU B 1 165 ? -21.395 76.855 25.768 1.00 56.49 162 LEU B N 1
ATOM 3083 C CA . LEU B 1 165 ? -21.829 75.476 25.566 1.00 54.57 162 LEU B CA 1
ATOM 3084 C C . LEU B 1 165 ? -21.910 74.735 26.892 1.00 57.25 162 LEU B C 1
ATOM 3085 O O . LEU B 1 165 ? -22.891 74.036 27.169 1.00 61.63 162 LEU B O 1
ATOM 3090 N N . ILE B 1 166 ? -20.885 74.884 27.732 1.00 58.01 163 ILE B N 1
ATOM 3091 C CA . ILE B 1 166 ? -20.870 74.180 29.010 1.00 54.12 163 ILE B CA 1
ATOM 3092 C C . ILE B 1 166 ? -21.918 74.759 29.943 1.00 54.28 163 ILE B C 1
ATOM 3093 O O . ILE B 1 166 ? -22.713 74.023 30.536 1.00 68.21 163 ILE B O 1
ATOM 3098 N N . HIS B 1 167 ? -21.960 76.092 30.052 1.00 67.60 164 HIS B N 1
ATOM 3099 C CA . HIS B 1 167 ? -22.832 76.755 31.023 1.00 68.59 164 HIS B CA 1
ATOM 3100 C C . HIS B 1 167 ? -24.308 76.476 30.756 1.00 70.03 164 HIS B C 1
ATOM 3101 O O . HIS B 1 167 ? -25.092 76.328 31.702 1.00 77.40 164 HIS B O 1
ATOM 3108 N N . ARG B 1 168 ? -24.707 76.408 29.477 1.00 66.49 165 ARG B N 1
ATOM 3109 C CA . ARG B 1 168 ? -26.108 76.142 29.135 1.00 73.91 165 ARG B CA 1
ATOM 3110 C C . ARG B 1 168 ? -26.567 74.774 29.628 1.00 76.99 165 ARG B C 1
ATOM 3111 O O . ARG B 1 168 ? -27.755 74.589 29.925 1.00 71.02 165 ARG B O 1
ATOM 3119 N N . HIS B 1 169 ? -25.649 73.813 29.739 1.00 81.31 166 HIS B N 1
ATOM 3120 C CA . HIS B 1 169 ? -25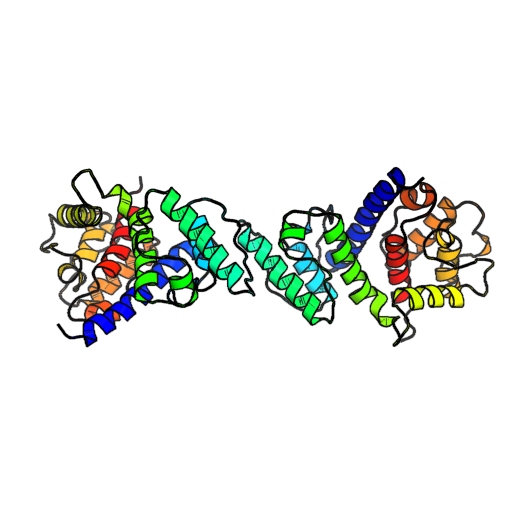.999 72.500 30.273 1.00 86.37 166 HIS B CA 1
ATOM 3121 C C . HIS B 1 169 ? -25.712 72.376 31.764 1.00 85.75 166 HIS B C 1
ATOM 3122 O O . HIS B 1 169 ? -26.522 71.799 32.498 1.00 98.20 166 HIS B O 1
ATOM 3129 N N . ARG B 1 170 ? -24.584 72.908 32.238 1.00 78.56 167 ARG B N 1
ATOM 3130 C CA . ARG B 1 170 ? -24.168 72.772 33.636 1.00 77.73 167 ARG B CA 1
ATOM 3131 C C . ARG B 1 170 ? -23.779 74.132 34.198 1.00 80.81 167 ARG B C 1
ATOM 3132 O O . ARG B 1 170 ? -22.586 74.449 34.313 1.00 76.40 167 ARG B O 1
ATOM 3140 N N . PRO B 1 171 ? -24.762 74.954 34.586 1.00 85.75 168 PRO B N 1
ATOM 3141 C CA . PRO B 1 171 ? -24.431 76.286 35.121 1.00 86.22 168 PRO B CA 1
ATOM 3142 C C . PRO B 1 171 ? -23.596 76.230 36.388 1.00 83.02 168 PRO B C 1
ATOM 3143 O O . PRO B 1 171 ? -22.866 77.184 36.688 1.00 82.41 168 PRO B O 1
ATOM 3147 N N . ASP B 1 172 ? -23.686 75.134 37.146 1.00 77.57 169 ASP B N 1
ATOM 3148 C CA . ASP B 1 172 ? -22.915 75.033 38.378 1.00 79.81 169 ASP B CA 1
ATOM 3149 C C . ASP B 1 172 ? -21.425 74.945 38.102 1.00 75.82 169 ASP B C 1
ATOM 3150 O O . ASP B 1 172 ? -20.618 75.392 38.925 1.00 76.60 169 ASP B O 1
ATOM 3155 N N . LEU B 1 173 ? -21.042 74.394 36.952 1.00 70.59 170 LEU B N 1
ATOM 3156 C CA . LEU B 1 173 ? -19.640 74.116 36.677 1.00 75.50 170 LEU B CA 1
ATOM 3157 C C . LEU B 1 173 ? -18.863 75.340 36.221 1.00 74.67 170 LEU B C 1
ATOM 3158 O O . LEU B 1 173 ? -17.627 75.303 36.231 1.00 75.88 170 LEU B O 1
ATOM 3163 N N . LEU B 1 174 ? -19.543 76.421 35.842 1.00 74.90 171 LEU B N 1
ATOM 3164 C CA . LEU B 1 174 ? -18.886 77.523 35.142 1.00 72.32 171 LEU B CA 1
ATOM 3165 C C . LEU B 1 174 ? -19.714 78.780 35.345 1.00 80.67 171 LEU B C 1
ATOM 3166 O O . LEU B 1 174 ? -20.889 78.807 34.965 1.00 86.78 171 LEU B O 1
ATOM 3171 N N . ASP B 1 175 ? -19.114 79.809 35.946 1.00 78.86 172 ASP B N 1
ATOM 3172 C CA . ASP B 1 175 ? -19.793 81.081 36.171 1.00 88.22 172 ASP B CA 1
ATOM 3173 C C . ASP B 1 175 ? -19.670 81.946 34.922 1.00 90.64 172 ASP B C 1
ATOM 3174 O O . ASP B 1 175 ? -18.570 82.138 34.396 1.00 93.65 172 ASP B O 1
ATOM 3179 N N . TRP B 1 176 ? -20.799 82.483 34.464 1.00 91.34 173 TRP B N 1
ATOM 3180 C CA . TRP B 1 176 ? -20.826 83.160 33.175 1.00 86.36 173 TRP B CA 1
ATOM 3181 C C . TRP B 1 176 ? -20.371 84.617 33.249 1.00 91.41 173 TRP B C 1
ATOM 3182 O O . TRP B 1 176 ? -19.891 85.153 32.243 1.00 98.73 173 TRP B O 1
ATOM 3193 N N . GLU B 1 177 ? -20.506 85.276 34.406 1.00 90.77 174 GLU B N 1
ATOM 3194 C CA . GLU B 1 177 ? -20.046 86.659 34.529 1.00 95.58 174 GLU B CA 1
ATOM 3195 C C . GLU B 1 177 ? -18.529 86.768 34.451 1.00 96.83 174 GLU B C 1
ATOM 3196 O O . GLU B 1 177 ? -18.005 87.862 34.210 1.00 97.40 174 GLU B O 1
ATOM 3202 N N . THR B 1 178 ? -17.815 85.663 34.632 1.00 95.33 175 THR B N 1
ATOM 3203 C CA . THR B 1 178 ? -16.362 85.653 34.575 1.00 93.61 175 THR B CA 1
ATOM 3204 C C . THR B 1 178 ? -15.825 85.371 33.176 1.00 84.08 175 THR B C 1
ATOM 3205 O O . THR B 1 178 ? -14.615 85.177 33.016 1.00 89.22 175 THR B O 1
ATOM 3209 N N . VAL B 1 179 ? -16.690 85.362 32.168 1.00 77.42 176 VAL B N 1
ATOM 3210 C CA . VAL B 1 179 ? -16.309 85.150 30.776 1.00 75.96 176 VAL B CA 1
ATOM 3211 C C . VAL B 1 179 ? -16.137 86.522 30.132 1.00 80.46 176 VAL B C 1
ATOM 3212 O O . VAL B 1 179 ? -17.117 87.247 29.926 1.00 87.31 176 VAL B O 1
ATOM 3216 N N . GLY B 1 180 ? -14.892 86.884 29.809 1.00 81.88 177 GLY B N 1
ATOM 3217 C CA . GLY B 1 180 ? -14.578 88.221 29.332 1.00 78.02 177 GLY B CA 1
ATOM 3218 C C . GLY B 1 180 ? -13.942 88.289 27.956 1.00 71.43 177 GLY B C 1
ATOM 3219 O O . GLY B 1 180 ? -14.305 87.520 27.063 1.00 57.98 177 GLY B O 1
ATOM 3220 N N . GLU B 1 181 ? -12.996 89.209 27.770 1.00 78.10 178 GLU B N 1
ATOM 3221 C CA . GLU B 1 181 ? -12.348 89.424 26.481 1.00 79.15 178 GLU B CA 1
ATOM 3222 C C . GLU B 1 181 ? -10.972 88.768 26.379 1.00 73.30 178 GLU B C 1
ATOM 3223 O O . GLU B 1 181 ? -10.310 88.906 25.341 1.00 77.50 178 GLU B O 1
ATOM 3229 N N . ASP B 1 182 ? -10.531 88.056 27.420 1.00 70.93 179 ASP B N 1
ATOM 3230 C CA . ASP B 1 182 ? -9.232 87.380 27.434 1.00 62.18 179 ASP B CA 1
ATOM 3231 C C . ASP B 1 182 ? -9.434 85.957 26.923 1.00 59.07 179 ASP B C 1
ATOM 3232 O O . ASP B 1 182 ? -9.930 85.089 27.646 1.00 62.80 179 ASP B O 1
ATOM 3237 N N . ASP B 1 183 ? -9.030 85.716 25.672 1.00 50.06 180 ASP B N 1
ATOM 3238 C CA . ASP B 1 183 ? -9.350 84.455 25.015 1.00 43.97 180 ASP B CA 1
ATOM 3239 C C . ASP B 1 183 ? -8.695 83.276 25.736 1.00 46.90 180 ASP B C 1
ATOM 3240 O O . ASP B 1 183 ? -9.357 82.277 26.049 1.00 43.51 180 ASP B O 1
ATOM 3245 N N . ARG B 1 184 ? -7.396 83.384 26.028 1.00 45.79 181 ARG B N 1
ATOM 3246 C CA . ARG B 1 184 ? -6.692 82.274 26.667 1.00 57.96 181 ARG B CA 1
ATOM 3247 C C . ARG B 1 184 ? -7.383 81.857 27.960 1.00 66.77 181 ARG B C 1
ATOM 3248 O O . ARG B 1 184 ? -7.555 80.656 28.216 1.00 47.08 181 ARG B O 1
ATOM 3256 N N . ALA B 1 185 ? -7.831 82.841 28.759 1.00 64.13 182 ALA B N 1
ATOM 3257 C CA . ALA B 1 185 ? -8.484 82.554 30.037 1.00 58.98 182 ALA B CA 1
ATOM 3258 C C . ALA B 1 185 ? -9.810 81.830 29.841 1.00 53.71 182 ALA B C 1
ATOM 3259 O O . ALA B 1 185 ? -10.087 80.834 30.515 1.00 53.61 182 ALA B O 1
ATOM 3261 N N . ASN B 1 186 ? -10.650 82.320 28.925 1.00 52.45 183 ASN B N 1
ATOM 3262 C CA . ASN B 1 186 ? -11.884 81.604 28.608 1.00 56.45 183 ASN B CA 1
ATOM 3263 C C . ASN B 1 186 ? -11.604 80.175 28.160 1.00 56.23 183 ASN B C 1
ATOM 3264 O O . ASN B 1 186 ? -12.307 79.240 28.563 1.00 58.74 183 ASN B O 1
ATOM 3269 N N . LEU B 1 187 ? -10.591 79.987 27.315 1.00 54.41 184 LEU B N 1
ATOM 3270 C CA . LEU B 1 187 ? -10.342 78.656 26.770 1.00 52.93 184 LEU B CA 1
ATOM 3271 C C . LEU B 1 187 ? -9.813 77.725 27.851 1.00 48.69 184 LEU B C 1
ATOM 3272 O O . LEU B 1 187 ? -10.255 76.580 27.963 1.00 54.91 184 LEU B O 1
ATOM 3277 N N . GLU B 1 188 ? -8.883 78.206 28.668 1.00 47.31 185 GLU B N 1
ATOM 3278 C CA . GLU B 1 188 ? -8.390 77.402 29.778 1.00 48.58 185 GLU B CA 1
ATOM 3279 C C . GLU B 1 188 ? -9.498 77.122 30.786 1.00 48.97 185 GLU B C 1
ATOM 3280 O O . GLU B 1 188 ? -9.584 76.017 31.330 1.00 56.93 185 GLU B O 1
ATOM 3286 N N . LYS B 1 189 ? -10.369 78.101 31.025 1.00 49.68 186 LYS B N 1
ATOM 3287 C CA . LYS B 1 189 ? -11.487 77.884 31.930 1.00 51.44 186 LYS B CA 1
ATOM 3288 C C . LYS B 1 189 ? -12.414 76.808 31.398 1.00 53.88 186 LYS B C 1
ATOM 3289 O O . LYS B 1 189 ? -12.835 75.910 32.136 1.00 63.64 186 LYS B O 1
ATOM 3295 N N . ALA B 1 190 ? -12.751 76.889 30.111 1.00 56.60 187 ALA B N 1
ATOM 3296 C CA . ALA B 1 190 ? -13.624 75.887 29.514 1.00 54.07 187 ALA B CA 1
ATOM 3297 C C . ALA B 1 190 ? -12.985 74.510 29.563 1.00 45.25 187 ALA B C 1
ATOM 3298 O O . ALA B 1 190 ? -13.638 73.532 29.925 1.00 48.04 187 ALA B O 1
ATOM 3300 N N . PHE B 1 191 ? -11.706 74.420 29.211 1.00 44.44 188 PHE B N 1
ATOM 3301 C CA . PHE B 1 191 ? -11.066 73.126 29.038 1.00 44.03 188 PHE B CA 1
ATOM 3302 C C . PHE B 1 191 ? -10.768 72.481 30.367 1.00 55.97 188 PHE B C 1
ATOM 3303 O O . PHE B 1 191 ? -10.749 71.250 30.469 1.00 52.85 188 PHE B O 1
ATOM 3311 N N . ASP B 1 192 ? -10.533 73.297 31.391 1.00 63.38 189 ASP B N 1
ATOM 3312 C CA . ASP B 1 192 ? -10.232 72.739 32.692 1.00 51.86 189 ASP B CA 1
ATOM 3313 C C . ASP B 1 192 ? -11.490 72.196 33.357 1.00 53.28 189 ASP B C 1
ATOM 3314 O O . ASP B 1 192 ? -11.456 71.127 33.985 1.00 54.86 189 ASP B O 1
ATOM 3319 N N . VAL B 1 193 ? -12.611 72.895 33.204 1.00 53.02 190 VAL B N 1
ATOM 3320 C CA . VAL B 1 193 ? -13.868 72.375 33.728 1.00 54.63 190 VAL B CA 1
ATOM 3321 C C . VAL B 1 193 ? -14.228 71.074 33.031 1.00 58.90 190 VAL B C 1
ATOM 3322 O O . VAL B 1 193 ? -14.672 70.106 33.668 1.00 55.00 190 VAL B O 1
ATOM 3326 N N . ALA B 1 194 ? -14.035 71.024 31.713 1.00 54.01 191 ALA B N 1
ATOM 3327 C CA . ALA B 1 194 ? -14.323 69.808 30.981 1.00 48.78 191 ALA B CA 1
ATOM 3328 C C . ALA B 1 194 ? -13.479 68.661 31.503 1.00 49.86 191 ALA B C 1
ATOM 3329 O O . ALA B 1 194 ? -13.991 67.575 31.781 1.00 60.35 191 ALA B O 1
ATOM 3331 N N . GLU B 1 195 ? -12.177 68.889 31.650 1.00 49.78 192 GLU B N 1
ATOM 3332 C CA . GLU B 1 195 ? -11.290 67.803 32.044 1.00 54.52 192 GLU B CA 1
ATOM 3333 C C . GLU B 1 195 ? -11.616 67.305 33.449 1.00 64.65 192 GLU B C 1
ATOM 3334 O O . GLU B 1 195 ? -11.659 66.094 33.694 1.00 67.30 192 GLU B O 1
ATOM 3340 N N . LYS B 1 196 ? -11.882 68.210 34.377 1.00 56.38 193 LYS B N 1
ATOM 3341 C CA . LYS B 1 196 ? -12.010 67.759 35.753 1.00 70.72 193 LYS B CA 1
ATOM 3342 C C . LYS B 1 196 ? -13.434 67.371 36.115 1.00 61.68 193 LYS B C 1
ATOM 3343 O O . LYS B 1 196 ? -13.624 66.471 36.931 1.00 66.72 193 LYS B O 1
ATOM 3349 N N . GLU B 1 197 ? -14.444 67.965 35.487 1.00 63.88 194 GLU B N 1
ATOM 3350 C CA . GLU B 1 197 ? -15.815 67.653 35.852 1.00 62.16 194 GLU B CA 1
ATOM 3351 C C . GLU B 1 197 ? -16.583 66.862 34.804 1.00 65.31 194 GLU B C 1
ATOM 3352 O O . GLU B 1 197 ? -17.616 66.278 35.143 1.00 72.52 194 GLU B O 1
ATOM 3358 N N . LEU B 1 198 ? -16.112 66.806 33.561 1.00 56.83 195 LEU B N 1
ATOM 3359 C CA . LEU B 1 198 ? -16.815 66.062 32.522 1.00 64.21 195 LEU B CA 1
ATOM 3360 C C . LEU B 1 198 ? -16.010 64.906 31.931 1.00 61.48 195 LEU B C 1
ATOM 3361 O O . LEU B 1 198 ? -16.546 64.158 31.112 1.00 65.26 195 LEU B O 1
ATOM 3366 N N . GLY B 1 199 ? -14.762 64.712 32.337 1.00 56.59 196 GLY B N 1
ATOM 3367 C CA . GLY B 1 199 ? -14.005 63.585 31.831 1.00 54.90 196 GLY B CA 1
ATOM 3368 C C . GLY B 1 199 ? -13.504 63.726 30.406 1.00 57.90 196 GLY B C 1
ATOM 3369 O O . GLY B 1 199 ? -13.262 62.713 29.742 1.00 61.68 196 GLY B O 1
ATOM 3370 N N . ILE B 1 200 ? -13.320 64.950 29.918 1.00 50.79 197 ILE B N 1
ATOM 3371 C CA . ILE B 1 200 ? -12.868 65.195 28.555 1.00 52.93 197 ILE B CA 1
ATOM 3372 C C . ILE B 1 200 ? -11.421 65.682 28.617 1.00 52.24 197 ILE B C 1
ATOM 3373 O O . ILE B 1 200 ? -11.182 66.832 29.010 1.00 52.59 197 ILE B O 1
ATOM 3378 N N . PRO B 1 201 ? -10.445 64.889 28.196 1.00 52.88 198 PRO B N 1
ATOM 3379 C CA . PRO B 1 201 ? -9.083 65.428 28.090 1.00 45.09 198 PRO B CA 1
ATOM 3380 C C . PRO B 1 201 ? -9.028 66.682 27.226 1.00 54.89 198 PRO B C 1
ATOM 3381 O O . PRO B 1 201 ? -9.957 67.006 26.466 1.00 41.64 198 PRO B O 1
ATOM 3385 N N . LYS B 1 202 ? -7.920 67.404 27.368 1.00 51.12 199 LYS B N 1
ATOM 3386 C CA . LYS B 1 202 ? -7.723 68.690 26.714 1.00 45.32 199 LYS B CA 1
ATOM 3387 C C . LYS B 1 202 ? -7.196 68.450 25.298 1.00 50.16 199 LYS B C 1
ATOM 3388 O O . LYS B 1 202 ? -6.016 68.657 24.992 1.00 46.52 199 LYS B O 1
ATOM 3394 N N . LEU B 1 203 ? -8.125 68.010 24.427 1.00 53.88 200 LEU B N 1
ATOM 3395 C CA . LEU B 1 203 ? -7.802 67.675 23.040 1.00 50.95 200 LEU B CA 1
ATOM 3396 C C . LEU B 1 203 ? -7.273 68.881 22.279 1.00 41.55 200 LEU B C 1
ATOM 3397 O O . LEU B 1 203 ? -6.497 68.734 21.328 1.00 45.64 200 LEU B O 1
ATOM 3402 N N . LEU B 1 204 ? -7.675 70.072 22.687 1.00 41.05 201 LEU B N 1
ATOM 3403 C CA . LEU B 1 204 ? -7.232 71.318 22.084 1.00 37.78 201 LEU B CA 1
ATOM 3404 C C . LEU B 1 204 ? -6.106 71.940 22.909 1.00 45.13 201 LEU B C 1
ATOM 3405 O O . LEU B 1 204 ? -6.227 72.076 24.141 1.00 42.15 201 LEU B O 1
ATOM 3410 N N . ASP B 1 205 ? -5.009 72.293 22.228 1.00 38.72 202 ASP B N 1
ATOM 3411 C CA . ASP B 1 205 ? -3.906 73.038 22.829 1.00 40.48 202 ASP B CA 1
ATOM 3412 C C . ASP B 1 205 ? -4.268 74.509 22.748 1.00 43.40 202 ASP B C 1
ATOM 3413 O O . ASP B 1 205 ? -4.576 75.007 21.665 1.00 40.72 202 ASP B O 1
ATOM 3418 N N . VAL B 1 206 ? -4.277 75.193 23.895 1.00 57.22 203 VAL B N 1
ATOM 3419 C CA . VAL B 1 206 ? -4.705 76.593 23.908 1.00 51.54 203 VAL B CA 1
ATOM 3420 C C . VAL B 1 206 ? -3.807 77.440 23.011 1.00 41.73 203 VAL B C 1
ATOM 3421 O O . VAL B 1 206 ? -4.281 78.366 22.341 1.00 40.89 203 VAL B O 1
ATOM 3425 N N . ASP B 1 207 ? -2.496 77.142 22.985 1.00 43.48 204 ASP B N 1
ATOM 3426 C CA . ASP B 1 207 ? -1.570 77.951 22.192 1.00 49.03 204 ASP B CA 1
ATOM 3427 C C . ASP B 1 207 ? -1.970 77.913 20.733 1.00 57.75 204 ASP B C 1
ATOM 3428 O O . ASP B 1 207 ? -1.877 78.915 20.012 1.00 43.00 204 ASP B O 1
ATOM 3433 N N . ASP B 1 208 ? -2.415 76.746 20.289 1.00 53.42 205 ASP B N 1
ATOM 3434 C CA . ASP B 1 208 ? -2.830 76.543 18.920 1.00 54.49 205 ASP B CA 1
ATOM 3435 C C . ASP B 1 208 ? -4.109 77.292 18.583 1.00 60.84 205 ASP B C 1
ATOM 3436 O O . ASP B 1 208 ? -4.400 77.487 17.397 1.00 68.64 205 ASP B O 1
ATOM 3441 N N . ILE B 1 209 ? -4.869 77.736 19.584 1.00 53.96 206 ILE B N 1
ATOM 3442 C CA . ILE B 1 209 ? -6.075 78.499 19.296 1.00 46.05 206 ILE B CA 1
ATOM 3443 C C . ILE B 1 209 ? -5.761 79.988 19.275 1.00 46.09 206 ILE B C 1
ATOM 3444 O O . ILE B 1 209 ? -5.998 80.655 18.266 1.00 66.11 206 ILE B O 1
ATOM 3449 N N . VAL B 1 210 ? -5.209 80.529 20.361 1.00 46.02 207 VAL B N 1
ATOM 3450 C CA . VAL B 1 210 ? -5.070 81.983 20.409 1.00 57.05 207 VAL B CA 1
ATOM 3451 C C . VAL B 1 210 ? -3.996 82.476 19.438 1.00 54.56 207 VAL B C 1
ATOM 3452 O O . VAL B 1 210 ? -4.069 83.614 18.955 1.00 52.20 207 VAL B O 1
ATOM 3456 N N . ASN B 1 211 ? -3.004 81.651 19.113 1.00 48.55 208 ASN B N 1
ATOM 3457 C CA . ASN B 1 211 ? -1.875 82.184 18.351 1.00 64.51 208 ASN B CA 1
ATOM 3458 C C . ASN B 1 211 ? -2.160 82.275 16.855 1.00 71.64 208 ASN B C 1
ATOM 3459 O O . ASN B 1 211 ? -1.644 83.183 16.192 1.00 76.73 208 ASN B O 1
ATOM 3464 N N . MET B 1 212 ? -3.026 81.344 16.291 1.00 65.28 209 MET B N 1
ATOM 3465 C CA . MET B 1 212 ? -3.405 81.262 14.886 1.00 62.51 209 MET B CA 1
ATOM 3466 C C . MET B 1 212 ? -4.543 82.230 14.573 1.00 63.22 209 MET B C 1
ATOM 3467 O O . MET B 1 212 ? -5.378 82.509 15.439 1.00 53.24 209 MET B O 1
ATOM 3472 N N . PRO B 1 213 ? -4.624 82.739 13.331 1.00 61.06 210 PRO B N 1
ATOM 3473 C CA . PRO B 1 213 ? -5.718 83.673 13.013 1.00 48.88 210 PRO B CA 1
ATOM 3474 C C . PRO B 1 213 ? -7.078 83.014 13.118 1.00 45.65 210 PRO B C 1
ATOM 3475 O O . PRO B 1 213 ? -8.027 83.648 13.587 1.00 46.25 210 PRO B O 1
ATOM 3479 N N . ARG B 1 214 ? -7.196 81.754 12.704 1.00 46.39 211 ARG B N 1
ATOM 3480 C CA . ARG B 1 214 ? -8.377 80.944 12.957 1.00 44.00 211 ARG B CA 1
ATOM 3481 C C . ARG B 1 214 ? -7.944 79.551 13.367 1.00 49.54 211 ARG B C 1
ATOM 3482 O O . ARG B 1 214 ? -6.883 79.077 12.939 1.00 47.86 211 ARG B O 1
ATOM 3490 N N . PRO B 1 215 ? -8.726 78.870 14.210 1.00 52.65 212 PRO B N 1
ATOM 3491 C CA . PRO B 1 215 ? -8.467 77.450 14.494 1.00 42.96 212 PRO B CA 1
ATOM 3492 C C . PRO B 1 215 ? -8.800 76.524 13.321 1.00 43.87 212 PRO B C 1
ATOM 3493 O O . PRO B 1 215 ? -9.646 76.808 12.469 1.00 34.84 212 PRO B O 1
ATOM 3497 N N . ASP B 1 216 ? -8.143 75.368 13.335 1.00 35.00 213 ASP B N 1
ATOM 3498 C CA . ASP B 1 216 ? -8.508 74.250 12.482 1.00 35.43 213 ASP B CA 1
ATOM 3499 C C . ASP B 1 216 ? -9.920 73.744 12.805 1.00 41.81 213 ASP B C 1
ATOM 3500 O O . ASP B 1 216 ? -10.185 73.311 13.927 1.00 48.75 213 ASP B O 1
ATOM 3505 N N . GLU B 1 217 ? -10.821 73.776 11.806 1.00 38.81 214 GLU B N 1
ATOM 3506 C CA . GLU B 1 217 ? -12.220 73.403 12.038 1.00 40.14 214 GLU B CA 1
ATOM 3507 C C . GLU B 1 217 ? -12.372 71.946 12.487 1.00 40.54 214 GLU B C 1
ATOM 3508 O O . GLU B 1 217 ? -13.173 71.645 13.381 1.00 47.10 214 GLU B O 1
ATOM 3514 N N . ARG B 1 218 ? -11.627 71.025 11.878 1.00 36.43 215 ARG B N 1
ATOM 3515 C CA . ARG B 1 218 ? -11.753 69.622 12.263 1.00 36.68 215 ARG B CA 1
ATOM 3516 C C . ARG B 1 218 ? -11.269 69.390 13.690 1.00 41.93 215 ARG B C 1
ATOM 3517 O O . ARG B 1 218 ? -11.873 68.616 14.437 1.00 45.02 215 ARG B O 1
ATOM 3525 N N . SER B 1 219 ? -10.192 70.060 14.091 1.00 35.23 216 SER B N 1
ATOM 3526 C CA . SER B 1 219 ? -9.756 69.989 15.477 1.00 34.75 216 SER B CA 1
ATOM 3527 C C . SER B 1 219 ? -10.846 70.488 16.419 1.00 38.78 216 SER B C 1
ATOM 3528 O O . SER B 1 219 ? -11.216 69.804 17.382 1.00 35.80 216 SER B O 1
ATOM 3531 N N . VAL B 1 220 ? -11.394 71.673 16.132 1.00 37.42 217 VAL B N 1
ATOM 3532 C CA . VAL B 1 220 ? -12.441 72.254 16.965 1.00 33.46 217 VAL B CA 1
ATOM 3533 C C . VAL B 1 220 ? -13.631 71.317 17.047 1.00 34.09 217 VAL B C 1
ATOM 3534 O O . VAL B 1 220 ? -14.182 71.079 18.128 1.00 51.21 217 VAL B O 1
ATOM 3538 N N . MET B 1 221 ? -14.042 70.763 15.905 1.00 34.68 218 MET B N 1
ATOM 3539 C CA . MET B 1 221 ? -15.198 69.871 15.887 1.00 46.06 218 MET B CA 1
ATOM 3540 C C . MET B 1 221 ? -14.951 68.621 16.710 1.00 43.28 218 MET B C 1
ATOM 3541 O O . MET B 1 221 ? -15.900 68.058 17.272 1.00 37.17 218 MET B O 1
ATOM 3546 N N . THR B 1 222 ? -13.697 68.158 16.770 1.00 35.84 219 THR B N 1
ATOM 3547 C CA . THR B 1 222 ? -13.404 66.938 17.520 1.00 36.52 219 THR B CA 1
ATOM 3548 C C . THR B 1 222 ? -13.670 67.162 19.000 1.00 44.13 219 THR B C 1
ATOM 3549 O O . THR B 1 222 ? -14.343 66.358 19.653 1.00 46.53 219 THR B O 1
ATOM 3553 N N . TYR B 1 223 ? -13.201 68.291 19.523 1.00 35.69 220 TYR B N 1
ATOM 3554 C CA . TYR B 1 223 ? -13.507 68.672 20.894 1.00 42.47 220 TYR B CA 1
ATOM 3555 C C . TYR B 1 223 ? -15.002 68.872 21.110 1.00 36.82 220 TYR B C 1
ATOM 3556 O O . TYR B 1 223 ? -15.547 68.455 22.130 1.00 38.02 220 TYR B O 1
ATOM 3565 N N . VAL B 1 224 ? -15.671 69.549 20.181 1.00 38.15 221 VAL B N 1
ATOM 3566 C CA . VAL B 1 224 ? -17.102 69.801 20.320 1.00 37.99 221 VAL B CA 1
ATOM 3567 C C . VAL B 1 224 ? -17.874 68.488 20.324 1.00 48.62 221 VAL B C 1
ATOM 3568 O O . VAL B 1 224 ? -18.832 68.315 21.084 1.00 46.49 221 VAL B O 1
ATOM 3572 N N . ALA B 1 225 ? -17.465 67.535 19.479 1.00 62.54 222 ALA B N 1
ATOM 3573 C CA . ALA B 1 225 ? -18.093 66.214 19.491 1.00 55.02 222 ALA B CA 1
ATOM 3574 C C . ALA B 1 225 ? -18.018 65.588 20.877 1.00 51.86 222 ALA B C 1
ATOM 3575 O O . ALA B 1 225 ? -18.955 64.907 21.321 1.00 43.76 222 ALA B O 1
ATOM 3577 N N . ALA B 1 226 ? -16.908 65.818 21.573 1.00 40.70 223 ALA B N 1
ATOM 3578 C CA . ALA B 1 226 ? -16.773 65.352 22.942 1.00 41.82 223 ALA B CA 1
ATOM 3579 C C . ALA B 1 226 ? -17.817 66.001 23.846 1.00 43.09 223 ALA B C 1
ATOM 3580 O O . ALA B 1 226 ? -18.505 65.317 24.610 1.00 45.17 223 ALA B O 1
ATOM 3582 N N . LEU B 1 227 ? -17.983 67.321 23.747 1.00 42.22 224 LEU B N 1
ATOM 3583 C CA . LEU B 1 227 ? -19.008 67.963 24.562 1.00 43.81 224 LEU B CA 1
ATOM 3584 C C . LEU B 1 227 ? -20.386 67.412 24.252 1.00 45.80 224 LEU B C 1
ATOM 3585 O O . LEU B 1 227 ? -21.224 67.289 25.154 1.00 56.98 224 LEU B O 1
ATOM 3590 N N . TYR B 1 228 ? -20.636 67.068 22.990 1.00 50.07 225 TYR B N 1
ATOM 3591 C CA . TYR B 1 228 ? -21.942 66.551 22.621 1.00 47.95 225 TYR B CA 1
ATOM 3592 C C . TYR B 1 228 ? -22.216 65.248 23.342 1.00 49.86 225 TYR B C 1
ATOM 3593 O O . TYR B 1 228 ? -23.280 65.080 23.939 1.00 55.68 225 TYR B O 1
ATOM 3602 N N . LYS B 1 229 ? -21.248 64.328 23.332 1.00 53.62 226 LYS B N 1
ATOM 3603 C CA . LYS B 1 229 ? -21.420 63.059 24.038 1.00 64.48 226 LYS B CA 1
ATOM 3604 C C . LYS B 1 229 ? -21.658 63.288 25.522 1.00 71.96 226 LYS B C 1
ATOM 3605 O O . LYS B 1 229 ? -22.566 62.695 26.115 1.00 76.44 226 LYS B O 1
ATOM 3611 N N . VAL B 1 230 ? -20.834 64.140 26.143 1.00 71.19 227 VAL B N 1
ATOM 3612 C CA . VAL B 1 230 ? -20.943 64.381 27.580 1.00 75.25 227 VAL B CA 1
ATOM 3613 C C . VAL B 1 230 ? -22.357 64.804 27.934 1.00 69.75 227 VAL B C 1
ATOM 3614 O O . VAL B 1 230 ? -22.975 64.260 28.855 1.00 63.47 227 VAL B O 1
ATOM 3618 N N . PHE B 1 231 ? -22.893 65.765 27.193 1.00 54.84 228 PHE B N 1
ATOM 3619 C CA . PHE B 1 231 ? -24.256 66.219 27.397 1.00 70.29 228 PHE B CA 1
ATOM 3620 C C . PHE B 1 231 ? -25.276 65.423 26.587 1.00 81.37 228 PHE B C 1
ATOM 3621 O O . PHE B 1 231 ? -26.459 65.782 26.594 1.00 80.92 228 PHE B O 1
ATOM 3629 N N . SER B 1 232 ? -24.857 64.358 25.899 1.00 94.09 229 SER B N 1
ATOM 3630 C CA . SER B 1 232 ? -25.767 63.409 25.250 1.00 109.42 229 SER B CA 1
ATOM 3631 C C . SER B 1 232 ? -25.893 62.125 26.055 1.00 118.75 229 SER B C 1
ATOM 3632 O O . SER B 1 232 ? -25.918 61.022 25.498 1.00 121.01 229 SER B O 1
ATOM 3635 N N . SER B 1 233 ? -25.943 62.242 27.378 1.00 121.66 230 SER B N 1
ATOM 3636 C CA . SER B 1 233 ? -26.091 61.090 28.249 1.00 124.42 230 SER B CA 1
ATOM 3637 C C . SER B 1 233 ? -27.107 61.391 29.342 1.00 123.10 230 SER B C 1
ATOM 3638 O O . SER B 1 233 ? -27.035 62.436 30.002 1.00 128.21 230 SER B O 1
ATOM 3641 N N . ASN B 1 234 ? -28.036 60.449 29.520 1.00 119.92 231 ASN B N 1
ATOM 3642 C CA . ASN B 1 234 ? -29.107 60.462 30.523 1.00 117.80 231 ASN B CA 1
ATOM 3643 C C . ASN B 1 234 ? -30.167 59.446 30.108 1.00 116.58 231 ASN B C 1
ATOM 3644 O O . ASN B 1 234 ? -30.236 58.346 30.649 1.00 117.93 231 ASN B O 1
#

B-factor: mean 61.66, std 19.97, range [23.71, 178.54]

Solvent-accessible surface area: 22214 Å² total; per-residue (Å²): 131,85,100,154,27,80,48,61,37,60,137,12,21,27,83,2,0,10,63,1,0,27,30,22,0,66,130,134,78,90,143,6,124,48,0,15,72,39,1,80,49,0,10,28,0,0,4,0,0,48,27,29,13,163,47,114,7,174,33,56,98,110,13,167,13,51,3,15,49,12,34,0,0,28,59,0,14,118,2,0,94,63,83,134,19,179,22,120,57,16,21,33,70,44,1,8,77,16,63,43,158,55,1,7,20,0,0,17,24,0,0,52,84,60,14,4,38,146,28,60,65,118,78,58,58,14,70,87,7,0,25,84,37,0,62,150,57,3,128,92,25,121,28,164,9,123,45,0,5,108,16,0,38,45,0,34,2,0,0,0,0,0,41,104,56,90,86,112,16,10,89,55,167,67,23,30,150,86,36,92,45,2,0,85,64,0,1,48,24,0,71,152,98,26,62,9,53,79,0,6,42,18,72,20,4,52,105,0,91,106,4,14,74,95,1,0,1,0,0,0,1,3,0,52,77,53,30,77,123,172,151,87,90,122,43,96,56,70,47,47,144,11,21,22,79,2,0,10,68,1,0,25,37,26,0,68,130,69,75,30,152,7,128,50,0,14,70,41,1,78,51,0,9,27,0,1,0,0,0,11,19,22,14,157,48,79,15,128,10,54,12,73,11,162,112,128,97,51,47,30,82,0,0,76,72,0,13,176,22,0,108,63,83,138,17,174,27,117,62,25,20,30,72,42,1,9,85,18,61,42,140,56,3,9,20,0,0,17,32,0,0,55,78,55,3,0,39,100,20,52,62,111,87,58,52,8,76,88,7,0,31,96,35,0,72,102,25,5,135,97,20,113,19,154,14,129,46,2,6,102,11,0,44,40,0,37,2,0,0,0,0,0,40,95,46,92,85,110,32,6,90,61,151,65,22,34,146,91,41,91,50,3,0,81,71,0,2,50,27,0,68,144,106,24,57,2,55,88,1,7,35,22,66,26,4,36,103,2,77,112,6,14,71,87,1,1,1,0,1,0,0,1,0,38,62,41,40,61,87,210

Sequence (460 aa):
ADSELVAQWEKVQIKTFTKWVNMHLAKKGRKINDVTTDFKNGVELCALLEIIGETTIKCVTNPKMRIQMTENLDKALRFIQSRDVKLTGIGPTDIVDGNVKLTLGLVWTLILRFAISELSAEGLSAKQGLLLWCQKKCEPYPVKVENFSESFKDGKVFCALIHRHRPDLLDWETVGEDDRANLEKAFDVAEKELGIPKLLDVDDIVNMPRPDERSVMTYVAALYKVFSSNADSELVAQWEKVQIKTFTKWVNMHLAKKGRKINDVTTDFKNGVELCALLEIIGETTIKCVTNPKMRIQMTENLDKALRFIQSRDVKLTGIGPTDIVDGNVKLTLGLVWTLILRFAISELSAEGLSAKQGLLLWCQKKCEPYPVKVENFSESFKDGKVFCALIHRHRPDLLDWETVGEDDRANLEKAFDVAEKELGIPKLLDVDDIVNMPRPDERSVMTYVAALYKVFSSN

CATH classification: 1.10.418.10 (+1 more: 1.10.418.10)

Foldseek 3Di:
DPDVVVVLQLVQLFLLLQVVLQLQLVVPPGHDDTLLAVPLQLQSLLVSCCRLVVDDDDADNDDPDSVRSQVSVVSSVVVLVVLVFDQPDDHSCCRNVRPRVSSSVVSLSVCLRRLQVVQDDPPARSLRSLQVVLQVLCPVDPFDRDALKASPLQQLSLQSLCCSPPVVQHPNVPRDRHSLVNLCSNQVSCVPPQPDHNSGDNCQSNPDPMHNRSSSVSSSSSSVVSDDPD/DDVVQVVLQLVQLQLLLQVLLQLQCVVVPDHDDTLLAVPLQLASLQVSCCRLVVHHDPQDNDDPDSVSSQVSVVSSVVVVVVQVQCLDPDHSVCRNVRPSVSSSVVSLSVLLRRLQVVLDDVVAGSLRSLLVVLQVLCVVPPFDRDAQKPSPLQLLSLQSLCCSQPVPLHPNVPRDRRRLVSNCSSQVSCVPPQVQHNSGDNCQRNVRPIHDRSSSVSSSSSSCVSSVDD

Nearest PDB structures (foldseek):
  5nl7-assembly2_B  TM=1.004E+00  e=8.771E-35  Entamoeba histolytica
  6sl2-assembly1_A  TM=9.895E-01  e=9.048E-28  Entamoeba histolytica
  6sl7-assembly1_A  TM=9.712E-01  e=3.722E-27  Entamoeba histolytica
  5a38-assembly2_B  TM=9.458E-01  e=1.689E-20  Homo sapiens
  2eyi-assembly1_A  TM=9.457E-01  e=1.614E-20  Homo sapiens

Secondary structure (DSSP, 8-state):
--HHHHHHHHHHHHHHHHHHHHHHHGGGT---S-HHHHTTTSHHHHHHHHHHHT------SS--SHHHHHHHHHHHHHHHHHTT---SS--HHHHHTT-HHHHHHHHHHHHHHHTSGGG--SSS-HHHHHHHHHHHHTTTSS-----SSGGGTTSHHHHHHHHHH-TTS--GGG--S-HHHHHHHHHHHIIIII-----S-HHHHHHSSS--HHHHHHHHHHHHHH----/--HHHHHHHHHHHHHHHHHHHHHHHHTTT---S-TTTTTTTSHHHHHHHHHHHTS-----SS--SHHHHHHHHHHHHHHHHTTS---TT--HHHHHTT-HHHHHHHHHHHHHHHTSGGG-BTTB-HHHHHHHHHHHHTTTSS-----SSGGGTTSHHHHHHHHHH-GGG--GGG--S-HHHHHHHHHHHIIIII-----S-HHHHHSSSS--HHHHHHHHHHHHHHTS--